Protein 4B8E (pdb70)

Sequence (386 aa):
GVKAKVLENFLTKSRTELLEYFVKVIFDYNTAHNKVSLSNKYTTASVSDGLQHYRSHPQRFTYCSSQVLGLHCYKNGIHYWEVELQKNNFCGVGICYGSMERQGPESRLGRNPNSWCVVEWFNNKISAWHNNVEKTLPSTKATRVGVLLNCDHGFVIFFAVTEKVHLMYKFKVDFTEALYPAFWVFSAGTTLSICSVKAKVLENFLTKSRTELLEYFVKVIFDYNTAHNKVSLSNKYTTASVSDGLQHYRSHPQRFTYCSQVLGLHCYKNGIHYWEVELQKNNFCGVGICYGSMERQGPESRLGRNPNSWCVEWFNNKISAWHNNVEKTLPSTKATRVGVLLNCDHGFVIFFAVTEKVHLMYKFKVDFTEALYPAFWVFSAGTTLSIC

InterPro domains:
  IPR001841 Zinc finger, RING-type [PS50089] (13-54)
  IPR001841 Zinc finger, RING-type [SM00184] (13-53)
  IPR001870 B30.2/SPRY domain [PS50188] (444-634)
  IPR003877 SPRY domain [PF00622] (517-623)
  IPR003877 SPRY domain [SM00449] (514-634)
  IPR003879 Butyrophylin-like, SPRY domain [PR01407] (460-477)
  IPR003879 Butyrophylin-like, SPRY domain [PR01407] (499-523)
  IPR003879 Butyrophylin-like, SPRY domain [PR01407] (529-542)
  IPR003879 Butyrophylin-like, SPRY domain [PR01407] (573-597)
  IPR003879 Butyrophylin-like, SPRY domain [PR01407] (604-622)
  IPR006574 SPRY-associated [PF13765] (464-511)
  IPR006574 SPRY-associated [SM00589] (461-513)
  IPR013083 Zinc finger, RING/FYVE/PHD-type [G3DSA:3.30.40.10] (2-72)
  IPR013320 Concanavalin A-like lectin/glucanase domain superfamily [SSF49899] (462-632)
  IPR017907 Zinc finger, RING-type, conserved site [PS00518] (28-37)
  IPR027370 Zinc finger, RING-type, eukaryotic [PF13445] (13-51)
  IPR042753 TRIM25, PRY/SPRY domain [cd13736] (464-632)
  IPR043136 B30.2/SPRY domain superfamily [G3DSA:2.60.120.920] (438-634)
  IPR051051 E3 ubiquitin-protein ligase TRIM/RNF [PTHR25465] (7-623)
  IPR058030 TRIM8/14/16/25/29/45/65, coiled-coil region [PF25600] (215-351)

Solvent-accessible surface area: 17830 Å² total; per-residue (Å²): 102,69,89,62,65,33,10,100,77,8,44,97,35,55,73,103,74,0,57,138,66,68,27,124,5,57,3,11,106,53,2,0,25,53,37,0,31,31,50,102,184,116,41,10,0,26,28,19,120,46,131,56,104,32,205,110,58,121,82,12,1,79,133,10,13,3,0,2,0,79,92,6,18,43,84,24,38,24,0,0,2,0,62,10,42,87,142,29,60,1,0,0,0,0,0,13,20,68,4,98,26,130,20,80,99,0,32,1,0,54,10,77,35,0,4,0,0,5,35,97,91,149,94,11,8,2,38,44,77,96,104,70,112,72,13,118,104,52,198,11,48,72,0,0,0,0,0,0,20,86,68,7,2,0,0,0,2,5,12,72,136,50,23,100,92,24,60,38,32,142,29,99,36,84,34,1,2,36,0,1,1,16,1,102,46,98,60,2,37,2,34,18,14,136,145,51,82,141,35,21,47,50,10,56,115,48,54,74,110,81,0,59,85,64,91,33,166,6,58,3,12,96,57,2,0,20,50,66,0,30,30,56,100,143,88,40,13,0,27,28,16,162,45,130,61,102,31,199,103,49,116,82,10,2,80,139,12,10,1,0,1,0,82,93,54,24,76,28,22,43,24,0,1,3,0,59,10,42,81,160,17,20,0,0,0,0,0,0,15,22,70,4,93,27,101,23,95,122,0,34,0,0,53,9,80,38,0,6,0,1,11,33,46,101,97,57,8,9,3,37,44,75,92,102,100,35,124,13,100,88,61,105,16,55,70,0,0,0,0,0,0,0,30,59,11,2,0,0,0,2,6,5,84,102,64,29,60,90,18,90,40,32,118,28,89,6,109,63,20,1,50,1,0,1,26,1,111,50,99,67,7,43,2,34,19,71

Foldseek 3Di:
DCLVVVVVVVQPDWPVRLCVQEDDWFWDPLAAEQQWDADDRRFKIFGHPDGHPDDHDQNYAHAARKIWTPDWAQAAKYKWKKFWDFPFWKKKWKFFSPQHRYDPSNDAQCQQGIWIWTDDPNWIWTGHVRDIDTWDDDRARMWMWMAHNHSAKIWIWRDDVITDTTDMDGGNDDGIMIIMMHGDDHPTMMGIDD/DLVVVVVVVQPDKPVRLCVQEDDWFWDLQAFEQQWDADDRRFKIFRHPDGHDDDHDQNYAHAAGKTWTDDWAQADKHKFKKFWDPPFWKKKWKFDSPQHRYDPSNDALCQQGIWIWTDDPQWIWIGHVRDIGGWDGDPARMWMWMDHNHSAKIWIWRDDPITDGTDMDGGNDPGIMIIMMHGDDHPTMMGTD

Structure (mmCIF, N/CA/C/O backbone):
data_4B8E
#
_entry.id   4B8E
#
_cell.length_a   58.149
_cell.length_b   73.561
_cell.length_c   91.009
_cell.angle_alpha   90.00
_cell.angle_beta   90.00
_cell.angle_gamma   90.00
#
_symmetry.space_group_name_H-M   'P 2 21 21'
#
loop_
_entity.id
_entity.type
_entity.pdbx_description
1 polymer 'E3 UBIQUITIN/ISG15 LIGASE TRIM25'
2 non-polymer 'CHLORIDE ION'
3 non-polymer 1,2-ETHANEDIOL
4 water water
#
loop_
_atom_site.group_PDB
_atom_site.id
_atom_site.type_symbol
_atom_site.label_atom_id
_atom_site.label_alt_id
_atom_site.label_comp_id
_atom_site.label_asym_id
_atom_site.label_entity_id
_atom_site.label_seq_id
_atom_site.pdbx_PDB_ins_code
_atom_site.Cartn_x
_atom_site.Cartn_y
_atom_site.Cartn_z
_atom_site.occupancy
_atom_site.B_iso_or_equiv
_atom_site.auth_seq_id
_atom_site.auth_comp_id
_atom_site.auth_asym_id
_atom_site.auth_atom_id
_atom_site.pdbx_PDB_model_num
ATOM 1 N N . GLY A 1 1 ? -14.475 -3.420 -40.647 1.00 68.81 440 GLY A N 1
ATOM 2 C CA . GLY A 1 1 ? -15.410 -3.206 -41.737 1.00 70.50 440 GLY A CA 1
ATOM 3 C C . GLY A 1 1 ? -16.743 -3.895 -41.509 1.00 69.09 440 GLY A C 1
ATOM 4 O O . GLY A 1 1 ? -17.796 -3.370 -41.881 1.00 65.82 440 GLY A O 1
ATOM 5 N N . VAL A 1 2 ? -16.692 -5.073 -40.891 1.00 67.68 441 VAL A N 1
ATOM 6 C CA . VAL A 1 2 ? -17.892 -5.846 -40.577 1.00 61.26 441 VAL A CA 1
ATOM 7 C C . VAL A 1 2 ? -18.645 -5.284 -39.370 1.00 54.63 441 VAL A C 1
ATOM 8 O O . VAL A 1 2 ? -19.746 -5.734 -39.050 1.00 49.20 441 VAL A O 1
ATOM 10 N N . LYS A 1 3 ? -18.042 -4.312 -38.695 1.00 55.57 442 LYS A N 1
ATOM 11 C CA . LYS A 1 3 ? -18.704 -3.639 -37.584 1.00 49.81 442 LYS A CA 1
ATOM 12 C C . LYS A 1 3 ? -19.949 -2.919 -38.095 1.00 48.09 442 LYS A C 1
ATOM 13 O O . LYS A 1 3 ? -21.015 -2.960 -37.470 1.00 42.84 442 LYS A O 1
ATOM 19 N N . ALA A 1 4 ? -19.803 -2.252 -39.237 1.00 45.59 443 ALA A N 1
ATOM 20 C CA . ALA A 1 4 ? -20.917 -1.553 -39.856 1.00 42.64 443 ALA A CA 1
ATOM 21 C C . ALA A 1 4 ? -22.077 -2.510 -40.077 1.00 38.43 443 ALA A C 1
ATOM 22 O O . ALA A 1 4 ? -23.229 -2.170 -39.828 1.00 42.29 443 ALA A O 1
ATOM 24 N N . LYS A 1 5 ? -21.768 -3.708 -40.557 1.00 44.46 444 LYS A N 1
ATOM 25 C CA . LYS A 1 5 ? -22.795 -4.703 -40.845 1.00 45.42 444 LYS A CA 1
ATOM 26 C C . LYS A 1 5 ? -23.563 -5.107 -39.585 1.00 42.31 444 LYS A C 1
ATOM 27 O O . LYS A 1 5 ? -24.794 -5.166 -39.585 1.00 41.66 444 LYS A O 1
ATOM 29 N N . VAL A 1 6 ? -22.833 -5.393 -38.515 1.00 41.86 445 VAL A N 1
ATOM 30 C CA . VAL A 1 6 ? -23.463 -5.776 -37.256 1.00 36.31 445 VAL A CA 1
ATOM 31 C C . VAL A 1 6 ? -24.309 -4.627 -36.709 1.00 35.51 445 VAL A C 1
ATOM 32 O O . VAL A 1 6 ? -25.440 -4.833 -36.250 1.00 32.81 445 VAL A O 1
ATOM 36 N N . LEU A 1 7 ? -23.757 -3.417 -36.758 1.00 34.30 446 LEU A N 1
ATOM 37 C CA . LEU A 1 7 ? -24.486 -2.240 -36.301 1.00 34.80 446 LEU A CA 1
ATOM 38 C C . LEU A 1 7 ? -25.802 -2.107 -37.064 1.00 32.55 446 LEU A C 1
ATOM 39 O O . LEU A 1 7 ? -26.863 -1.941 -36.466 1.00 31.15 446 LEU A O 1
ATOM 44 N N . GLU A 1 8 ? -25.734 -2.200 -38.385 1.00 34.73 447 GLU A N 1
ATOM 45 C CA . GLU A 1 8 ? -26.943 -2.100 -39.197 1.00 38.12 447 GLU A CA 1
ATOM 46 C C . GLU A 1 8 ? -27.998 -3.147 -38.829 1.00 36.94 447 GLU A C 1
ATOM 47 O O . GLU A 1 8 ? -29.189 -2.845 -38.798 1.00 38.52 447 GLU A O 1
ATOM 53 N N . ASN A 1 9 ? -27.561 -4.372 -38.555 1.00 35.39 448 ASN A N 1
ATOM 54 C CA . ASN A 1 9 ? -28.460 -5.420 -38.078 1.00 37.08 448 ASN A CA 1
ATOM 55 C C . ASN A 1 9 ? -29.152 -5.037 -36.764 1.00 35.37 448 ASN A C 1
ATOM 56 O O . ASN A 1 9 ? -30.362 -5.213 -36.597 1.00 34.90 448 ASN A O 1
ATOM 61 N N . PHE A 1 10 ? -28.378 -4.526 -35.816 1.00 30.70 449 PHE A N 1
ATOM 62 C CA . PHE A 1 10 ? -28.945 -4.171 -34.522 1.00 30.74 449 PHE A CA 1
ATOM 63 C C . PHE A 1 10 ? -29.885 -2.960 -34.599 1.00 30.84 449 PHE A C 1
ATOM 64 O O . PHE A 1 10 ? -30.823 -2.837 -33.812 1.00 31.16 449 PHE A O 1
ATOM 72 N N . LEU A 1 11 ? -29.645 -2.064 -35.552 1.00 36.06 450 LEU A N 1
ATOM 73 C CA . LEU A 1 11 ? -30.489 -0.881 -35.680 1.00 36.22 450 LEU A CA 1
ATOM 74 C C . LEU A 1 11 ? -31.870 -1.261 -36.188 1.00 37.97 450 LEU A C 1
ATOM 75 O O . LEU A 1 11 ? -32.819 -0.500 -36.043 1.00 43.10 450 LEU A O 1
ATOM 80 N N . THR A 1 12 ? -31.983 -2.453 -36.763 1.00 38.98 451 THR A N 1
ATOM 81 C CA . THR A 1 12 ? -33.248 -2.907 -37.323 1.00 42.05 451 THR A CA 1
ATOM 82 C C . THR A 1 12 ? -33.938 -3.954 -36.454 1.00 42.34 451 THR A C 1
ATOM 83 O O . THR A 1 12 ? -34.983 -4.474 -36.829 1.00 41.86 451 THR A O 1
ATOM 87 N N . LYS A 1 13 ? -33.361 -4.263 -35.294 1.00 40.87 452 LYS A N 1
ATOM 88 C CA . LYS A 1 13 ? -33.962 -5.257 -34.408 1.00 35.92 452 LYS A CA 1
ATOM 89 C C . LYS A 1 13 ? -35.189 -4.716 -33.676 1.00 33.74 452 LYS A C 1
ATOM 90 O O . LYS A 1 13 ? -35.241 -3.544 -33.308 1.00 36.69 452 LYS A O 1
ATOM 96 N N . SER A 1 14 ? -36.179 -5.580 -33.484 1.00 33.39 453 SER A N 1
ATOM 97 C CA . SER A 1 14 ? -37.357 -5.231 -32.705 1.00 32.63 453 SER A CA 1
ATOM 98 C C . SER A 1 14 ? -37.018 -5.314 -31.228 1.00 32.22 453 SER A C 1
ATOM 99 O O . SER A 1 14 ? -35.970 -5.834 -30.857 1.00 28.38 453 SER A O 1
ATOM 102 N N . ARG A 1 15 ? -37.919 -4.816 -30.387 1.00 27.06 454 ARG A N 1
ATOM 103 C CA . ARG A 1 15 ? -37.725 -4.879 -28.942 1.00 24.06 454 ARG A CA 1
ATOM 104 C C . ARG A 1 15 ? -37.597 -6.328 -28.458 1.00 25.94 454 ARG A C 1
ATOM 105 O O . ARG A 1 15 ? -36.769 -6.632 -27.597 1.00 27.09 454 ARG A O 1
ATOM 113 N N . THR A 1 16 ? -38.409 -7.220 -29.020 1.00 28.71 455 THR A N 1
ATOM 114 C CA . THR A 1 16 ? -38.335 -8.630 -28.653 1.00 28.41 455 THR A CA 1
ATOM 115 C C . THR A 1 16 ? -36.940 -9.181 -28.943 1.00 27.37 455 THR A C 1
ATOM 116 O O . THR A 1 16 ? -36.360 -9.905 -28.121 1.00 26.97 455 THR A O 1
ATOM 120 N N . GLU A 1 17 ? -36.394 -8.806 -30.099 1.00 29.54 456 GLU A N 1
ATOM 121 C CA . GLU A 1 17 ? -35.055 -9.243 -30.494 1.00 29.37 456 GLU A CA 1
ATOM 122 C C . GLU A 1 17 ? -33.966 -8.675 -29.594 1.00 25.95 456 GLU A C 1
ATOM 123 O O . GLU A 1 17 ? -33.018 -9.382 -29.253 1.00 27.46 456 GLU A O 1
ATOM 129 N N . LEU A 1 18 ? -34.101 -7.404 -29.205 1.00 24.30 457 LEU A N 1
ATOM 130 C CA . LEU A 1 18 ? -33.132 -6.781 -28.315 1.00 22.45 457 LEU A CA 1
ATOM 131 C C . LEU A 1 18 ? -33.184 -7.416 -26.930 1.00 21.40 457 LEU A C 1
ATOM 132 O O . LEU A 1 18 ? -32.163 -7.557 -26.267 1.00 19.92 457 LEU A O 1
ATOM 137 N N . LEU A 1 19 ? -34.378 -7.795 -26.497 1.00 21.10 458 LEU A N 1
ATOM 138 C CA . LEU A 1 19 ? -34.543 -8.418 -25.179 1.00 24.57 458 LEU A CA 1
ATOM 139 C C . LEU A 1 19 ? -33.840 -9.780 -25.041 1.00 24.84 458 LEU A C 1
ATOM 140 O O . LEU A 1 19 ? -33.700 -10.284 -23.938 1.00 22.37 458 LEU A O 1
ATOM 145 N N . GLU A 1 20 ? -33.406 -10.383 -26.146 1.00 25.33 459 GLU A N 1
ATOM 146 C CA . GLU A 1 20 ? -32.607 -11.607 -26.057 1.00 22.50 459 GLU A CA 1
ATOM 147 C C . GLU A 1 20 ? -31.266 -11.343 -25.363 1.00 22.30 459 GLU A C 1
ATOM 148 O O . GLU A 1 20 ? -30.600 -12.275 -24.885 1.00 21.54 459 GLU A O 1
ATOM 154 N N . TYR A 1 21 ? -30.879 -10.068 -25.313 1.00 20.29 460 TYR A N 1
ATOM 155 C CA . TYR A 1 21 ? -29.634 -9.634 -24.674 1.00 20.32 460 TYR A CA 1
ATOM 156 C C . TYR A 1 21 ? -29.875 -8.929 -23.334 1.00 17.90 460 TYR A C 1
ATOM 157 O O . TYR A 1 21 ? -28.972 -8.314 -22.768 1.00 17.01 460 TYR A O 1
ATOM 166 N N . PHE A 1 22 ? -31.101 -9.016 -22.838 1.00 20.51 461 PHE A N 1
ATOM 167 C CA . PHE A 1 22 ? -31.450 -8.364 -21.574 1.00 16.90 461 PHE A CA 1
ATOM 168 C C . PHE A 1 22 ? -30.481 -8.707 -20.454 1.00 16.53 461 PHE A C 1
ATOM 169 O O . PHE A 1 22 ? -30.099 -9.878 -20.272 1.00 17.83 461 PHE A O 1
ATOM 177 N N . VAL A 1 23 ? -30.107 -7.687 -19.690 1.00 15.41 462 VAL A N 1
ATOM 178 C CA . VAL A 1 23 ? -29.319 -7.871 -18.474 1.00 16.46 462 VAL A CA 1
ATOM 179 C C . VAL A 1 23 ? -30.044 -7.206 -17.328 1.00 18.49 462 VAL A C 1
ATOM 180 O O . VAL A 1 23 ? -30.706 -6.191 -17.523 1.00 17.14 462 VAL A O 1
ATOM 184 N N . LYS A 1 24 ? -29.938 -7.782 -16.127 1.00 16.06 463 LYS A N 1
ATOM 185 C CA . LYS A 1 24 ? -30.552 -7.163 -14.956 1.00 14.00 463 LYS A CA 1
ATOM 186 C C . LYS A 1 24 ? -29.601 -6.155 -14.315 1.00 18.41 463 LYS A C 1
ATOM 187 O O . LYS A 1 24 ? -28.544 -6.536 -13.806 1.00 19.74 463 LYS A O 1
ATOM 191 N N . VAL A 1 25 ? -29.957 -4.867 -14.363 1.00 15.12 464 VAL A N 1
ATOM 192 C CA . VAL A 1 25 ? -29.116 -3.817 -13.799 1.00 11.66 464 VAL A CA 1
ATOM 193 C C . VAL A 1 25 ? -29.616 -3.447 -12.393 1.00 15.25 464 VAL A C 1
ATOM 194 O O . VAL A 1 25 ? -30.813 -3.349 -12.168 1.00 16.53 464 VAL A O 1
ATOM 198 N N . ILE A 1 26 ? -28.694 -3.272 -11.451 1.00 13.46 465 ILE A N 1
ATOM 199 C CA . ILE A 1 26 ? -29.054 -2.718 -10.149 1.00 14.02 465 ILE A CA 1
ATOM 200 C C . ILE A 1 26 ? -28.104 -1.586 -9.812 1.00 14.28 465 ILE A C 1
ATOM 201 O O . ILE A 1 26 ? -26.923 -1.613 -10.182 1.00 14.64 465 ILE A O 1
ATOM 206 N N . PHE A 1 27 ? -28.633 -0.579 -9.122 1.00 13.27 466 PHE A N 1
ATOM 207 C CA . PHE A 1 27 ? -27.837 0.603 -8.809 1.00 11.20 466 PHE A CA 1
ATOM 208 C C . PHE A 1 27 ? -26.838 0.241 -7.726 1.00 13.94 466 PHE A C 1
ATOM 209 O O . PHE A 1 27 ? -27.186 -0.461 -6.774 1.00 15.39 466 PHE A O 1
ATOM 217 N N . ASP A 1 28 ? -25.609 0.735 -7.880 1.00 14.74 467 ASP A N 1
ATOM 218 C CA . ASP A 1 28 ? -24.506 0.463 -6.964 1.00 13.45 467 ASP A CA 1
ATOM 219 C C . ASP A 1 28 ? -24.467 1.475 -5.825 1.00 13.85 467 ASP A C 1
ATOM 220 O O . ASP A 1 28 ? -24.118 2.653 -6.021 1.00 14.61 467 ASP A O 1
ATOM 225 N N . TYR A 1 29 ? -24.826 1.007 -4.632 1.00 12.52 468 TYR A N 1
ATOM 226 C CA . TYR A 1 29 ? -24.780 1.832 -3.415 1.00 12.37 468 TYR A CA 1
ATOM 227 C C . TYR A 1 29 ? -23.490 2.626 -3.259 1.00 11.54 468 TYR A C 1
ATOM 228 O O . TYR A 1 29 ? -23.502 3.780 -2.796 1.00 14.96 468 TYR A O 1
ATOM 237 N N . ASN A 1 30 ? -22.357 2.033 -3.612 1.00 11.55 469 ASN A N 1
ATOM 238 C CA . ASN A 1 30 ? -21.098 2.737 -3.345 1.00 14.32 469 ASN A CA 1
ATOM 239 C C . ASN A 1 30 ? -20.750 3.839 -4.352 1.00 14.18 469 ASN A C 1
ATOM 240 O O . ASN A 1 30 ? -19.773 4.535 -4.176 1.00 15.46 469 ASN A O 1
ATOM 245 N N . THR A 1 31 ? -21.544 3.983 -5.406 1.00 11.60 470 THR A N 1
ATOM 246 C CA . THR A 1 31 ? -21.302 5.061 -6.359 1.00 13.00 470 THR A CA 1
ATOM 247 C C . THR A 1 31 ? -22.251 6.248 -6.169 1.00 12.03 470 THR A C 1
ATOM 248 O O . THR A 1 31 ? -21.960 7.337 -6.654 1.00 12.42 470 THR A O 1
ATOM 252 N N . ALA A 1 32 ? -23.374 6.053 -5.484 1.00 12.91 471 ALA A N 1
ATOM 253 C CA . ALA A 1 32 ? -24.416 7.084 -5.488 1.00 16.19 471 ALA A CA 1
ATOM 254 C C . ALA A 1 32 ? -23.973 8.396 -4.850 1.00 15.64 471 ALA A C 1
ATOM 255 O O . ALA A 1 32 ? -23.440 8.416 -3.749 1.00 13.42 471 ALA A O 1
ATOM 257 N N . HIS A 1 33 ? -24.223 9.508 -5.542 1.00 14.19 472 HIS A N 1
ATOM 258 C CA . HIS A 1 33 ? -23.992 10.821 -4.948 1.00 14.22 472 HIS A CA 1
ATOM 259 C C . HIS A 1 33 ? -24.938 10.959 -3.745 1.00 14.66 472 HIS A C 1
ATOM 260 O O . HIS A 1 33 ? -26.016 10.359 -3.732 1.00 16.78 472 HIS A O 1
ATOM 267 N N . ASN A 1 34 ? -24.546 11.726 -2.732 1.00 15.57 473 ASN A N 1
ATOM 268 C CA . ASN A 1 34 ? -25.353 11.795 -1.507 1.00 19.50 473 ASN A CA 1
ATOM 269 C C . ASN A 1 34 ? -26.710 12.476 -1.672 1.00 19.20 473 ASN A C 1
ATOM 270 O O . ASN A 1 34 ? -27.512 12.481 -0.741 1.00 23.66 473 ASN A O 1
ATOM 275 N N . LYS A 1 35 ? -26.972 13.025 -2.860 1.00 20.86 474 LYS A N 1
ATOM 276 C CA . LYS A 1 35 ? -28.303 13.551 -3.152 1.00 22.98 474 LYS A CA 1
ATOM 277 C C . LYS A 1 35 ? -29.176 12.496 -3.830 1.00 21.09 474 LYS A C 1
ATOM 278 O O . LYS A 1 35 ? -30.331 12.767 -4.152 1.00 23.48 474 LYS A O 1
ATOM 281 N N . VAL A 1 36 ? -28.626 11.297 -4.040 1.00 15.41 475 VAL A N 1
ATOM 282 C CA . VAL A 1 36 ? -29.350 10.246 -4.742 1.00 14.87 475 VAL A CA 1
ATOM 283 C C . VAL A 1 36 ? -29.697 9.100 -3.792 1.00 18.74 475 VAL A C 1
ATOM 284 O O . VAL A 1 36 ? -28.800 8.462 -3.235 1.00 18.22 475 VAL A O 1
ATOM 288 N N . SER A 1 37 ? -30.996 8.853 -3.619 1.00 15.94 476 SER A N 1
ATOM 289 C CA . SER A 1 37 ? -31.520 7.778 -2.779 1.00 17.07 476 SER A CA 1
ATOM 290 C C . SER A 1 37 ? -31.825 6.543 -3.624 1.00 19.61 476 SER A C 1
ATOM 291 O O . SER A 1 37 ? -32.361 6.669 -4.719 1.00 20.51 476 SER A O 1
ATOM 294 N N . LEU A 1 38 ? -31.507 5.352 -3.108 1.00 15.36 477 LEU A N 1
ATOM 295 C CA . LEU A 1 38 ? -31.800 4.110 -3.812 1.00 16.04 477 LEU A CA 1
ATOM 296 C C . LEU A 1 38 ? -32.913 3.366 -3.103 1.00 19.13 477 LEU A C 1
ATOM 297 O O . LEU A 1 38 ? -32.922 3.272 -1.870 1.00 18.50 477 LEU A O 1
ATOM 302 N N . SER A 1 39 ? -33.861 2.837 -3.866 1.00 17.66 478 SER A N 1
ATOM 303 C CA . SER A 1 39 ? -34.951 2.092 -3.257 1.00 16.88 478 SER A CA 1
ATOM 304 C C . SER A 1 39 ? -35.401 0.952 -4.148 1.00 19.23 478 SER A C 1
ATOM 305 O O . SER A 1 39 ? -34.832 0.723 -5.220 1.00 16.66 478 SER A O 1
ATOM 308 N N . ASN A 1 40 ? -36.433 0.249 -3.697 1.00 22.38 479 ASN A N 1
ATOM 309 C CA . ASN A 1 40 ? -37.039 -0.824 -4.483 1.00 22.23 479 ASN A CA 1
ATOM 310 C C . ASN A 1 40 ? -36.040 -1.903 -4.874 1.00 21.92 479 ASN A C 1
ATOM 311 O O . ASN A 1 40 ? -35.881 -2.231 -6.045 1.00 18.89 479 ASN A O 1
ATOM 316 N N . LYS A 1 41 ? -35.357 -2.459 -3.875 1.00 20.02 480 LYS A N 1
ATOM 317 C CA . LYS A 1 41 ? -34.311 -3.448 -4.112 1.00 20.14 480 LYS A CA 1
ATOM 318 C C . LYS A 1 41 ? -33.273 -2.959 -5.133 1.00 16.12 480 LYS A C 1
ATOM 319 O O . LYS A 1 41 ? -32.863 -3.691 -6.044 1.00 17.30 480 LYS A O 1
ATOM 325 N N . TYR A 1 42 ? -32.829 -1.724 -4.932 1.00 15.88 481 TYR A N 1
ATOM 326 C CA . TYR A 1 42 ? -31.771 -1.110 -5.732 1.00 15.21 481 TYR A CA 1
ATOM 327 C C . TYR A 1 42 ? -32.143 -0.936 -7.218 1.00 15.88 481 TYR A C 1
ATOM 328 O O . TYR A 1 42 ? -31.265 -0.922 -8.070 1.00 13.99 481 TYR A O 1
ATOM 337 N N . THR A 1 43 ? -33.431 -0.812 -7.516 1.00 16.58 482 THR A N 1
ATOM 338 C CA . THR A 1 43 ? -33.854 -0.625 -8.903 1.00 14.84 482 THR A CA 1
ATOM 339 C C . THR A 1 43 ? -34.503 0.744 -9.142 1.00 17.11 482 THR A C 1
ATOM 340 O O . THR A 1 43 ? -34.939 1.028 -10.262 1.00 15.78 482 THR A O 1
ATOM 344 N N . THR A 1 44 ? -34.590 1.577 -8.102 1.00 15.46 483 THR A N 1
ATOM 345 C CA . THR A 1 44 ? -35.111 2.944 -8.270 1.00 15.06 483 THR A CA 1
ATOM 346 C C . THR A 1 44 ? -34.120 3.919 -7.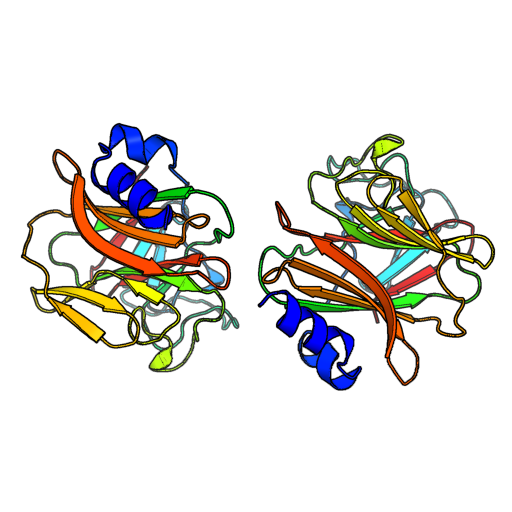672 1.00 16.00 483 THR A C 1
ATOM 347 O O . THR A 1 44 ? -33.582 3.672 -6.589 1.00 18.10 483 THR A O 1
ATOM 351 N N . ALA A 1 45 ? -33.865 5.014 -8.384 1.00 14.92 484 ALA A N 1
ATOM 352 C CA . ALA A 1 45 ? -32.951 6.042 -7.916 1.00 13.94 484 ALA A CA 1
ATOM 353 C C . ALA A 1 45 ? -33.698 7.370 -7.967 1.00 16.80 484 ALA A C 1
ATOM 354 O O . ALA A 1 45 ? -34.281 7.724 -9.011 1.00 19.23 484 ALA A O 1
ATOM 356 N N . SER A 1 46 ? -33.682 8.106 -6.855 1.00 17.88 485 SER A N 1
ATOM 357 C CA . SER A 1 46 ? -34.432 9.355 -6.778 1.00 19.30 485 SER A CA 1
ATOM 358 C C . SER A 1 46 ? -33.602 10.467 -6.164 1.00 20.39 485 SER A C 1
ATOM 359 O O . SER A 1 46 ? -32.709 10.224 -5.349 1.00 21.46 485 SER A O 1
ATOM 362 N N . VAL A 1 47 ? -33.941 11.696 -6.512 1.00 18.11 486 VAL A N 1
ATOM 363 C CA . VAL A 1 47 ? -33.316 12.838 -5.869 1.00 20.60 486 VAL A CA 1
ATOM 364 C C . VAL A 1 47 ? -33.897 12.966 -4.468 1.00 25.88 486 VAL A C 1
ATOM 365 O O . VAL A 1 47 ? -35.114 13.082 -4.296 1.00 25.22 486 VAL A O 1
ATOM 369 N N . SER A 1 48 ? -33.039 12.941 -3.456 1.00 27.68 487 SER A N 1
ATOM 370 C CA . SER A 1 48 ? -33.541 13.002 -2.082 1.00 36.38 487 SER A CA 1
ATOM 371 C C . SER A 1 48 ? -33.663 14.446 -1.621 1.00 39.75 487 SER A C 1
ATOM 372 O O . SER A 1 48 ? -32.919 15.310 -2.080 1.00 35.70 487 SER A O 1
ATOM 375 N N . ASP A 1 49 ? -34.613 14.717 -0.733 1.00 51.43 488 ASP A N 1
ATOM 376 C CA . ASP A 1 49 ? -34.786 16.081 -0.232 1.00 55.88 488 ASP A CA 1
ATOM 377 C C . ASP A 1 49 ? -33.517 16.521 0.502 1.00 53.34 488 ASP A C 1
ATOM 378 O O . ASP A 1 49 ? -32.882 17.523 0.140 1.00 50.99 488 ASP A O 1
ATOM 380 N N . GLY A 1 50 ? -33.151 15.746 1.521 1.00 43.98 489 GLY A N 1
ATOM 381 C CA . GLY A 1 50 ? -31.950 15.987 2.296 1.00 40.53 489 GLY A CA 1
ATOM 382 C C . GLY A 1 50 ? -30.870 14.995 1.908 1.00 37.68 489 GLY A C 1
ATOM 383 O O . GLY A 1 50 ? -31.097 14.107 1.082 1.00 33.99 489 GLY A O 1
ATOM 384 N N . LEU A 1 51 ? -29.694 15.131 2.508 1.00 32.37 490 LEU A N 1
ATOM 385 C CA . LEU A 1 51 ? -28.554 14.303 2.111 1.00 30.41 490 LEU A CA 1
ATOM 386 C C . LEU A 1 51 ? -28.632 12.876 2.671 1.00 27.18 490 LEU A C 1
ATOM 387 O O . LEU A 1 51 ? -29.020 12.665 3.827 1.00 27.03 490 LEU A O 1
ATOM 392 N N . GLN A 1 52 ? -28.287 11.902 1.838 1.00 23.14 491 GLN A N 1
ATOM 393 C CA . GLN A 1 52 ? -28.178 10.509 2.260 1.00 26.81 491 GLN A CA 1
ATOM 394 C C . GLN A 1 52 ? -26.979 10.344 3.198 1.00 24.61 491 GLN A C 1
ATOM 395 O O . GLN A 1 52 ? -26.094 11.203 3.244 1.00 23.44 491 GLN A O 1
ATOM 401 N N . HIS A 1 53 ? -26.954 9.238 3.939 1.00 19.78 492 HIS A N 1
ATOM 402 C CA . HIS A 1 53 ? -25.969 9.035 4.989 1.00 18.65 492 HIS A CA 1
ATOM 403 C C . HIS A 1 53 ? -24.643 8.450 4.511 1.00 17.84 492 HIS A C 1
ATOM 404 O O . HIS A 1 53 ? -23.780 8.148 5.333 1.00 21.57 492 HIS A O 1
ATOM 406 N N . TYR A 1 54 ? -24.481 8.281 3.206 1.00 19.26 493 TYR A N 1
ATOM 407 C CA . TYR A 1 54 ? -23.339 7.540 2.663 1.00 18.69 493 TYR A CA 1
ATOM 408 C C . TYR A 1 54 ? -21.998 8.008 3.203 1.00 18.50 493 TYR A C 1
ATOM 409 O O . TYR A 1 54 ? -21.747 9.218 3.318 1.00 19.32 493 TYR A O 1
ATOM 418 N N . ARG A 1 55 ? -21.121 7.049 3.477 1.00 18.21 494 ARG A N 1
ATOM 419 C CA . ARG A 1 55 ? -19.743 7.368 3.801 1.00 19.62 494 ARG A CA 1
ATOM 420 C C . ARG A 1 55 ? -18.965 7.598 2.504 1.00 16.81 494 ARG A C 1
ATOM 421 O O . ARG A 1 55 ? -19.374 7.148 1.434 1.00 16.12 494 ARG A O 1
ATOM 429 N N . SER A 1 56 ? -17.847 8.311 2.592 1.00 17.65 495 SER A N 1
ATOM 430 C CA . SER A 1 56 ? -17.040 8.539 1.391 1.00 17.47 495 SER A CA 1
ATOM 431 C C . SER A 1 56 ? -16.481 7.211 0.882 1.00 17.13 495 SER A C 1
ATOM 432 O O . SER A 1 56 ? -16.245 6.285 1.664 1.00 19.03 495 SER A O 1
ATOM 435 N N . HIS A 1 57 ? -16.258 7.119 -0.429 1.00 16.21 496 HIS A N 1
ATOM 436 C CA . HIS A 1 57 ? -15.801 5.875 -1.051 1.00 15.61 496 HIS A CA 1
ATOM 437 C C . HIS A 1 57 ? -15.138 6.295 -2.345 1.00 19.60 496 HIS A C 1
ATOM 438 O O . HIS A 1 57 ? -15.596 7.231 -3.004 1.00 17.16 496 HIS A O 1
ATOM 445 N N . PRO A 1 58 ? -14.056 5.608 -2.728 1.00 19.55 497 PRO A N 1
ATOM 446 C CA . PRO A 1 58 ? -13.360 6.058 -3.940 1.00 18.76 497 PRO A CA 1
ATOM 447 C C . PRO A 1 58 ? -14.216 5.960 -5.209 1.00 16.68 497 PRO A C 1
ATOM 448 O O . PRO A 1 58 ? -13.935 6.677 -6.166 1.00 19.44 497 PRO A O 1
ATOM 452 N N . GLN A 1 59 ? -15.247 5.115 -5.220 1.00 14.52 498 GLN A N 1
ATOM 453 C CA . GLN A 1 59 ? -16.108 4.992 -6.393 1.00 16.83 498 GLN A CA 1
ATOM 454 C C . GLN A 1 59 ? -17.284 5.967 -6.379 1.00 17.46 498 GLN A C 1
ATOM 455 O O . GLN A 1 59 ? -18.048 6.006 -7.330 1.00 14.88 498 GLN A O 1
ATOM 461 N N . ARG A 1 60 ? -17.424 6.744 -5.310 1.00 13.99 499 ARG A N 1
ATOM 462 C CA . ARG A 1 60 ? -18.638 7.556 -5.131 1.00 13.86 499 ARG A CA 1
ATOM 463 C C . ARG A 1 60 ? -18.542 8.910 -5.825 1.00 14.40 499 ARG A C 1
ATOM 464 O O . ARG A 1 60 ? -17.546 9.618 -5.690 1.00 15.55 499 ARG A O 1
ATOM 472 N N . PHE A 1 61 ? -19.595 9.272 -6.552 1.00 14.03 500 PHE A N 1
ATOM 473 C CA . PHE A 1 61 ? -19.675 10.601 -7.170 1.00 14.94 500 PHE A CA 1
ATOM 474 C C . PHE A 1 61 ? -19.828 11.661 -6.114 1.00 16.77 500 PHE A C 1
ATOM 475 O O . PHE A 1 61 ? -20.693 11.544 -5.250 1.00 17.77 500 PHE A O 1
ATOM 483 N N . THR A 1 62 ? -19.031 12.726 -6.199 1.00 16.37 501 THR A N 1
ATOM 484 C CA . THR A 1 62 ? -19.098 13.778 -5.195 1.00 17.35 501 THR A CA 1
ATOM 485 C C . THR A 1 62 ? -19.331 15.165 -5.788 1.00 18.13 501 THR A C 1
ATOM 486 O O . THR A 1 62 ? -19.357 16.141 -5.059 1.00 19.13 501 THR A O 1
ATOM 490 N N . TYR A 1 63 ? -19.536 15.239 -7.101 1.00 19.79 502 TYR A N 1
ATOM 491 C CA . TYR A 1 63 ? -19.727 16.527 -7.765 1.00 20.21 502 TYR A CA 1
ATOM 492 C C . TYR A 1 63 ? -21.063 16.585 -8.512 1.00 20.83 502 TYR A C 1
ATOM 493 O O . TYR A 1 63 ? -21.680 17.655 -8.613 1.00 23.34 502 TYR A O 1
ATOM 502 N N . CYS A 1 64 ? -21.490 15.439 -9.034 1.00 17.71 503 CYS A N 1
ATOM 503 C CA . CYS A 1 64 ? -22.668 15.329 -9.889 1.00 17.55 503 CYS A CA 1
ATOM 504 C C . CYS A 1 64 ? -23.624 14.305 -9.288 1.00 18.09 503 CYS A C 1
ATOM 505 O O . CYS A 1 64 ? -23.188 13.294 -8.741 1.00 17.79 503 CYS A O 1
ATOM 508 N N . SER A 1 65 ? -24.925 14.548 -9.431 1.00 19.45 504 SER A N 1
ATOM 509 C CA A SER A 1 65 ? -25.933 13.665 -8.844 0.56 19.76 504 SER A CA 1
ATOM 510 C CA B SER A 1 65 ? -25.955 13.684 -8.863 0.44 20.09 504 SER A CA 1
ATOM 511 C C . SER A 1 65 ? -26.121 12.421 -9.714 1.00 19.92 504 SER A C 1
ATOM 512 O O . SER A 1 65 ? -27.097 12.271 -10.454 1.00 15.99 504 SER A O 1
ATOM 517 N N . GLN A 1 66 ? -25.152 11.522 -9.613 1.00 13.46 505 GLN A N 1
ATOM 518 C CA . GLN A 1 66 ? -25.077 10.361 -10.505 1.00 12.79 505 GLN A CA 1
ATOM 519 C C . GLN A 1 66 ? -24.970 9.069 -9.713 1.00 12.28 505 GLN A C 1
ATOM 520 O O . GLN A 1 66 ? -24.729 9.104 -8.505 1.00 12.46 505 GLN A O 1
ATOM 526 N N . VAL A 1 67 ? -25.147 7.948 -10.410 1.00 11.78 506 VAL A N 1
ATOM 527 C CA . VAL A 1 67 ? -25.010 6.618 -9.809 1.00 13.06 506 VAL A CA 1
ATOM 528 C C . VAL A 1 67 ? -24.743 5.675 -10.966 1.00 13.25 506 VAL A C 1
ATOM 529 O O . VAL A 1 67 ? -25.163 5.955 -12.108 1.00 14.40 506 VAL A O 1
ATOM 533 N N . LEU A 1 68 ? -24.008 4.586 -10.706 1.00 11.11 507 LEU A N 1
ATOM 534 C CA . LEU A 1 68 ? -23.730 3.596 -11.749 1.00 11.91 507 LEU A CA 1
ATOM 535 C C . LEU A 1 68 ? -24.423 2.278 -11.415 1.00 11.91 507 LEU A C 1
ATOM 536 O O . LEU A 1 68 ? -24.839 2.053 -10.267 1.00 12.00 507 LEU A O 1
ATOM 541 N N . GLY A 1 69 ? -24.544 1.419 -12.427 1.00 13.57 508 GLY A N 1
ATOM 542 C CA . GLY A 1 69 ? -24.891 0.022 -12.206 1.00 13.86 508 GLY A CA 1
ATOM 543 C C . GLY A 1 69 ? -23.763 -0.714 -11.492 1.00 15.47 508 GLY A C 1
ATOM 544 O O . GLY A 1 69 ? -22.589 -0.321 -11.549 1.00 13.90 508 GLY A O 1
ATOM 545 N N . LEU A 1 70 ? -24.122 -1.801 -10.809 1.00 12.52 509 LEU A N 1
ATOM 546 C CA . LEU A 1 70 ? -23.161 -2.549 -10.010 1.00 15.91 509 LEU A CA 1
ATOM 547 C C . LEU A 1 70 ? -22.236 -3.386 -10.880 1.00 15.02 509 LEU A C 1
ATOM 548 O O . LEU A 1 70 ? -21.032 -3.508 -10.597 1.00 17.15 509 LEU A O 1
ATOM 553 N N . HIS A 1 71 ? -22.788 -3.965 -11.939 1.00 14.24 510 HIS A N 1
ATOM 554 C CA . HIS A 1 71 ? -21.988 -4.831 -12.806 1.00 15.70 510 HIS A CA 1
ATOM 555 C C . HIS A 1 71 ? -21.466 -4.086 -14.016 1.00 16.48 510 HIS A C 1
ATOM 556 O O . HIS A 1 71 ? -22.167 -3.244 -14.581 1.00 18.83 510 HIS A O 1
ATOM 563 N N . CYS A 1 72 ? -20.241 -4.398 -14.422 1.00 15.03 511 CYS A N 1
ATOM 564 C CA . CYS A 1 72 ? -19.739 -3.892 -15.696 1.00 15.25 511 CYS A CA 1
ATOM 565 C C . CYS A 1 72 ? -19.746 -4.980 -16.766 1.00 19.28 511 CYS A C 1
ATOM 566 O O . CYS A 1 72 ? -19.882 -6.176 -16.452 1.00 19.54 511 CYS A O 1
ATOM 569 N N . TYR A 1 73 ? -19.597 -4.549 -18.021 1.00 15.12 512 TYR A N 1
ATOM 570 C CA . TYR A 1 73 ? -19.700 -5.418 -19.194 1.00 17.50 512 TYR A CA 1
ATOM 571 C C . TYR A 1 73 ? -18.474 -5.240 -20.066 1.00 16.28 512 TYR A C 1
ATOM 572 O O . TYR A 1 73 ? -18.168 -4.142 -20.537 1.00 17.16 512 TYR A O 1
ATOM 581 N N . LYS A 1 74 ? -17.763 -6.345 -20.264 1.00 18.86 513 LYS A N 1
ATOM 582 C CA . LYS A 1 74 ? -16.459 -6.350 -20.905 1.00 23.51 513 LYS A CA 1
ATOM 583 C C . LYS A 1 74 ? -16.532 -7.027 -22.286 1.00 23.65 513 LYS A C 1
ATOM 584 O O . LYS A 1 74 ? -15.837 -6.655 -23.240 1.00 24.04 513 LYS A O 1
ATOM 590 N N . ASN A 1 75 ? -17.384 -8.042 -22.385 1.00 21.72 514 ASN A N 1
ATOM 591 C CA . ASN A 1 75 ? -17.544 -8.802 -23.618 1.00 23.64 514 ASN A CA 1
ATOM 592 C C . ASN A 1 75 ? -19.019 -9.055 -23.877 1.00 19.60 514 ASN A C 1
ATOM 593 O O . ASN A 1 75 ? -19.828 -8.954 -22.956 1.00 21.10 514 ASN A O 1
ATOM 598 N N . GLY A 1 76 ? -19.363 -9.381 -25.118 1.00 20.66 515 GLY A N 1
ATOM 599 C CA . GLY A 1 76 ? -20.736 -9.705 -25.452 1.00 23.58 515 GLY A CA 1
ATOM 600 C C . GLY A 1 76 ? -21.646 -8.509 -25.664 1.00 25.18 515 GLY A C 1
ATOM 601 O O . GLY A 1 76 ? -21.194 -7.379 -25.840 1.00 23.89 515 GLY A O 1
ATOM 602 N N . ILE A 1 77 ? -22.946 -8.768 -25.636 1.00 19.61 516 ILE A N 1
ATOM 603 C CA . ILE A 1 77 ? -23.948 -7.780 -25.991 1.00 20.53 516 ILE A CA 1
ATOM 604 C C . ILE A 1 77 ? -24.973 -7.696 -24.871 1.00 20.50 516 ILE A C 1
ATOM 605 O O . ILE A 1 77 ? -25.370 -8.719 -24.328 1.00 19.43 516 ILE A O 1
ATOM 610 N N . HIS A 1 78 ? -25.400 -6.484 -24.522 1.00 17.23 517 HIS A N 1
ATOM 611 C CA . HIS A 1 78 ? -26.223 -6.293 -23.344 1.00 18.44 517 HIS A CA 1
ATOM 612 C C . HIS A 1 78 ? -27.293 -5.227 -23.597 1.00 21.07 517 HIS A C 1
ATOM 613 O O . HIS A 1 78 ? -27.025 -4.196 -24.227 1.00 18.82 517 HIS A O 1
ATOM 620 N N . TYR A 1 79 ? -28.496 -5.465 -23.087 1.00 16.62 518 TYR A N 1
ATOM 621 C CA . TYR A 1 79 ? -29.618 -4.548 -23.295 1.00 15.80 518 TYR A CA 1
ATOM 622 C C . TYR A 1 79 ? -30.339 -4.303 -21.981 1.00 17.54 518 TYR A C 1
ATOM 623 O O . TYR A 1 79 ? -30.604 -5.251 -21.248 1.00 17.05 518 TYR A O 1
ATOM 632 N N . TRP A 1 80 ? -30.636 -3.043 -21.653 1.00 14.55 519 TRP A N 1
ATOM 633 C CA . TRP A 1 80 ? -31.478 -2.776 -20.496 1.00 15.99 519 TRP A CA 1
ATOM 634 C C . TRP A 1 80 ? -32.359 -1.567 -20.771 1.00 16.17 519 TRP A C 1
ATOM 635 O O . TRP A 1 80 ? -32.065 -0.772 -21.669 1.00 15.38 519 TRP A O 1
ATOM 646 N N . GLU A 1 81 ? -33.434 -1.443 -19.993 1.00 17.09 520 GLU A N 1
ATOM 647 C CA . GLU A 1 81 ? -34.365 -0.319 -20.129 1.00 14.52 520 GLU A CA 1
ATOM 648 C C . GLU A 1 81 ? -34.542 0.452 -18.829 1.00 15.35 520 GLU A C 1
ATOM 649 O O . GLU A 1 81 ? -34.471 -0.110 -17.715 1.00 16.19 520 GLU A O 1
ATOM 655 N N . VAL A 1 82 ? -34.795 1.745 -18.983 1.00 14.06 521 VAL A N 1
ATOM 656 C CA . VAL A 1 82 ? -34.943 2.633 -17.833 1.00 13.76 521 VAL A CA 1
ATOM 657 C C . VAL A 1 82 ? -36.220 3.435 -17.988 1.00 16.56 521 VAL A C 1
ATOM 658 O O . VAL A 1 82 ? -36.440 4.027 -19.037 1.00 18.12 521 VAL A O 1
ATOM 662 N N . GLU A 1 83 ? -37.075 3.435 -16.965 1.00 15.66 522 GLU A N 1
ATOM 663 C CA . GLU A 1 83 ? -38.290 4.262 -16.998 1.00 19.52 522 GLU A CA 1
ATOM 664 C C . GLU A 1 83 ? -38.046 5.610 -16.321 1.00 23.70 522 GLU A C 1
ATOM 665 O O . GLU A 1 83 ? -37.577 5.661 -15.186 1.00 17.89 522 GLU A O 1
ATOM 671 N N . LEU A 1 84 ? -38.362 6.694 -17.027 1.00 18.99 523 LEU A N 1
ATOM 672 C CA . LEU A 1 84 ? -38.168 8.040 -16.503 1.00 19.73 523 LEU A CA 1
ATOM 673 C C . LEU A 1 84 ? -39.515 8.590 -16.049 1.00 25.97 523 LEU A C 1
ATOM 674 O O . LEU A 1 84 ? -40.555 8.272 -16.626 1.00 30.98 523 LEU A O 1
ATOM 679 N N . GLN A 1 85 ? -39.503 9.423 -15.022 1.00 33.92 524 GLN A N 1
ATOM 680 C CA . GLN A 1 85 ? -40.729 10.107 -14.631 1.00 44.84 524 GLN A CA 1
ATOM 681 C C . GLN A 1 85 ? -40.950 11.313 -15.556 1.00 46.28 524 GLN A C 1
ATOM 682 O O . GLN A 1 85 ? -40.028 12.100 -15.809 1.00 43.66 524 GLN A O 1
ATOM 684 N N . LYS A 1 86 ? -42.165 11.438 -16.081 1.00 44.84 525 LYS A N 1
ATOM 685 C CA . LYS A 1 86 ? -42.484 12.523 -17.001 1.00 43.83 525 LYS A CA 1
ATOM 686 C C . LYS A 1 86 ? -41.861 13.855 -16.561 1.00 45.60 525 LYS A C 1
ATOM 687 O O . LYS A 1 86 ? -41.955 14.243 -15.392 1.00 44.45 525 LYS A O 1
ATOM 690 N N . ASN A 1 87 ? -41.204 14.529 -17.502 1.00 46.30 526 ASN A N 1
ATOM 691 C CA . ASN A 1 87 ? -40.699 15.889 -17.301 1.00 49.06 526 ASN A CA 1
ATOM 692 C C . ASN A 1 87 ? -39.458 16.049 -16.407 1.00 47.43 526 ASN A C 1
ATOM 693 O O . ASN A 1 87 ? -39.003 17.168 -16.176 1.00 51.11 526 ASN A O 1
ATOM 698 N N . ASN A 1 88 ? -38.904 14.944 -15.918 1.00 45.14 527 ASN A N 1
ATOM 699 C CA . ASN A 1 88 ? -37.704 15.001 -15.076 1.00 42.15 527 ASN A CA 1
ATOM 700 C C . ASN A 1 88 ? -36.444 15.416 -15.856 1.00 35.68 527 ASN A C 1
ATOM 701 O O . ASN A 1 88 ? -36.356 15.185 -17.061 1.00 36.31 527 ASN A O 1
ATOM 706 N N . PHE A 1 89 ? -35.488 16.036 -15.163 1.00 29.42 528 PHE A N 1
ATOM 707 C CA . PHE A 1 89 ? -34.141 16.281 -15.695 1.00 26.13 528 PHE A CA 1
ATOM 708 C C . PHE A 1 89 ? -33.311 15.047 -15.344 1.00 22.16 528 PHE A C 1
ATOM 709 O O . PHE A 1 89 ? -33.084 14.769 -14.162 1.00 21.34 528 PHE A O 1
ATOM 717 N N . CYS A 1 90 ? -32.852 14.304 -16.340 1.00 18.09 529 CYS A N 1
ATOM 718 C CA . CYS A 1 90 ? -32.176 13.050 -16.018 1.00 15.75 529 CYS A CA 1
ATOM 719 C C . CYS A 1 90 ? -31.337 12.599 -17.194 1.00 20.14 529 CYS A C 1
ATOM 720 O O . CYS A 1 90 ? -31.447 13.147 -18.282 1.00 17.40 529 CYS A O 1
ATOM 723 N N . GLY A 1 91 ? -30.487 11.608 -16.972 1.00 15.21 530 GLY A N 1
ATOM 724 C CA . GLY A 1 91 ? -29.609 11.142 -18.034 1.00 13.75 530 GLY A CA 1
ATOM 725 C C . GLY A 1 91 ? -29.373 9.653 -17.904 1.00 15.13 530 GLY A C 1
ATOM 726 O O . GLY A 1 91 ? -29.307 9.140 -16.787 1.00 14.58 530 GLY A O 1
ATOM 727 N N . VAL A 1 92 ? -29.215 8.982 -19.044 1.00 13.23 531 VAL A N 1
ATOM 728 C CA . VAL A 1 92 ? -29.030 7.524 -19.090 1.00 12.86 531 VAL A CA 1
ATOM 729 C C . VAL A 1 92 ? -27.880 7.251 -20.053 1.00 19.30 531 VAL A C 1
ATOM 730 O O . VAL A 1 92 ? -27.894 7.717 -21.193 1.00 16.21 531 VAL A O 1
ATOM 734 N N . GLY A 1 93 ? -26.877 6.502 -19.607 1.00 16.23 532 GLY A N 1
ATOM 735 C CA . GLY A 1 93 ? -25.754 6.231 -20.481 1.00 16.08 532 GLY A CA 1
ATOM 736 C C . GLY A 1 93 ? -24.869 5.080 -20.046 1.00 15.77 532 GLY A C 1
ATOM 737 O O . GLY A 1 93 ? -25.318 4.157 -19.362 1.00 14.64 532 GLY A O 1
ATOM 738 N N . ILE A 1 94 ? -23.612 5.132 -20.472 1.00 16.42 533 ILE A N 1
ATOM 739 C CA . ILE A 1 94 ? -22.619 4.137 -20.078 1.00 14.54 533 ILE A CA 1
ATOM 740 C C . ILE A 1 94 ? -21.313 4.860 -19.800 1.00 14.66 533 ILE A C 1
ATOM 741 O O . ILE A 1 94 ? -21.075 5.940 -20.333 1.00 15.13 533 ILE A O 1
ATOM 746 N N . CYS A 1 95 ? -20.457 4.277 -18.966 1.00 13.56 534 CYS A N 1
ATOM 747 C CA . CYS A 1 95 ? -19.126 4.845 -18.756 1.00 14.16 534 CYS A CA 1
ATOM 748 C C . CYS A 1 95 ? -18.090 3.787 -18.419 1.00 15.04 534 CYS A C 1
ATOM 749 O O . CYS A 1 95 ? -18.437 2.711 -17.926 1.00 15.39 534 CYS A O 1
ATOM 752 N N . TYR A 1 96 ? -16.825 4.111 -18.671 1.00 16.75 535 TYR A N 1
ATOM 753 C CA . TYR A 1 96 ? -15.713 3.289 -18.184 1.00 19.63 535 TYR A CA 1
ATOM 754 C C . TYR A 1 96 ? -15.589 3.419 -16.672 1.00 20.32 535 TYR A C 1
ATOM 755 O O . TYR A 1 96 ? -15.884 4.478 -16.104 1.00 17.24 535 TYR A O 1
ATOM 764 N N . GLY A 1 97 ? -15.086 2.379 -16.015 1.00 15.06 536 GLY A N 1
ATOM 765 C CA . GLY A 1 97 ? -14.829 2.480 -14.587 1.00 18.40 536 GLY A CA 1
ATOM 766 C C . GLY A 1 97 ? -13.794 3.544 -14.270 1.00 16.48 536 GLY A C 1
ATOM 767 O O . GLY A 1 97 ? -13.787 4.094 -13.160 1.00 19.24 536 GLY A O 1
ATOM 768 N N . SER A 1 98 ? -12.919 3.838 -15.225 1.00 17.76 537 SER A N 1
ATOM 769 C CA . SER A 1 98 ? -11.872 4.838 -15.008 1.00 20.62 537 SER A CA 1
ATOM 770 C C . SER A 1 98 ? -12.381 6.281 -15.125 1.00 19.09 537 SER A C 1
ATOM 771 O O . SER A 1 98 ? -11.612 7.223 -14.963 1.00 21.78 537 SER A O 1
ATOM 774 N N . MET A 1 99 ? -13.671 6.459 -15.404 1.00 20.33 538 MET A N 1
ATOM 775 C CA . MET A 1 99 ? -14.240 7.816 -15.401 1.00 19.20 538 MET A CA 1
ATOM 776 C C . MET A 1 99 ? -14.052 8.434 -14.024 1.00 16.93 538 MET A C 1
ATOM 777 O O . MET A 1 99 ? -14.232 7.759 -13.017 1.00 17.50 538 MET A O 1
ATOM 782 N N . GLU A 1 100 ? -13.684 9.715 -13.989 1.00 17.80 539 GLU A N 1
ATOM 783 C CA . GLU A 1 100 ? -13.525 10.439 -12.724 1.00 18.09 539 GLU A CA 1
ATOM 784 C C . GLU A 1 100 ? -14.815 10.442 -11.915 1.00 17.00 539 GLU A C 1
ATOM 785 O O . GLU A 1 100 ? -15.910 10.407 -12.473 1.00 16.28 539 GLU A O 1
ATOM 791 N N . ARG A 1 101 ? -14.679 10.471 -10.590 1.00 18.30 540 ARG A N 1
ATOM 792 C CA . ARG A 1 101 ? -15.833 10.502 -9.699 1.00 19.60 540 ARG A CA 1
ATOM 793 C C . ARG A 1 101 ? -15.948 11.884 -9.003 1.00 17.04 540 ARG A C 1
ATOM 794 O O . ARG A 1 101 ? -17.002 12.224 -8.470 1.00 19.12 540 ARG A O 1
ATOM 802 N N . GLN A 1 102 ? -14.860 12.651 -9.005 1.00 18.27 541 GLN A N 1
ATOM 803 C CA . GLN A 1 102 ? -14.863 14.003 -8.450 1.00 19.26 541 GLN A CA 1
ATOM 804 C C . GLN A 1 102 ? -14.779 15.019 -9.582 1.00 23.03 541 GLN A C 1
ATOM 805 O O . GLN A 1 102 ? -14.309 14.703 -10.682 1.00 22.22 541 GLN A O 1
ATOM 811 N N . GLY A 1 103 ? -15.203 16.247 -9.300 1.00 20.67 542 GLY A N 1
ATOM 812 C CA . GLY A 1 103 ? -14.951 17.368 -10.193 1.00 21.73 542 GLY A CA 1
ATOM 813 C C . GLY A 1 103 ? -15.833 17.397 -11.430 1.00 21.05 542 GLY A C 1
ATOM 814 O O . GLY A 1 103 ? -16.583 16.455 -11.697 1.00 19.77 542 GLY A O 1
ATOM 815 N N . PRO A 1 104 ? -15.755 18.496 -12.192 1.00 22.05 543 PRO A N 1
ATOM 816 C CA . PRO A 1 104 ? -16.594 18.634 -13.389 1.00 22.16 543 PRO A CA 1
ATOM 817 C C . PRO A 1 104 ? -16.350 17.526 -14.420 1.00 24.45 543 PRO A C 1
ATOM 818 O O . PRO A 1 104 ? -17.271 17.164 -15.155 1.00 20.41 543 PRO A O 1
ATOM 822 N N . GLU A 1 105 ? -15.149 16.959 -14.439 1.00 21.36 544 GLU A N 1
ATOM 823 C CA . GLU A 1 105 ? -14.848 15.849 -15.359 1.00 24.36 544 GLU A CA 1
ATOM 824 C C . GLU A 1 105 ? -15.655 14.571 -15.097 1.00 24.19 544 GLU A C 1
ATOM 825 O O . GLU A 1 105 ? -15.692 13.669 -15.935 1.00 23.52 544 GLU A O 1
ATOM 831 N N . SER A 1 106 ? -16.294 14.481 -13.936 1.00 19.04 545 SER A N 1
ATOM 832 C CA . SER A 1 106 ? -17.068 13.285 -13.593 1.00 17.31 545 SER A CA 1
ATOM 833 C C . SER A 1 106 ? -18.455 13.297 -14.232 1.00 17.24 545 SER A C 1
ATOM 834 O O . SER A 1 106 ? -19.188 12.316 -14.174 1.00 17.27 545 SER A O 1
ATOM 837 N N . ARG A 1 107 ? -18.820 14.421 -14.834 1.00 19.82 546 ARG A N 1
ATOM 838 C CA . ARG A 1 107 ? -20.166 14.555 -15.372 1.00 16.67 546 ARG A CA 1
ATOM 839 C C . ARG A 1 107 ? -20.364 13.692 -16.614 1.00 18.38 546 ARG A C 1
ATOM 840 O O . ARG A 1 107 ? -19.614 13.812 -17.573 1.00 17.53 546 ARG A O 1
ATOM 848 N N . LEU A 1 108 ? -21.393 12.848 -16.591 1.00 15.81 547 LEU A N 1
ATOM 849 C CA . LEU A 1 108 ? -21.681 11.905 -17.668 1.00 16.06 547 LEU A CA 1
ATOM 850 C C . LEU A 1 108 ? -21.787 12.605 -19.020 1.00 21.85 547 LEU A C 1
ATOM 851 O O . LEU A 1 108 ? -22.562 13.558 -19.160 1.00 17.28 547 LEU A O 1
ATOM 856 N N . GLY A 1 109 ? -21.006 12.146 -20.001 1.00 16.17 548 GLY A N 1
ATOM 857 C CA . GLY A 1 109 ? -21.040 12.706 -21.345 1.00 16.98 548 GLY A CA 1
ATOM 858 C C . GLY A 1 109 ? -20.131 13.907 -21.566 1.00 18.13 548 GLY A C 1
ATOM 859 O O . GLY A 1 109 ? -19.924 14.317 -22.704 1.00 19.49 548 GLY A O 1
ATOM 860 N N . ARG A 1 110 ? -19.593 14.470 -20.484 1.00 18.29 549 ARG A N 1
ATOM 861 C CA . ARG A 1 110 ? -18.700 15.624 -20.566 1.00 20.90 549 ARG A CA 1
ATOM 862 C C . ARG A 1 110 ? -17.218 15.238 -20.557 1.00 24.00 549 ARG A C 1
ATOM 863 O O . ARG A 1 110 ? -16.356 16.081 -20.338 1.00 24.32 549 ARG A O 1
ATOM 871 N N . ASN A 1 111 ? -16.930 13.968 -20.826 1.00 20.93 550 ASN A N 1
ATOM 872 C CA . ASN A 1 111 ? -15.556 13.477 -20.826 1.00 20.55 550 ASN A CA 1
ATOM 873 C C . ASN A 1 111 ? -15.447 12.362 -21.869 1.00 21.56 550 ASN A C 1
ATOM 874 O O . ASN A 1 111 ? -16.467 11.910 -22.390 1.00 20.58 550 ASN A O 1
ATOM 879 N N . PRO A 1 112 ? -14.221 11.903 -22.168 1.00 21.51 551 PRO A N 1
ATOM 880 C CA . PRO A 1 112 ? -14.076 10.872 -23.210 1.00 21.76 551 PRO A CA 1
ATOM 881 C C . PRO A 1 112 ? -14.413 9.460 -22.732 1.00 20.62 551 PRO A C 1
ATOM 882 O O . PRO A 1 112 ? -14.331 8.493 -23.513 1.00 21.52 551 PRO A O 1
ATOM 886 N N . ASN A 1 113 ? -14.853 9.349 -21.481 1.00 19.50 552 ASN A N 1
ATOM 887 C CA . ASN A 1 113 ? -15.042 8.057 -20.845 1.00 18.55 552 ASN A CA 1
ATOM 888 C C . ASN A 1 113 ? -16.501 7.667 -20.672 1.00 17.27 552 ASN A C 1
ATOM 889 O O . ASN A 1 113 ? -16.812 6.682 -19.990 1.00 18.60 552 ASN A O 1
ATOM 894 N N . SER A 1 114 ? -17.397 8.417 -21.301 1.00 17.23 553 SER A N 1
ATOM 895 C CA . SER A 1 114 ? -18.819 8.167 -21.119 1.00 16.21 553 SER A CA 1
ATOM 896 C C . SER A 1 114 ? -19.636 8.684 -22.299 1.00 17.84 553 SER A C 1
ATOM 897 O O . SER A 1 114 ? -19.216 9.602 -23.021 1.00 18.26 553 SER A O 1
ATOM 900 N N . TRP A 1 115 ? -20.809 8.085 -22.461 1.00 17.19 554 TRP A N 1
ATOM 901 C CA . TRP A 1 115 ? -21.726 8.379 -23.548 1.00 17.02 554 TRP A CA 1
ATOM 902 C C . TRP A 1 115 ? -23.111 8.384 -22.945 1.00 17.54 554 TRP A C 1
ATOM 903 O O . TRP A 1 115 ? -23.455 7.482 -22.170 1.00 17.32 554 TRP A O 1
ATOM 914 N N . CYS A 1 116 ? -23.933 9.371 -23.289 1.00 16.56 555 CYS A N 1
ATOM 915 C CA . CYS A 1 116 ? -25.278 9.348 -22.727 1.00 14.97 555 CYS A CA 1
ATOM 916 C C . CYS A 1 116 ? -26.305 10.098 -23.546 1.00 16.43 555 CYS A C 1
ATOM 917 O O . CYS A 1 116 ? -25.965 10.850 -24.453 1.00 18.01 555 CYS A O 1
ATOM 920 N N A VAL A 1 117 ? -27.572 9.872 -23.206 0.45 17.67 556 VAL A N 1
ATOM 921 N N C VAL A 1 117 ? -27.572 9.869 -23.218 0.55 17.82 556 VAL A N 1
ATOM 922 C CA A VAL A 1 117 ? -28.669 10.714 -23.662 0.45 17.25 556 VAL A CA 1
ATOM 923 C CA C VAL A 1 117 ? -28.644 10.737 -23.669 0.55 17.01 556 VAL A CA 1
ATOM 924 C C A VAL A 1 117 ? -29.280 11.380 -22.430 0.45 15.22 556 VAL A C 1
ATOM 925 C C C VAL A 1 117 ? -29.226 11.402 -22.423 0.55 15.22 556 VAL A C 1
ATOM 926 O O A VAL A 1 117 ? -29.372 10.768 -21.365 0.45 15.52 556 VAL A O 1
ATOM 927 O O C VAL A 1 117 ? -29.235 10.816 -21.339 0.55 14.94 556 VAL A O 1
ATOM 934 N N . GLU A 1 118 ? -29.683 12.638 -22.567 1.00 15.77 557 GLU A N 1
ATOM 935 C CA . GLU A 1 118 ? -30.043 13.440 -21.416 1.00 15.70 557 GLU A CA 1
ATOM 936 C C . GLU A 1 118 ? -31.263 14.312 -21.698 1.00 17.94 557 GLU A C 1
ATOM 937 O O . GLU A 1 118 ? -31.376 14.913 -22.774 1.00 18.40 557 GLU A O 1
ATOM 943 N N . TRP A 1 119 ? -32.175 14.345 -20.729 1.00 16.74 558 TRP A N 1
ATOM 944 C CA . TRP A 1 119 ? -33.318 15.257 -20.753 1.00 18.84 558 TRP A CA 1
ATOM 945 C C . TRP A 1 119 ? -33.005 16.437 -19.852 1.00 20.08 558 TRP A C 1
ATOM 946 O O . TRP A 1 119 ? -32.820 16.259 -18.649 1.00 17.37 558 TRP A O 1
ATOM 957 N N . PHE A 1 120 ? -32.941 17.640 -20.418 1.00 18.17 559 PHE A N 1
ATOM 958 C CA . PHE A 1 120 ? -32.633 18.818 -19.619 1.00 19.13 559 PHE A CA 1
ATOM 959 C C . PHE A 1 120 ? -33.148 20.090 -20.289 1.00 19.86 559 PHE A C 1
ATOM 960 O O . PHE A 1 120 ? -32.992 20.275 -21.496 1.00 20.22 559 PHE A O 1
ATOM 968 N N . ASN A 1 121 ? -33.785 20.942 -19.490 1.00 20.54 560 ASN A N 1
ATOM 969 C CA . ASN A 1 121 ? -34.264 22.224 -19.987 1.00 21.78 560 ASN A CA 1
ATOM 970 C C . ASN A 1 121 ? -35.148 22.043 -21.228 1.00 22.11 560 ASN A C 1
ATOM 971 O O . ASN A 1 121 ? -35.062 22.805 -22.191 1.00 22.90 560 ASN A O 1
ATOM 976 N N . ASN A 1 122 ? -35.993 21.011 -21.190 1.00 21.62 561 ASN A N 1
ATOM 977 C CA . ASN A 1 122 ? -36.963 20.757 -22.260 1.00 24.18 561 ASN A CA 1
ATOM 978 C C . ASN A 1 122 ? -36.363 20.247 -23.562 1.00 28.17 561 ASN A C 1
ATOM 979 O O . ASN A 1 122 ? -37.052 20.185 -24.579 1.00 27.62 561 ASN A O 1
ATOM 984 N N . LYS A 1 123 ? -35.083 19.895 -23.538 1.00 21.09 562 LYS A N 1
ATOM 985 C CA . LYS A 1 123 ? -34.445 19.337 -24.717 1.00 20.94 562 LYS A CA 1
ATOM 986 C C . LYS A 1 123 ? -34.016 17.913 -24.429 1.00 20.56 562 LYS A C 1
ATOM 987 O O . LYS A 1 123 ? -33.901 17.523 -23.271 1.00 19.15 562 LYS A O 1
ATOM 993 N N . ILE A 1 124 ? -33.794 17.156 -25.496 1.00 19.81 563 ILE A N 1
ATOM 994 C CA . ILE A 1 124 ? -33.179 15.832 -25.397 1.00 18.93 563 ILE A CA 1
ATOM 995 C C . ILE A 1 124 ? -31.882 15.901 -26.200 1.00 21.77 563 ILE A C 1
ATOM 996 O O . ILE A 1 124 ? -31.893 16.347 -27.344 1.00 20.94 563 ILE A O 1
ATOM 1001 N N . SER A 1 125 ? -30.772 15.467 -25.599 1.00 18.49 564 SER A N 1
ATOM 1002 C CA . SER A 1 125 ? -29.462 15.612 -26.225 1.00 19.92 564 SER A CA 1
ATOM 1003 C C . SER A 1 125 ? -28.646 14.331 -26.087 1.00 21.74 564 SER A C 1
ATOM 1004 O O . SER A 1 125 ? -28.768 13.638 -25.095 1.00 20.48 564 SER A O 1
ATOM 1007 N N . ALA A 1 126 ? -27.790 14.054 -27.062 1.00 18.71 565 ALA A N 1
ATOM 1008 C CA . ALA A 1 126 ? -26.781 13.009 -26.900 1.00 18.52 565 ALA A CA 1
ATOM 1009 C C . ALA A 1 126 ? -25.449 13.673 -26.569 1.00 19.43 565 ALA A C 1
ATOM 1010 O O . ALA A 1 126 ? -25.113 14.708 -27.141 1.00 22.04 565 ALA A O 1
ATOM 1012 N N . TRP A 1 127 ? -24.711 13.103 -25.623 1.00 18.02 566 TRP A N 1
ATOM 1013 C CA . TRP A 1 127 ? -23.429 13.663 -25.205 1.00 18.43 566 TRP A CA 1
ATOM 1014 C C . TRP A 1 127 ? -22.315 12.633 -25.242 1.00 20.31 566 TRP A C 1
ATOM 1015 O O . TRP A 1 127 ? -22.505 11.489 -24.816 1.00 19.40 566 TRP A O 1
ATOM 1026 N N . HIS A 1 128 ? -21.154 13.062 -25.721 1.00 19.43 567 HIS A N 1
ATOM 1027 C CA . HIS A 1 128 ? -19.904 12.327 -25.549 1.00 20.33 567 HIS A CA 1
ATOM 1028 C C . HIS A 1 128 ? -18.748 13.302 -25.667 1.00 20.86 567 HIS A C 1
ATOM 1029 O O . HIS A 1 128 ? -18.748 14.157 -26.549 1.00 21.87 567 HIS A O 1
ATOM 1036 N N . ASN A 1 129 ? -17.768 13.167 -24.777 1.00 20.88 568 ASN A N 1
ATOM 1037 C CA . ASN A 1 129 ? -16.549 13.956 -24.856 1.00 22.22 568 ASN A CA 1
ATOM 1038 C C . ASN A 1 129 ? -16.828 15.465 -24.853 1.00 22.86 568 ASN A C 1
ATOM 1039 O O . ASN A 1 129 ? -16.119 16.237 -25.476 1.00 24.27 568 ASN A O 1
ATOM 1044 N N . ASN A 1 130 ? -17.871 15.858 -24.130 1.00 21.91 569 ASN A N 1
ATOM 1045 C CA . ASN A 1 130 ? -18.234 17.265 -23.956 1.00 22.48 569 ASN A CA 1
ATOM 1046 C C . ASN A 1 130 ? -18.775 17.904 -25.233 1.00 23.30 569 ASN A C 1
ATOM 1047 O O . ASN A 1 130 ? -18.779 19.130 -25.383 1.00 24.78 569 ASN A O 1
ATOM 1052 N N . VAL A 1 131 ? -19.260 17.058 -26.132 1.00 22.92 570 VAL A N 1
ATOM 1053 C CA . VAL A 1 131 ? -19.922 17.492 -27.349 1.00 23.56 570 VAL A CA 1
ATOM 1054 C C . VAL A 1 131 ? -21.382 17.050 -27.300 1.00 27.51 570 VAL A C 1
ATOM 1055 O O . VAL A 1 131 ? -21.683 15.874 -27.072 1.00 23.88 570 VAL A O 1
ATOM 1059 N N . GLU A 1 132 ? -22.283 18.005 -27.506 1.00 23.38 571 GLU A N 1
ATOM 1060 C CA . GLU A 1 132 ? -23.711 17.765 -27.346 1.00 21.83 571 GLU A CA 1
ATOM 1061 C C . GLU A 1 132 ? -24.371 17.846 -28.708 1.00 25.15 571 GLU A C 1
ATOM 1062 O O . GLU A 1 132 ? -24.000 18.681 -29.524 1.00 26.41 571 GLU A O 1
ATOM 1068 N N . LYS A 1 133 ? -25.353 16.985 -28.944 1.00 24.14 572 LYS A N 1
ATOM 1069 C CA . LYS A 1 133 ? -26.136 17.035 -30.172 1.00 23.61 572 LYS A CA 1
ATOM 1070 C C . LYS A 1 133 ? -27.609 17.008 -29.785 1.00 23.98 572 LYS A C 1
ATOM 1071 O O . LYS A 1 133 ? -28.036 16.081 -29.135 1.00 21.88 572 LYS A O 1
ATOM 1077 N N . THR A 1 134 ? -28.380 18.030 -30.159 1.00 24.79 573 THR A N 1
ATOM 1078 C CA . THR A 1 134 ? -29.799 18.051 -29.805 1.00 22.31 573 THR A CA 1
ATOM 1079 C C . THR A 1 134 ? -30.559 17.019 -30.640 1.00 22.84 573 THR A C 1
ATOM 1080 O O . THR A 1 134 ? -30.363 16.936 -31.853 1.00 25.44 573 THR A O 1
ATOM 1084 N N . LEU A 1 135 ? -31.410 16.229 -29.989 1.00 21.98 574 LEU A N 1
ATOM 1085 C CA . LEU A 1 135 ? -32.197 15.218 -30.691 1.00 21.66 574 LEU A CA 1
ATOM 1086 C C . LEU A 1 135 ? -33.641 15.682 -30.896 1.00 24.03 574 LEU A C 1
ATOM 1087 O O . LEU A 1 135 ? -34.112 16.575 -30.208 1.00 24.80 574 LEU A O 1
ATOM 1092 N N . PRO A 1 136 ? -34.352 15.072 -31.850 1.00 29.35 575 PRO A N 1
ATOM 1093 C CA . PRO A 1 136 ? -35.773 15.400 -31.983 1.00 28.57 575 PRO A CA 1
ATOM 1094 C C . PRO A 1 136 ? -36.544 15.042 -30.716 1.00 25.26 575 PRO A C 1
ATOM 1095 O O . PRO A 1 136 ? -36.238 14.050 -30.044 1.00 23.10 575 PRO A O 1
ATOM 1099 N N . SER A 1 137 ? -37.529 15.874 -30.384 1.00 25.88 576 SER A N 1
ATOM 1100 C CA . SER A 1 137 ? -38.321 15.667 -29.184 1.00 28.10 576 SER A CA 1
ATOM 1101 C C . SER A 1 137 ? -39.151 14.398 -29.321 1.00 24.83 576 SER A C 1
ATOM 1102 O O . SER A 1 137 ? -39.465 13.971 -30.426 1.00 28.11 576 SER A O 1
ATOM 1105 N N . THR A 1 138 ? -39.495 13.801 -28.187 1.00 24.96 577 THR A N 1
ATOM 1106 C CA . THR A 1 138 ? -40.382 12.638 -28.138 1.00 23.61 577 THR A CA 1
ATOM 1107 C C . THR A 1 138 ? -41.032 12.617 -26.764 1.00 22.03 577 THR A C 1
ATOM 1108 O O . THR A 1 138 ? -40.468 13.128 -25.798 1.00 25.21 577 THR A O 1
ATOM 1112 N N . LYS A 1 139 ? -42.234 12.064 -26.691 1.00 25.74 578 LYS A N 1
ATOM 1113 C CA . LYS A 1 139 ? -42.933 11.945 -25.421 1.00 26.89 578 LYS A CA 1
ATOM 1114 C C . LYS A 1 139 ? -42.590 10.628 -24.713 1.00 26.63 578 LYS A C 1
ATOM 1115 O O . LYS A 1 139 ? -43.060 10.386 -23.608 1.00 24.70 578 LYS A O 1
ATOM 1121 N N . ALA A 1 140 ? -41.756 9.796 -25.334 1.00 25.10 579 ALA A N 1
ATOM 1122 C CA . ALA A 1 140 ? -41.353 8.531 -24.705 1.00 23.66 579 ALA A CA 1
ATOM 1123 C C . ALA A 1 140 ? -40.848 8.769 -23.290 1.00 23.85 579 ALA A C 1
ATOM 1124 O O . ALA A 1 140 ? -40.155 9.756 -23.034 1.00 25.50 579 ALA A O 1
ATOM 1126 N N . THR A 1 141 ? -41.186 7.864 -22.374 1.00 21.47 580 THR A N 1
ATOM 1127 C CA . THR A 1 141 ? -40.664 7.940 -21.011 1.00 22.26 580 THR A CA 1
ATOM 1128 C C . THR A 1 141 ? -39.844 6.702 -20.662 1.00 25.14 580 THR A C 1
ATOM 1129 O O . THR A 1 141 ? -39.554 6.441 -19.494 1.00 25.17 580 THR A O 1
ATOM 1133 N N . ARG A 1 142 ? -39.501 5.918 -21.674 1.00 24.43 581 ARG A N 1
ATOM 1134 C CA . ARG A 1 142 ? -38.618 4.781 -21.455 1.00 22.83 581 ARG A CA 1
ATOM 1135 C C . ARG A 1 142 ? -37.480 4.778 -22.465 1.00 22.24 581 ARG A C 1
ATOM 1136 O O . ARG A 1 142 ? -37.689 5.042 -23.646 1.00 21.74 581 ARG A O 1
ATOM 1144 N N . VAL A 1 143 ? -36.274 4.490 -21.993 1.00 17.34 582 VAL A N 1
ATOM 1145 C CA . VAL A 1 143 ? -35.109 4.424 -22.865 1.00 15.63 582 VAL A CA 1
ATOM 1146 C C . VAL A 1 143 ? -34.492 3.028 -22.795 1.00 19.13 582 VAL A C 1
ATOM 1147 O O . VAL A 1 143 ? -34.428 2.435 -21.726 1.00 19.08 582 VAL A O 1
ATOM 1151 N N . GLY A 1 144 ? -34.065 2.506 -23.937 1.00 15.83 583 GLY A N 1
ATOM 1152 C CA . GLY A 1 144 ? -33.368 1.234 -23.982 1.00 15.74 583 GLY A CA 1
ATOM 1153 C C . GLY A 1 144 ? -31.941 1.471 -24.430 1.00 20.49 583 GLY A C 1
ATOM 1154 O O . GLY A 1 144 ? -31.683 2.276 -25.332 1.00 19.79 583 GLY A O 1
ATOM 1155 N N . VAL A 1 145 ? -31.009 0.776 -23.793 1.00 16.30 584 VAL A N 1
ATOM 1156 C CA . VAL A 1 145 ? -29.600 0.903 -24.112 1.00 16.19 584 VAL A CA 1
ATOM 1157 C C . VAL A 1 145 ? -29.113 -0.440 -24.620 1.00 17.35 584 VAL A C 1
ATOM 1158 O O . VAL A 1 145 ? -29.235 -1.452 -23.908 1.00 15.60 584 VAL A O 1
ATOM 1162 N N . LEU A 1 146 ? -28.587 -0.458 -25.841 1.00 16.25 585 LEU A N 1
ATOM 1163 C CA . LEU A 1 146 ? -28.010 -1.682 -26.414 1.00 16.94 585 LEU A CA 1
ATOM 1164 C C . LEU A 1 146 ? -26.502 -1.469 -26.495 1.00 19.89 585 LEU A C 1
ATOM 1165 O O . LEU A 1 146 ? -26.019 -0.590 -27.209 1.00 20.02 585 LEU A O 1
ATOM 1170 N N . LEU A 1 147 ? -25.765 -2.255 -25.724 1.00 18.19 586 LEU A N 1
ATOM 1171 C CA . LEU A 1 147 ? -24.322 -2.126 -25.663 1.00 16.77 586 LEU A CA 1
ATOM 1172 C C . LEU A 1 147 ? -23.699 -3.345 -26.331 1.00 23.00 586 LEU A C 1
ATOM 1173 O O . LEU A 1 147 ? -23.951 -4.481 -25.919 1.00 19.85 586 LEU A O 1
ATOM 1178 N N . ASN A 1 148 ? -22.899 -3.116 -27.365 1.00 18.78 587 ASN A N 1
ATOM 1179 C CA . ASN A 1 148 ? -22.218 -4.219 -28.037 1.00 19.95 587 ASN A CA 1
ATOM 1180 C C . ASN A 1 148 ? -20.715 -4.095 -27.812 1.00 30.18 587 ASN A C 1
ATOM 1181 O O . ASN A 1 148 ? -20.048 -3.279 -28.454 1.00 26.35 587 ASN A O 1
ATOM 1186 N N . CYS A 1 149 ? -20.194 -4.901 -26.891 1.00 19.91 588 CYS A N 1
ATOM 1187 C CA . CYS A 1 149 ? -18.795 -4.825 -26.494 1.00 23.65 588 CYS A CA 1
ATOM 1188 C C . CYS A 1 149 ? -17.865 -5.375 -27.548 1.00 28.44 588 CYS A C 1
ATOM 1189 O O . CYS A 1 149 ? -16.720 -4.937 -27.656 1.00 32.28 588 CYS A O 1
ATOM 1192 N N . ASP A 1 150 ? -18.364 -6.332 -28.323 1.00 26.66 589 ASP A N 1
ATOM 1193 C CA . ASP A 1 150 ? -17.536 -7.072 -29.266 1.00 27.71 589 ASP A CA 1
ATOM 1194 C C . ASP A 1 150 ? -17.248 -6.299 -30.542 1.00 28.99 589 ASP A C 1
ATOM 1195 O O . ASP A 1 150 ? -16.102 -6.241 -30.988 1.00 32.40 589 ASP A O 1
ATOM 1200 N N . HIS A 1 151 ? -18.291 -5.721 -31.131 1.00 26.19 590 HIS A N 1
ATOM 1201 C CA . HIS A 1 151 ? -18.143 -4.971 -32.374 1.00 27.70 590 HIS A CA 1
ATOM 1202 C C . HIS A 1 151 ? -18.121 -3.452 -32.167 1.00 29.24 590 HIS A C 1
ATOM 1203 O O . HIS A 1 151 ? -18.087 -2.691 -33.135 1.00 34.09 590 HIS A O 1
ATOM 1210 N N . GLY A 1 152 ? -18.139 -3.036 -30.907 1.00 27.45 591 GLY A N 1
ATOM 1211 C CA . GLY A 1 152 ? -17.827 -1.671 -30.508 1.00 28.83 591 GLY A CA 1
ATOM 1212 C C . GLY A 1 152 ? -18.855 -0.604 -30.836 1.00 27.03 591 GLY A C 1
ATOM 1213 O O . GLY A 1 152 ? -18.588 0.287 -31.646 1.00 31.51 591 GLY A O 1
ATOM 1214 N N . PHE A 1 153 ? -20.027 -0.685 -30.219 1.00 22.45 592 PHE A N 1
ATOM 1215 C CA . PHE A 1 153 ? -21.014 0.387 -30.340 1.00 21.43 592 PHE A CA 1
ATOM 1216 C C . PHE A 1 153 ? -22.062 0.379 -29.229 1.00 21.26 592 PHE A C 1
ATOM 1217 O O . PHE A 1 153 ? -22.245 -0.622 -28.527 1.00 19.40 592 PHE A O 1
ATOM 1225 N N . VAL A 1 154 ? -22.726 1.515 -29.052 1.00 19.38 593 VAL A N 1
ATOM 1226 C CA . VAL A 1 154 ? -23.861 1.606 -28.128 1.00 18.22 593 VAL A CA 1
ATOM 1227 C C . VAL A 1 154 ? -25.003 2.303 -28.844 1.00 24.05 593 VAL A C 1
ATOM 1228 O O . VAL A 1 154 ? -24.783 3.259 -29.596 1.00 22.72 593 VAL A O 1
ATOM 1232 N N . ILE A 1 155 ? -26.215 1.805 -28.631 1.00 19.08 594 ILE A N 1
ATOM 1233 C CA . ILE A 1 155 ? -27.397 2.390 -29.237 1.00 19.27 594 ILE A CA 1
ATOM 1234 C C . ILE A 1 155 ? -28.365 2.802 -28.140 1.00 18.00 594 ILE A C 1
ATOM 1235 O O . ILE A 1 155 ? -28.628 2.050 -27.197 1.00 17.85 594 ILE A O 1
ATOM 1240 N N . PHE A 1 156 ? -28.899 4.009 -28.275 1.00 17.84 595 PHE A N 1
ATOM 1241 C CA . PHE A 1 156 ? -29.929 4.492 -27.375 1.00 17.13 595 PHE A CA 1
ATOM 1242 C C . PHE A 1 156 ? -31.269 4.505 -28.123 1.00 17.62 595 PHE A C 1
ATOM 1243 O O . PHE A 1 156 ? -31.384 5.091 -29.197 1.00 21.24 595 PHE A O 1
ATOM 1251 N N . PHE A 1 157 ? -32.268 3.837 -27.556 1.00 17.44 596 PHE A N 1
ATOM 1252 C CA . PHE A 1 157 ? -33.593 3.733 -28.159 1.00 18.24 596 PHE A CA 1
ATOM 1253 C C . PHE A 1 157 ? -34.645 4.391 -27.280 1.00 22.36 596 PHE A C 1
ATOM 1254 O O . PHE A 1 157 ? -34.595 4.286 -26.052 1.00 21.20 596 PHE A O 1
ATOM 1262 N N . ALA A 1 158 ? -35.620 5.040 -27.904 1.00 20.44 597 ALA A N 1
ATOM 1263 C CA . ALA A 1 158 ? -36.811 5.473 -27.171 1.00 20.65 597 ALA A CA 1
ATOM 1264 C C . ALA A 1 158 ? -37.789 4.313 -27.230 1.00 23.67 597 ALA A C 1
ATOM 1265 O O . ALA A 1 158 ? -38.038 3.763 -28.297 1.00 27.93 597 ALA A O 1
ATOM 1267 N N . VAL A 1 159 ? -38.334 3.919 -26.088 1.00 21.50 598 VAL A N 1
ATOM 1268 C CA . VAL A 1 159 ? -39.240 2.773 -26.077 1.00 21.54 598 VAL A CA 1
ATOM 1269 C C . VAL A 1 159 ? -40.672 3.221 -25.817 1.00 29.87 598 VAL A C 1
ATOM 1270 O O . VAL A 1 159 ? -40.985 3.763 -24.754 1.00 29.75 598 VAL A O 1
ATOM 1274 N N . THR A 1 160 ? -41.530 3.013 -26.811 1.00 37.80 599 THR A N 1
ATOM 1275 C CA . THR A 1 160 ? -42.956 3.287 -26.686 1.00 42.12 599 THR A CA 1
ATOM 1276 C C . THR A 1 160 ? -43.697 2.031 -27.111 1.00 48.22 599 THR A C 1
ATOM 1277 O O . THR A 1 160 ? -43.549 0.978 -26.494 1.00 52.56 599 THR A O 1
ATOM 1281 N N . GLU A 1 161 ? -44.482 2.128 -28.175 1.00 52.39 600 GLU A N 1
ATOM 1282 C CA . GLU A 1 161 ? -45.091 0.930 -28.735 1.00 55.03 600 GLU A CA 1
ATOM 1283 C C . GLU A 1 161 ? -43.967 0.004 -29.200 1.00 56.19 600 GLU A C 1
ATOM 1284 O O . GLU A 1 161 ? -43.932 -1.178 -28.852 1.00 61.93 600 GLU A O 1
ATOM 1287 N N . LYS A 1 162 ? -43.039 0.562 -29.974 1.00 47.56 601 LYS A N 1
ATOM 1288 C CA . LYS A 1 162 ? -41.858 -0.164 -30.422 1.00 43.74 601 LYS A CA 1
ATOM 1289 C C . LYS A 1 162 ? -40.606 0.581 -29.965 1.00 39.99 601 LYS A C 1
ATOM 1290 O O . LYS A 1 162 ? -40.700 1.562 -29.233 1.00 40.09 601 LYS A O 1
ATOM 1292 N N . VAL A 1 163 ? -39.436 0.116 -30.393 1.00 34.28 602 VAL A N 1
ATOM 1293 C CA . VAL A 1 163 ? -38.219 0.886 -30.183 1.00 26.31 602 VAL A CA 1
ATOM 1294 C C . VAL A 1 163 ? -38.035 1.836 -31.352 1.00 26.04 602 VAL A C 1
ATOM 1295 O O . VAL A 1 163 ? -38.334 1.494 -32.490 1.00 27.34 602 VAL A O 1
ATOM 1299 N N . HIS A 1 164 ? -37.564 3.038 -31.052 1.00 26.40 603 HIS A N 1
ATOM 1300 C CA . HIS A 1 164 ? -37.234 4.026 -32.072 1.00 23.78 603 HIS A CA 1
ATOM 1301 C C . HIS A 1 164 ? -35.825 4.501 -31.768 1.00 25.45 603 HIS A C 1
ATOM 1302 O O . HIS A 1 164 ? -35.514 4.824 -30.625 1.00 25.62 603 HIS A O 1
ATOM 1309 N N . LEU A 1 165 ? -34.965 4.542 -32.779 1.00 24.11 604 LEU A N 1
ATOM 1310 C CA . LEU A 1 165 ? -33.596 5.018 -32.562 1.00 26.40 604 LEU A CA 1
ATOM 1311 C C . LEU A 1 165 ? -33.534 6.474 -32.059 1.00 24.84 604 LEU A C 1
ATOM 1312 O O . LEU A 1 165 ? -34.154 7.369 -32.652 1.00 25.45 604 LEU A O 1
ATOM 1317 N N . MET A 1 166 ? -32.787 6.725 -30.982 1.00 20.50 605 MET A N 1
ATOM 1318 C CA . MET A 1 166 ? -32.496 8.102 -30.577 1.00 21.43 605 MET A CA 1
ATOM 1319 C C . MET A 1 166 ? -31.122 8.540 -31.087 1.00 24.04 605 MET A C 1
ATOM 1320 O O . MET A 1 166 ? -30.966 9.593 -31.715 1.00 21.72 605 MET A O 1
ATOM 1325 N N . TYR A 1 167 ? -30.115 7.722 -30.807 1.00 26.36 606 TYR A N 1
ATOM 1326 C CA . TYR A 1 167 ? -28.751 8.038 -31.209 1.00 20.09 606 TYR A CA 1
ATOM 1327 C C . TYR A 1 167 ? -27.871 6.812 -31.008 1.00 24.87 606 TYR A C 1
ATOM 1328 O O . TYR A 1 167 ? -28.201 5.930 -30.209 1.00 21.94 606 TYR A O 1
ATOM 1337 N N . LYS A 1 168 ? -26.761 6.751 -31.734 1.00 24.27 607 LYS A N 1
ATOM 1338 C CA . LYS A 1 168 ? -25.813 5.652 -31.576 1.00 25.50 607 LYS A CA 1
ATOM 1339 C C . LYS A 1 168 ? -24.390 6.199 -31.634 1.00 26.02 607 LYS A C 1
ATOM 1340 O O . LYS A 1 168 ? -24.151 7.265 -32.218 1.00 25.86 607 LYS A O 1
ATOM 1344 N N . PHE A 1 169 ? -23.461 5.495 -30.992 1.00 20.75 608 PHE A N 1
ATOM 1345 C CA . PHE A 1 169 ? -22.042 5.835 -31.040 1.00 23.74 608 PHE A CA 1
ATOM 1346 C C . PHE A 1 169 ? -21.226 4.588 -31.381 1.00 25.45 608 PHE A C 1
ATOM 1347 O O . PHE A 1 169 ? -21.407 3.536 -30.747 1.00 24.17 608 PHE A O 1
ATOM 1355 N N . LYS A 1 170 ? -20.312 4.722 -32.340 1.00 27.14 609 LYS A N 1
ATOM 1356 C CA . LYS A 1 170 ? -19.321 3.678 -32.630 1.00 28.81 609 LYS A CA 1
ATOM 1357 C C . LYS A 1 170 ? -18.044 3.962 -31.851 1.00 33.56 609 LYS A C 1
ATOM 1358 O O . LYS A 1 170 ? -17.534 5.085 -31.879 1.00 33.43 609 LYS A O 1
ATOM 1364 N N . VAL A 1 171 ? -17.537 2.949 -31.155 1.00 27.83 610 VAL A N 1
ATOM 1365 C CA . VAL A 1 171 ? -16.373 3.101 -30.290 1.00 27.30 610 VAL A CA 1
ATOM 1366 C C . VAL A 1 171 ? -15.632 1.775 -30.207 1.00 29.48 610 VAL A C 1
ATOM 1367 O O . VAL A 1 171 ? -16.250 0.740 -29.984 1.00 30.01 610 VAL A O 1
ATOM 1371 N N . ASP A 1 172 ? -14.315 1.799 -30.353 1.00 30.15 611 ASP A N 1
ATOM 1372 C CA . ASP A 1 172 ? -13.517 0.645 -29.959 1.00 28.37 611 ASP A CA 1
ATOM 1373 C C . ASP A 1 172 ? -13.236 0.750 -28.460 1.00 26.73 611 ASP A C 1
ATOM 1374 O O . ASP A 1 172 ? -12.248 1.352 -28.045 1.00 28.62 611 ASP A O 1
ATOM 1379 N N . PHE A 1 173 ? -14.113 0.169 -27.650 1.00 23.35 612 PHE A N 1
ATOM 1380 C CA . PHE A 1 173 ? -14.046 0.347 -26.199 1.00 22.09 612 PHE A CA 1
ATOM 1381 C C . PHE A 1 173 ? -12.726 -0.166 -25.650 1.00 25.99 612 PHE A C 1
ATOM 1382 O O . PHE A 1 173 ? -12.204 -1.183 -26.118 1.00 28.77 612 PHE A O 1
ATOM 1390 N N . THR A 1 174 ? -12.170 0.543 -24.673 1.00 22.46 613 THR A N 1
ATOM 1391 C CA . THR A 1 174 ? -10.833 0.221 -24.167 1.00 27.32 613 THR A CA 1
ATOM 1392 C C . THR A 1 174 ? -10.848 -0.436 -22.786 1.00 25.41 613 THR A C 1
ATOM 1393 O O . THR A 1 174 ? -9.802 -0.880 -22.292 1.00 26.92 613 THR A O 1
ATOM 1397 N N . GLU A 1 175 ? -12.021 -0.473 -22.156 1.00 22.27 614 GLU A N 1
ATOM 1398 C CA . GLU A 1 175 ? -12.218 -1.198 -20.906 1.00 19.72 614 GLU A CA 1
ATOM 1399 C C . GLU A 1 175 ? -13.703 -1.441 -20.727 1.00 22.47 614 GLU A C 1
ATOM 1400 O O . GLU A 1 175 ? -14.507 -0.987 -21.540 1.00 19.17 614 GLU A O 1
ATOM 1406 N N . ALA A 1 176 ? -14.078 -2.159 -19.669 1.00 19.00 615 ALA A N 1
ATOM 1407 C CA . ALA A 1 176 ? -15.476 -2.508 -19.450 1.00 16.57 615 ALA A CA 1
ATOM 1408 C C . ALA A 1 176 ? -16.354 -1.274 -19.232 1.00 19.00 615 ALA A C 1
ATOM 1409 O O . ALA A 1 176 ? -15.868 -0.268 -18.723 1.00 18.06 615 ALA A O 1
ATOM 1411 N N . LEU A 1 177 ? -17.640 -1.396 -19.575 1.00 16.37 616 LEU A N 1
ATOM 1412 C CA . LEU A 1 177 ? -18.638 -0.321 -19.405 1.00 17.56 616 LEU A CA 1
ATOM 1413 C C . LEU A 1 177 ? -19.579 -0.600 -18.248 1.00 17.54 616 LEU A C 1
ATOM 1414 O O . LEU A 1 177 ? -19.985 -1.739 -18.039 1.00 18.33 616 LEU A O 1
ATOM 1419 N N . TYR A 1 178 ? -19.969 0.451 -17.532 1.00 12.90 617 TYR A N 1
ATOM 1420 C CA . TYR A 1 178 ? -21.027 0.346 -16.530 1.00 12.13 617 TYR A CA 1
ATOM 1421 C C . TYR A 1 178 ? -22.219 1.159 -17.017 1.00 12.76 617 TYR A C 1
ATOM 1422 O O . TYR A 1 178 ? -22.024 2.230 -17.634 1.00 14.31 617 TYR A O 1
ATOM 1431 N N . PRO A 1 179 ? -23.441 0.684 -16.747 1.00 12.88 618 PRO A N 1
ATOM 1432 C CA . PRO A 1 179 ? -24.604 1.571 -16.929 1.00 12.74 618 PRO A CA 1
ATOM 1433 C C . PRO A 1 179 ? -24.421 2.781 -16.022 1.00 13.83 618 PRO A C 1
ATOM 1434 O O . PRO A 1 179 ? -23.905 2.647 -14.904 1.00 11.45 618 PRO A O 1
ATOM 1438 N N . ALA A 1 180 ? -24.828 3.958 -16.492 1.00 11.99 619 ALA A N 1
ATOM 1439 C CA . ALA A 1 180 ? -24.580 5.196 -15.764 1.00 12.66 619 ALA A CA 1
ATOM 1440 C C . ALA A 1 180 ? -25.847 6.050 -15.842 1.00 15.81 619 ALA A C 1
ATOM 1441 O O . ALA A 1 180 ? -26.571 5.962 -16.820 1.00 14.62 619 ALA A O 1
ATOM 1443 N N . PHE A 1 181 ? -26.107 6.840 -14.804 1.00 12.30 620 PHE A N 1
ATOM 1444 C CA . PHE A 1 181 ? -27.376 7.555 -14.637 1.00 12.52 620 PHE A CA 1
ATOM 1445 C C . PHE A 1 181 ? -27.149 8.889 -13.966 1.00 16.04 620 PHE A C 1
ATOM 1446 O O . PHE A 1 181 ? -26.271 9.038 -13.114 1.00 13.74 620 PHE A O 1
ATOM 1454 N N . TRP A 1 182 ? -27.972 9.860 -14.347 1.00 13.82 621 TRP A N 1
ATOM 1455 C CA . TRP A 1 182 ? -27.955 11.182 -13.753 1.00 13.07 621 TRP A CA 1
ATOM 1456 C C . TRP A 1 182 ? -29.398 11.523 -13.406 1.00 15.36 621 TRP A C 1
ATOM 1457 O O . TRP A 1 182 ? -30.295 11.275 -14.220 1.00 15.24 621 TRP A O 1
ATOM 1468 N N . VAL A 1 183 ? -29.619 12.056 -12.204 1.00 14.06 622 VAL A N 1
ATOM 1469 C CA . VAL A 1 183 ? -30.935 12.555 -11.808 1.00 18.38 622 VAL A CA 1
ATOM 1470 C C . VAL A 1 183 ? -30.766 13.918 -11.146 1.00 25.30 622 VAL A C 1
ATOM 1471 O O . VAL A 1 183 ? -29.805 14.146 -10.407 1.00 27.25 622 VAL A O 1
ATOM 1475 N N . PHE A 1 184 ? -31.685 14.837 -11.411 1.00 21.11 623 PHE A N 1
ATOM 1476 C CA . PHE A 1 184 ? -31.536 16.180 -10.862 1.00 22.50 623 PHE A CA 1
ATOM 1477 C C . PHE A 1 184 ? -32.881 16.834 -10.549 1.00 24.58 623 PHE A C 1
ATOM 1478 O O . PHE A 1 184 ? -33.857 16.637 -11.269 1.00 28.51 623 PHE A O 1
ATOM 1486 N N . SER A 1 185 ? -32.922 17.595 -9.463 1.00 29.92 624 SER A N 1
ATOM 1487 C CA . SER A 1 185 ? -34.111 18.369 -9.090 1.00 36.95 624 SER A CA 1
ATOM 1488 C C . SER A 1 185 ? -35.112 17.544 -8.278 1.00 36.99 624 SER A C 1
ATOM 1489 O O . SER A 1 185 ? -35.344 16.363 -8.556 1.00 34.15 624 SER A O 1
ATOM 1492 N N . ALA A 1 186 ? -35.699 18.178 -7.267 1.00 38.88 625 ALA A N 1
ATOM 1493 C CA . ALA A 1 186 ? -36.621 17.494 -6.366 1.00 38.14 625 ALA A CA 1
ATOM 1494 C C . ALA A 1 186 ? -37.664 16.683 -7.134 1.00 38.34 625 ALA A C 1
ATOM 1495 O O . ALA A 1 186 ? -38.204 17.144 -8.145 1.00 40.09 625 ALA A O 1
ATOM 1497 N N . GLY A 1 187 ? -37.937 15.472 -6.662 1.00 39.56 626 GLY A N 1
ATOM 1498 C CA . GLY A 1 187 ? -38.983 14.653 -7.250 1.00 40.24 626 GLY A CA 1
ATOM 1499 C C . GLY A 1 187 ? -38.523 13.743 -8.376 1.00 38.17 626 GLY A C 1
ATOM 1500 O O . GLY A 1 187 ? -39.207 12.775 -8.734 1.00 34.80 626 GLY A O 1
ATOM 1501 N N . THR A 1 188 ? -37.364 14.047 -8.949 1.00 31.36 627 THR A N 1
ATOM 1502 C CA . THR A 1 188 ? -36.897 13.283 -10.093 1.00 28.90 627 THR A CA 1
ATOM 1503 C C . THR A 1 188 ? -36.585 11.862 -9.654 1.00 28.62 627 THR A C 1
ATOM 1504 O O . THR A 1 188 ? -35.974 11.657 -8.610 1.00 24.37 627 THR A O 1
ATOM 1508 N N . THR A 1 189 ? -37.032 10.895 -10.450 1.00 22.70 628 THR A N 1
ATOM 1509 C CA . THR A 1 189 ? -36.848 9.485 -10.145 1.00 25.87 628 THR A CA 1
ATOM 1510 C C . THR A 1 189 ? -36.750 8.709 -11.441 1.00 28.23 628 THR A C 1
ATOM 1511 O O . THR A 1 189 ? -37.367 9.072 -12.452 1.00 27.84 628 THR A O 1
ATOM 1515 N N . LEU A 1 190 ? -35.943 7.659 -11.431 1.00 23.05 629 LEU A N 1
ATOM 1516 C CA . LEU A 1 190 ? -35.927 6.747 -12.557 1.00 23.36 629 LEU A CA 1
ATOM 1517 C C . LEU A 1 190 ? -35.753 5.330 -12.057 1.00 20.97 629 LEU A C 1
ATOM 1518 O O . LEU A 1 190 ? -35.235 5.095 -10.956 1.00 19.48 629 LEU A O 1
ATOM 1523 N N . SER A 1 191 ? -36.261 4.384 -12.832 1.00 17.31 630 SER A N 1
ATOM 1524 C CA . SER A 1 191 ? -36.299 3.013 -12.379 1.00 16.45 630 SER A CA 1
ATOM 1525 C C . SER A 1 191 ? -35.798 2.077 -13.465 1.00 20.21 630 SER A C 1
ATOM 1526 O O . SER A 1 191 ? -35.999 2.320 -14.650 1.00 17.78 630 SER A O 1
ATOM 1529 N N . ILE A 1 192 ? -35.138 1.007 -13.048 1.00 14.77 631 ILE A N 1
ATOM 1530 C CA . ILE A 1 192 ? -34.723 -0.029 -13.984 1.00 15.93 631 ILE A CA 1
ATOM 1531 C C . ILE A 1 192 ? -35.935 -0.916 -14.246 1.00 20.62 631 ILE A C 1
ATOM 1532 O O . ILE A 1 192 ? -36.522 -1.451 -13.307 1.00 19.77 631 ILE A O 1
ATOM 1537 N N . CYS A 1 193 ? -36.314 -1.076 -15.515 1.00 17.86 632 CYS A N 1
ATOM 1538 C CA . CYS A 1 193 ? -37.465 -1.906 -15.879 1.00 17.18 632 CYS A CA 1
ATOM 1539 C C . CYS A 1 193 ? -37.224 -3.415 -15.749 1.00 24.07 632 CYS A C 1
ATOM 1540 O O . CYS A 1 193 ? -36.114 -3.901 -15.971 1.00 21.02 632 CYS A O 1
ATOM 1543 N N . SER A 1 194 ? -38.288 -4.148 -15.438 1.00 30.79 633 SER A N 1
ATOM 1544 C CA . SER A 1 194 ? -38.208 -5.605 -15.303 1.00 38.09 633 SER A CA 1
ATOM 1545 C C . SER A 1 194 ? -38.161 -6.294 -16.667 1.00 43.27 633 SER A C 1
ATOM 1546 O O . SER A 1 194 ? -38.426 -5.673 -17.702 1.00 43.59 633 SER A O 1
ATOM 1549 N N . VAL B 1 2 ? -3.244 -2.950 -29.748 1.00 65.78 441 VAL B N 1
ATOM 1550 C CA . VAL B 1 2 ? -2.409 -2.214 -28.802 1.00 63.91 441 VAL B CA 1
ATOM 1551 C C . VAL B 1 2 ? -2.217 -2.975 -27.497 1.00 61.84 441 VAL B C 1
ATOM 1552 O O . VAL B 1 2 ? -1.607 -2.465 -26.555 1.00 61.18 441 VAL B O 1
ATOM 1556 N N . LYS B 1 3 ? -2.750 -4.191 -27.438 1.00 59.57 442 LYS B N 1
ATOM 1557 C CA . LYS B 1 3 ? -2.449 -5.073 -26.325 1.00 56.89 442 LYS B CA 1
ATOM 1558 C C . LYS B 1 3 ? -0.936 -5.227 -26.298 1.00 57.69 442 LYS B C 1
ATOM 1559 O O . LYS B 1 3 ? -0.309 -5.219 -25.236 1.00 58.41 442 LYS B O 1
ATOM 1561 N N . ALA B 1 4 ? -0.357 -5.344 -27.489 1.00 58.33 443 ALA B N 1
ATOM 1562 C CA . ALA B 1 4 ? 1.083 -5.496 -27.642 1.00 60.60 443 ALA B CA 1
ATOM 1563 C C . ALA B 1 4 ? 1.843 -4.417 -26.884 1.00 59.75 443 ALA B C 1
ATOM 1564 O O . ALA B 1 4 ? 2.689 -4.720 -26.042 1.00 59.24 443 ALA B O 1
ATOM 1566 N N . LYS B 1 5 ? 1.539 -3.159 -27.188 1.00 58.47 444 LYS B N 1
ATOM 1567 C CA . LYS B 1 5 ? 2.279 -2.044 -26.607 1.00 59.56 444 LYS B CA 1
ATOM 1568 C C . LYS B 1 5 ? 2.057 -1.960 -25.101 1.00 53.50 444 LYS B C 1
ATOM 1569 O O . LYS B 1 5 ? 2.980 -1.649 -24.345 1.00 51.45 444 LYS B O 1
ATOM 1574 N N . VAL B 1 6 ? 0.836 -2.243 -24.664 1.00 51.52 445 VAL B N 1
ATOM 1575 C CA . VAL B 1 6 ? 0.529 -2.190 -23.239 1.00 46.92 445 VAL B CA 1
ATOM 1576 C C . VAL B 1 6 ? 1.286 -3.285 -22.486 1.00 46.11 445 VAL B C 1
ATOM 1577 O O . VAL B 1 6 ? 1.893 -3.027 -21.447 1.00 45.11 445 VAL B O 1
ATOM 1581 N N . LEU B 1 7 ? 1.268 -4.501 -23.020 1.00 48.90 446 LEU B N 1
ATOM 1582 C CA . LEU B 1 7 ? 1.983 -5.605 -22.383 1.00 47.91 446 LEU B CA 1
ATOM 1583 C C . LEU B 1 7 ? 3.480 -5.317 -22.313 1.00 48.37 446 LEU B C 1
ATOM 1584 O O . LEU B 1 7 ? 4.134 -5.637 -21.319 1.00 48.41 446 LEU B O 1
ATOM 1589 N N . GLU B 1 8 ? 4.016 -4.708 -23.367 1.00 48.76 447 GLU B N 1
ATOM 1590 C CA . GLU B 1 8 ? 5.429 -4.348 -23.403 1.00 52.69 447 GLU B CA 1
ATOM 1591 C C . GLU B 1 8 ? 5.763 -3.340 -22.308 1.00 54.66 447 GLU B C 1
ATOM 1592 O O . GLU B 1 8 ? 6.779 -3.468 -21.625 1.00 58.50 447 GLU B O 1
ATOM 1594 N N . ASN B 1 9 ? 4.902 -2.340 -22.143 1.00 52.30 448 ASN B N 1
ATOM 1595 C CA . ASN B 1 9 ? 5.077 -1.352 -21.085 1.00 50.78 448 ASN B CA 1
ATOM 1596 C C . ASN B 1 9 ? 5.189 -2.005 -19.712 1.00 50.72 448 ASN B C 1
ATOM 1597 O O . ASN B 1 9 ? 6.112 -1.717 -18.950 1.00 51.05 448 ASN B O 1
ATOM 1599 N N . PHE B 1 10 ? 4.245 -2.888 -19.398 1.00 45.38 449 PHE B N 1
ATOM 1600 C CA . PHE B 1 10 ? 4.218 -3.531 -18.086 1.00 44.17 449 PHE B CA 1
ATOM 1601 C C . PHE B 1 10 ? 5.393 -4.462 -17.816 1.00 48.56 449 PHE B C 1
ATOM 1602 O O . PHE B 1 10 ? 5.887 -4.529 -16.692 1.00 52.44 449 PHE B O 1
ATOM 1610 N N . LEU B 1 11 ? 5.839 -5.175 -18.843 1.00 50.21 450 LEU B N 1
ATOM 1611 C CA . LEU B 1 11 ? 6.972 -6.082 -18.697 1.00 55.14 450 LEU B CA 1
ATOM 1612 C C . LEU B 1 11 ? 8.226 -5.337 -18.247 1.00 57.53 450 LEU B C 1
ATOM 1613 O O . LEU B 1 11 ? 9.116 -5.921 -17.631 1.00 60.39 450 LEU B O 1
ATOM 1618 N N . THR B 1 12 ? 8.290 -4.044 -18.550 1.00 57.12 451 THR B N 1
ATOM 1619 C CA . THR B 1 12 ? 9.490 -3.259 -18.274 1.00 60.74 451 THR B CA 1
ATOM 1620 C C . THR B 1 12 ? 9.279 -2.216 -17.179 1.00 58.38 451 THR B C 1
ATOM 1621 O O . THR B 1 12 ? 9.989 -1.213 -17.123 1.00 60.76 451 THR B O 1
ATOM 1625 N N . LYS B 1 13 ? 8.300 -2.449 -16.311 1.00 54.37 452 LYS B N 1
ATOM 1626 C CA . LYS B 1 13 ? 8.058 -1.538 -15.200 1.00 51.94 452 LYS B CA 1
ATOM 1627 C C . LYS B 1 13 ? 8.895 -1.921 -13.989 1.00 52.49 452 LYS B C 1
ATOM 1628 O O . LYS B 1 13 ? 9.181 -3.096 -13.767 1.00 54.67 452 LYS B O 1
ATOM 1634 N N . SER B 1 14 ? 9.291 -0.918 -13.216 1.00 52.44 453 SER B N 1
ATOM 1635 C CA . SER B 1 14 ? 10.044 -1.140 -11.990 1.00 54.55 453 SER B CA 1
ATOM 1636 C C . SER B 1 14 ? 9.076 -1.517 -10.877 1.00 50.58 453 SER B C 1
ATOM 1637 O O . SER B 1 14 ? 7.877 -1.227 -10.966 1.00 47.77 453 SER B O 1
ATOM 1640 N N . ARG B 1 15 ? 9.589 -2.153 -9.827 1.00 48.53 454 ARG B N 1
ATOM 1641 C CA . ARG B 1 15 ? 8.748 -2.499 -8.691 1.00 49.90 454 ARG B CA 1
ATOM 1642 C C . ARG B 1 15 ? 7.959 -1.282 -8.220 1.00 50.18 454 ARG B C 1
ATOM 1643 O O . ARG B 1 15 ? 6.782 -1.387 -7.894 1.00 42.88 454 ARG B O 1
ATOM 1651 N N . THR B 1 16 ? 8.607 -0.123 -8.192 1.00 52.73 455 THR B N 1
ATOM 1652 C CA . THR B 1 16 ? 7.925 1.098 -7.781 1.00 52.59 455 THR B CA 1
ATOM 1653 C C . THR B 1 16 ? 6.723 1.380 -8.676 1.00 49.57 455 THR B C 1
ATOM 1654 O O . THR B 1 16 ? 5.655 1.775 -8.205 1.00 46.22 455 THR B O 1
ATOM 1658 N N . GLU B 1 17 ? 6.909 1.192 -9.976 1.00 51.19 456 GLU B N 1
ATOM 1659 C CA . GLU B 1 17 ? 5.852 1.484 -10.933 1.00 49.02 456 GLU B CA 1
ATOM 1660 C C . GLU B 1 17 ? 4.689 0.506 -10.767 1.00 41.51 456 GLU B C 1
ATOM 1661 O O . GLU B 1 17 ? 3.523 0.898 -10.815 1.00 40.08 456 GLU B O 1
ATOM 1667 N N . LEU B 1 18 ? 5.016 -0.763 -10.549 1.00 42.14 457 LEU B N 1
ATOM 1668 C CA . LEU B 1 18 ? 4.002 -1.803 -10.366 1.00 40.39 457 LEU B CA 1
ATOM 1669 C C . LEU B 1 18 ? 3.173 -1.589 -9.098 1.00 36.84 457 LEU B C 1
ATOM 1670 O O . LEU B 1 18 ? 1.985 -1.938 -9.046 1.00 36.34 457 LEU B O 1
ATOM 1675 N N . LEU B 1 19 ? 3.799 -1.016 -8.074 1.00 36.61 458 LEU B N 1
ATOM 1676 C CA . LEU B 1 19 ? 3.122 -0.799 -6.799 1.00 37.58 458 LEU B CA 1
ATOM 1677 C C . LEU B 1 19 ? 2.046 0.273 -6.908 1.00 35.80 458 LEU B C 1
ATOM 1678 O O . LEU B 1 19 ? 1.172 0.386 -6.043 1.00 34.71 458 LEU B O 1
ATOM 1683 N N . GLU B 1 20 ? 2.098 1.055 -7.981 1.00 39.03 459 GLU B N 1
ATOM 1684 C CA . GLU B 1 20 ? 1.033 2.012 -8.265 1.00 35.51 459 GLU B CA 1
ATOM 1685 C C . GLU B 1 20 ? -0.302 1.287 -8.396 1.00 35.35 459 GLU B C 1
ATOM 1686 O O . GLU B 1 20 ? -1.363 1.878 -8.205 1.00 35.95 459 GLU B O 1
ATOM 1688 N N . TYR B 1 21 ? -0.246 -0.002 -8.715 1.00 34.01 460 TYR B N 1
ATOM 1689 C CA . TYR B 1 21 ? -1.466 -0.789 -8.890 1.00 30.34 460 TYR B CA 1
ATOM 1690 C C . TYR B 1 21 ? -1.752 -1.716 -7.713 1.00 32.32 460 TYR B C 1
ATOM 1691 O O . TYR B 1 21 ? -2.637 -2.571 -7.790 1.00 33.18 460 TYR B O 1
ATOM 1700 N N . PHE B 1 22 ? -1.018 -1.533 -6.619 1.00 34.07 461 PHE B N 1
ATOM 1701 C CA . PHE B 1 22 ? -1.134 -2.415 -5.457 1.00 32.75 461 PHE B CA 1
ATOM 1702 C C . PHE B 1 22 ? -2.566 -2.544 -4.945 1.00 30.29 461 PHE B C 1
ATOM 1703 O O . PHE B 1 22 ? -3.314 -1.562 -4.889 1.00 28.97 461 PHE B O 1
ATOM 1711 N N . VAL B 1 23 ? -2.953 -3.769 -4.599 1.00 28.81 462 VAL B N 1
ATOM 1712 C CA . VAL B 1 23 ? -4.239 -4.019 -3.952 1.00 24.30 462 VAL B CA 1
ATOM 1713 C C . VAL B 1 23 ? -3.993 -4.867 -2.711 1.00 29.07 462 VAL B C 1
ATOM 1714 O O . VAL B 1 23 ? -3.019 -5.624 -2.655 1.00 26.57 462 VAL B O 1
ATOM 1718 N N . LYS B 1 24 ? -4.869 -4.735 -1.719 1.00 29.11 463 LYS B N 1
ATOM 1719 C CA . LYS B 1 24 ? -4.762 -5.520 -0.493 1.00 28.96 463 LYS B CA 1
ATOM 1720 C C . LYS B 1 24 ? -5.455 -6.846 -0.693 1.00 27.45 463 LYS B C 1
ATOM 1721 O O . LYS B 1 24 ? -6.667 -6.888 -0.891 1.00 29.94 463 LYS B O 1
ATOM 1727 N N . VAL B 1 25 ? -4.695 -7.931 -0.644 1.00 25.96 464 VAL B N 1
ATOM 1728 C CA . VAL B 1 25 ? -5.293 -9.255 -0.735 1.00 25.15 464 VAL B CA 1
ATOM 1729 C C . VAL B 1 25 ? -5.368 -9.872 0.656 1.00 25.67 464 VAL B C 1
ATOM 1730 O O . VAL B 1 25 ? -4.444 -9.735 1.461 1.00 29.78 464 VAL B O 1
ATOM 1734 N N . ILE B 1 26 ? -6.484 -10.528 0.947 1.00 22.86 465 ILE B N 1
ATOM 1735 C CA . ILE B 1 26 ? -6.568 -11.350 2.148 1.00 22.64 465 ILE B CA 1
ATOM 1736 C C . ILE B 1 26 ? -7.198 -12.693 1.798 1.00 21.36 465 ILE B C 1
ATOM 1737 O O . ILE B 1 26 ? -7.972 -12.792 0.851 1.00 23.76 465 ILE B O 1
ATOM 1742 N N . PHE B 1 27 ? -6.865 -13.720 2.570 1.00 21.61 466 PHE B N 1
ATOM 1743 C CA . PHE B 1 27 ? -7.373 -15.059 2.300 1.00 21.57 466 PHE B CA 1
ATOM 1744 C C . PHE B 1 27 ? -8.837 -15.175 2.682 1.00 24.74 466 PHE B C 1
ATOM 1745 O O . PHE B 1 27 ? -9.288 -14.559 3.655 1.00 26.92 466 PHE B O 1
ATOM 1753 N N . ASP B 1 28 ? -9.570 -15.951 1.887 1.00 21.68 467 ASP B N 1
ATOM 1754 C CA . ASP B 1 28 ? -10.996 -16.195 2.094 1.00 23.90 467 ASP B CA 1
ATOM 1755 C C . ASP B 1 28 ? -11.218 -17.470 2.897 1.00 23.44 467 ASP B C 1
ATOM 1756 O O . ASP B 1 28 ? -10.997 -18.585 2.403 1.00 23.57 467 ASP B O 1
ATOM 1761 N N . TYR B 1 29 ? -11.640 -17.303 4.147 1.00 23.41 468 TYR B N 1
ATOM 1762 C CA . TYR B 1 29 ? -11.862 -18.420 5.052 1.00 20.68 468 TYR B CA 1
ATOM 1763 C C . TYR B 1 29 ? -12.763 -19.471 4.441 1.00 20.62 468 TYR B C 1
ATOM 1764 O O . TYR B 1 29 ? -12.582 -20.657 4.705 1.00 21.51 468 TYR B O 1
ATOM 1773 N N . ASN B 1 30 ? -13.759 -19.034 3.667 1.00 19.70 469 ASN B N 1
ATOM 1774 C CA . ASN B 1 30 ? -14.725 -19.979 3.105 1.00 23.00 469 ASN B CA 1
ATOM 1775 C C . ASN B 1 30 ? -14.139 -20.944 2.078 1.00 24.59 469 ASN B C 1
ATOM 1776 O O . ASN B 1 30 ? -14.757 -21.962 1.781 1.00 22.23 469 ASN B O 1
ATOM 1781 N N . THR B 1 31 ? -12.954 -20.636 1.550 1.00 23.76 470 THR B N 1
ATOM 1782 C CA . THR B 1 31 ? -12.374 -21.458 0.472 1.00 21.36 470 THR B CA 1
ATOM 1783 C C . THR B 1 31 ? -11.293 -22.427 0.946 1.00 27.02 470 THR B C 1
ATOM 1784 O O . THR B 1 31 ? -10.928 -23.359 0.220 1.00 26.76 470 THR B O 1
ATOM 1788 N N . ALA B 1 32 ? -10.778 -22.226 2.159 1.00 23.49 471 ALA B N 1
ATOM 1789 C CA . ALA B 1 32 ? -9.584 -22.958 2.598 1.00 24.34 471 ALA B CA 1
ATOM 1790 C C . ALA B 1 32 ? -9.801 -24.460 2.771 1.00 27.10 471 ALA B C 1
ATOM 1791 O O . ALA B 1 32 ? -10.762 -24.892 3.398 1.00 25.24 471 ALA B O 1
ATOM 1793 N N . HIS B 1 33 ? -8.883 -25.248 2.224 1.00 26.91 472 HIS B N 1
ATOM 1794 C CA . HIS B 1 33 ? -8.886 -26.686 2.452 1.00 27.84 472 HIS B CA 1
ATOM 1795 C C . HIS B 1 33 ? -8.583 -26.986 3.923 1.00 28.48 472 HIS B C 1
ATOM 1796 O O . HIS B 1 33 ? -7.903 -26.203 4.594 1.00 29.46 472 HIS B O 1
ATOM 1803 N N . ASN B 1 34 ? -9.081 -28.119 4.419 1.00 32.19 473 ASN B N 1
ATOM 1804 C CA . ASN B 1 34 ? -8.896 -28.508 5.822 1.00 31.75 473 ASN B CA 1
ATOM 1805 C C . ASN B 1 34 ? -7.445 -28.556 6.278 1.00 32.37 473 ASN B C 1
ATOM 1806 O O . ASN B 1 34 ? -7.156 -28.474 7.476 1.00 36.04 473 ASN B O 1
ATOM 1811 N N . LYS B 1 35 ? -6.532 -28.716 5.328 1.00 34.62 474 LYS B N 1
ATOM 1812 C CA . LYS B 1 35 ? -5.113 -28.786 5.650 1.00 33.07 474 LYS B CA 1
ATOM 1813 C C . LYS B 1 35 ? -4.467 -27.407 5.686 1.00 32.41 474 LYS B C 1
ATOM 1814 O O . LYS B 1 35 ? -3.280 -27.277 5.971 1.00 42.79 474 LYS B O 1
ATOM 1818 N N . VAL B 1 36 ? -5.251 -26.376 5.402 1.00 32.46 475 VAL B N 1
ATOM 1819 C CA . VAL B 1 36 ? -4.713 -25.025 5.346 1.00 30.19 475 VAL B CA 1
ATOM 1820 C C . VAL B 1 36 ? -5.198 -24.202 6.534 1.00 31.59 475 VAL B C 1
ATOM 1821 O O . VAL B 1 36 ? -6.399 -24.085 6.769 1.00 31.56 475 VAL B O 1
ATOM 1825 N N . SER B 1 37 ? -4.264 -23.646 7.294 1.00 34.70 476 SER B N 1
ATOM 1826 C CA . SER B 1 37 ? -4.636 -22.755 8.391 1.00 32.48 476 SER B CA 1
ATOM 1827 C C . SER B 1 37 ? -4.313 -21.318 8.024 1.00 31.62 476 SER B C 1
ATOM 1828 O O . SER B 1 37 ? -3.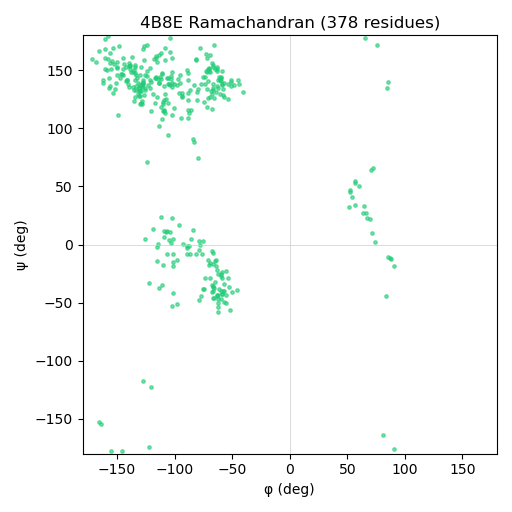314 -21.047 7.357 1.00 33.53 476 SER B O 1
ATOM 1831 N N . LEU B 1 38 ? -5.175 -20.405 8.460 1.00 28.95 477 LEU B N 1
ATOM 1832 C CA . LEU B 1 38 ? -5.050 -18.990 8.139 1.00 27.79 477 LEU B CA 1
ATOM 1833 C C . LEU B 1 38 ? -4.801 -18.226 9.426 1.00 31.61 477 LEU B C 1
ATOM 1834 O O . LEU B 1 38 ? -5.345 -18.575 10.470 1.00 32.48 477 LEU B O 1
ATOM 1839 N N . SER B 1 39 ? -3.970 -17.194 9.351 1.00 30.69 478 SER B N 1
ATOM 1840 C CA . SER B 1 39 ? -3.611 -16.429 10.540 1.00 32.99 478 SER B CA 1
ATOM 1841 C C . SER B 1 39 ? -3.192 -15.022 10.164 1.00 32.18 478 SER B C 1
ATOM 1842 O O . SER B 1 39 ? -3.207 -14.656 8.984 1.00 29.57 478 SER B O 1
ATOM 1845 N N . ASN B 1 40 ? -2.802 -14.244 11.171 1.00 30.85 479 ASN B N 1
ATOM 1846 C CA . ASN B 1 40 ? -2.339 -12.879 10.955 1.00 31.19 479 ASN B CA 1
ATOM 1847 C C . ASN B 1 40 ? -3.374 -12.034 10.223 1.00 29.59 479 ASN B C 1
ATOM 1848 O O . ASN B 1 40 ? -3.075 -11.405 9.212 1.00 29.71 479 ASN B O 1
ATOM 1853 N N . LYS B 1 41 ? -4.594 -12.014 10.750 1.00 29.71 480 LYS B N 1
ATOM 1854 C CA . LYS B 1 41 ? -5.677 -11.255 10.144 1.00 28.84 480 LYS B CA 1
ATOM 1855 C C . LYS B 1 41 ? -5.820 -11.609 8.661 1.00 29.36 480 LYS B C 1
ATOM 1856 O O . LYS B 1 41 ? -5.966 -10.734 7.797 1.00 28.81 480 LYS B O 1
ATOM 1860 N N . TYR B 1 42 ? -5.775 -12.909 8.388 1.00 27.14 481 TYR B N 1
ATOM 1861 C CA . TYR B 1 42 ? -6.002 -13.447 7.042 1.00 26.46 481 TYR B CA 1
ATOM 1862 C C . TYR B 1 42 ? -4.952 -13.028 6.009 1.00 28.09 481 TYR B C 1
ATOM 1863 O O . TYR B 1 42 ? -5.254 -12.883 4.829 1.00 26.45 481 TYR B O 1
ATOM 1872 N N . THR B 1 43 ? -3.707 -12.869 6.459 1.00 29.50 482 THR B N 1
ATOM 1873 C CA . THR B 1 43 ? -2.614 -12.528 5.551 1.00 30.79 482 THR B CA 1
ATOM 1874 C C . THR B 1 43 ? -1.566 -13.630 5.474 1.00 33.30 482 THR B C 1
ATOM 1875 O O . THR B 1 43 ? -0.595 -13.517 4.726 1.00 35.48 482 THR B O 1
ATOM 1879 N N . THR B 1 44 ? -1.755 -14.693 6.250 1.00 28.14 483 THR B N 1
ATOM 1880 C CA . THR B 1 44 ? -0.805 -15.802 6.252 1.00 29.60 483 THR B CA 1
ATOM 1881 C C . THR B 1 44 ? -1.548 -17.125 6.098 1.00 34.65 483 THR B C 1
ATOM 1882 O O . THR B 1 44 ? -2.577 -17.345 6.744 1.00 31.93 483 THR B O 1
ATOM 1886 N N . ALA B 1 45 ? -1.034 -17.990 5.226 1.00 33.42 484 ALA B N 1
ATOM 1887 C CA . ALA B 1 45 ? -1.604 -19.320 5.019 1.00 33.08 484 ALA B CA 1
ATOM 1888 C C . ALA B 1 45 ? -0.526 -20.383 5.205 1.00 36.89 484 ALA B C 1
ATOM 1889 O O . ALA B 1 45 ? 0.577 -20.263 4.672 1.00 38.62 484 ALA B O 1
ATOM 1891 N N . SER B 1 46 ? -0.847 -21.418 5.971 1.00 37.08 485 SER B N 1
ATOM 1892 C CA . SER B 1 46 ? 0.135 -22.444 6.299 1.00 37.99 485 SER B CA 1
ATOM 1893 C C . SER B 1 46 ? -0.468 -23.832 6.233 1.00 37.93 485 SER B C 1
ATOM 1894 O O . SER B 1 46 ? -1.675 -24.006 6.408 1.00 37.44 485 SER B O 1
ATOM 1897 N N . VAL B 1 47 ? 0.379 -24.820 5.968 1.00 40.76 486 VAL B N 1
ATOM 1898 C CA . VAL B 1 47 ? -0.026 -26.208 6.090 1.00 47.55 486 VAL B CA 1
ATOM 1899 C C . VAL B 1 47 ? -0.268 -26.493 7.570 1.00 48.15 486 VAL B C 1
ATOM 1900 O O . VAL B 1 47 ? 0.648 -26.398 8.393 1.00 45.58 486 VAL B O 1
ATOM 1904 N N . SER B 1 48 ? -1.515 -26.815 7.901 1.00 50.69 487 SER B N 1
ATOM 1905 C CA . SER B 1 48 ? -1.938 -27.002 9.285 1.00 50.85 487 SER B CA 1
ATOM 1906 C C . SER B 1 48 ? -1.190 -28.158 9.938 1.00 50.88 487 SER B C 1
ATOM 1907 O O . SER B 1 48 ? -0.946 -29.178 9.295 1.00 49.58 487 SER B O 1
ATOM 1910 N N . ASP B 1 49 ? -0.829 -27.999 11.211 1.00 53.47 488 ASP B N 1
ATOM 1911 C CA . ASP B 1 49 ? -0.153 -29.069 11.945 1.00 59.12 488 ASP B CA 1
ATOM 1912 C C . ASP B 1 49 ? -1.070 -30.282 12.025 1.00 61.15 488 ASP B C 1
ATOM 1913 O O . ASP B 1 49 ? -0.688 -31.393 11.649 1.00 64.03 488 ASP B O 1
ATOM 1918 N N . GLY B 1 50 ? -2.281 -30.056 12.522 1.00 59.57 489 GLY B N 1
ATOM 1919 C CA . GLY B 1 50 ? -3.322 -31.063 12.499 1.00 60.30 489 GLY B CA 1
ATOM 1920 C C . GLY B 1 50 ? -4.456 -30.577 11.620 1.00 59.52 489 GLY B C 1
ATOM 1921 O O . GLY B 1 50 ? -4.604 -29.375 11.403 1.00 63.55 489 GLY B O 1
ATOM 1922 N N . LEU B 1 51 ? -5.253 -31.509 11.111 1.00 55.28 490 LEU B N 1
ATOM 1923 C CA . LEU B 1 51 ? -6.355 -31.186 10.211 1.00 51.40 490 LEU B CA 1
ATOM 1924 C C . LEU B 1 51 ? -7.366 -30.218 10.847 1.00 50.40 490 LEU B C 1
ATOM 1925 O O . LEU B 1 51 ? -7.835 -30.443 11.965 1.00 49.68 490 LEU B O 1
ATOM 1930 N N . GLN B 1 52 ? -7.687 -29.137 10.140 1.00 47.84 491 GLN B N 1
ATOM 1931 C CA . GLN B 1 52 ? -8.780 -28.266 10.559 1.00 46.69 491 GLN B CA 1
ATOM 1932 C C . GLN B 1 52 ? -10.071 -29.020 10.285 1.00 49.17 491 GLN B C 1
ATOM 1933 O O . GLN B 1 52 ? -10.090 -29.969 9.494 1.00 52.82 491 GLN B O 1
ATOM 1939 N N . HIS B 1 53 ? -11.147 -28.610 10.943 1.00 43.13 492 HIS B N 1
ATOM 1940 C CA . HIS B 1 53 ? -12.465 -29.141 10.633 1.00 38.18 492 HIS B CA 1
ATOM 1941 C C . HIS B 1 53 ? -13.367 -27.965 10.304 1.00 36.36 492 HIS B C 1
ATOM 1942 O O . HIS B 1 53 ? -14.245 -27.613 11.084 1.00 38.86 492 HIS B O 1
ATOM 1944 N N . TYR B 1 54 ? -13.133 -27.354 9.149 1.00 33.12 493 TYR B N 1
ATOM 1945 C CA . TYR B 1 54 ? -13.919 -26.206 8.706 1.00 26.51 493 TYR B CA 1
ATOM 1946 C C . TYR B 1 54 ? -15.334 -26.638 8.352 1.00 31.42 493 TYR B C 1
ATOM 1947 O O . TYR B 1 54 ? -15.553 -27.753 7.885 1.00 30.85 493 TYR B O 1
ATOM 1956 N N . ARG B 1 55 ? -16.290 -25.749 8.569 1.00 27.46 494 ARG B N 1
ATOM 1957 C CA . ARG B 1 55 ? -17.660 -25.973 8.139 1.00 27.80 494 ARG B CA 1
ATOM 1958 C C . ARG B 1 55 ? -17.738 -26.070 6.621 1.00 27.02 494 ARG B C 1
ATOM 1959 O O . ARG B 1 55 ? -17.117 -25.290 5.903 1.00 27.40 494 ARG B O 1
ATOM 1967 N N . SER B 1 56 ? -18.503 -27.034 6.119 1.00 27.85 495 SER B N 1
ATOM 1968 C CA . SER B 1 56 ? -18.597 -27.210 4.676 1.00 30.56 495 SER B CA 1
ATOM 1969 C C . SER B 1 56 ? -19.148 -25.952 3.997 1.00 30.84 495 SER B C 1
ATOM 1970 O O . SER B 1 56 ? -19.990 -25.241 4.554 1.00 30.42 495 SER B O 1
ATOM 1973 N N . HIS B 1 57 ? -18.640 -25.670 2.800 1.00 26.40 496 HIS B N 1
ATOM 1974 C CA . HIS B 1 57 ? -19.078 -24.524 2.009 1.00 27.16 496 HIS B CA 1
ATOM 1975 C C . HIS B 1 57 ? -18.891 -24.890 0.542 1.00 29.53 496 HIS B C 1
ATOM 1976 O O . HIS B 1 57 ? -17.880 -25.503 0.190 1.00 30.53 496 HIS B O 1
ATOM 1983 N N . PRO B 1 58 ? -19.861 -24.530 -0.316 1.00 28.41 497 PRO B N 1
ATOM 1984 C CA . PRO B 1 58 ? -19.778 -24.825 -1.755 1.00 32.30 497 PRO B CA 1
ATOM 1985 C C . PRO B 1 58 ? -18.467 -24.314 -2.347 1.00 32.59 497 PRO B C 1
ATOM 1986 O O . PRO B 1 58 ? -17.973 -24.869 -3.329 1.00 30.37 497 PRO B O 1
ATOM 1990 N N . GLN B 1 59 ? -17.921 -23.252 -1.760 1.00 27.66 498 GLN B N 1
ATOM 1991 C CA . GLN B 1 59 ? -16.703 -22.633 -2.272 1.00 24.43 498 GLN B CA 1
ATOM 1992 C C . GLN B 1 59 ? -15.415 -23.270 -1.736 1.00 23.24 498 GLN B C 1
ATOM 1993 O O . GLN B 1 59 ? -14.323 -22.925 -2.192 1.00 26.11 498 GLN B O 1
ATOM 1999 N N . ARG B 1 60 ? -15.529 -24.176 -0.767 1.00 22.11 499 ARG B N 1
ATOM 2000 C CA . ARG B 1 60 ? -14.335 -24.724 -0.109 1.00 23.04 499 ARG B CA 1
ATOM 2001 C C . ARG B 1 60 ? -13.637 -25.811 -0.925 1.00 26.36 499 ARG B C 1
ATOM 2002 O O . ARG B 1 60 ? -14.287 -26.727 -1.440 1.00 27.76 499 ARG B O 1
ATOM 2010 N N . PHE B 1 61 ? -12.314 -25.712 -1.038 1.00 26.02 500 PHE B N 1
ATOM 2011 C CA . PHE B 1 61 ? -11.526 -26.785 -1.656 1.00 27.75 500 PHE B CA 1
ATOM 2012 C C . PHE B 1 61 ? -11.546 -28.030 -0.791 1.00 30.14 500 PHE B C 1
ATOM 2013 O O . PHE B 1 61 ? -11.240 -27.970 0.400 1.00 31.37 500 PHE B O 1
ATOM 2021 N N . THR B 1 62 ? -11.869 -29.171 -1.394 1.00 28.53 501 THR B N 1
ATOM 2022 C CA . THR B 1 62 ? -12.044 -30.392 -0.628 1.00 29.72 501 THR B CA 1
ATOM 2023 C C . THR B 1 62 ? -10.995 -31.439 -0.991 1.00 33.15 501 THR B C 1
ATOM 2024 O O . THR B 1 62 ? -10.799 -32.405 -0.257 1.00 33.57 501 THR B O 1
ATOM 2028 N N . TYR B 1 63 ? -10.298 -31.222 -2.103 1.00 31.79 502 TYR B N 1
ATOM 2029 C CA . TYR B 1 63 ? -9.351 -32.222 -2.599 1.00 38.10 502 TYR B CA 1
ATOM 2030 C C . TYR B 1 63 ? -7.899 -31.751 -2.532 1.00 39.51 502 TYR B C 1
ATOM 2031 O O . TYR B 1 63 ? -6.997 -32.538 -2.241 1.00 37.65 502 TYR B O 1
ATOM 2040 N N . CYS B 1 64 ? -7.685 -30.467 -2.810 1.00 38.18 503 CYS B N 1
ATOM 2041 C CA . CYS B 1 64 ? -6.344 -29.896 -2.903 1.00 37.79 503 CYS B CA 1
ATOM 2042 C C . CYS B 1 64 ? -6.162 -28.844 -1.810 1.00 35.83 503 CYS B C 1
ATOM 2043 O O . CYS B 1 64 ? -7.100 -28.128 -1.495 1.00 33.42 503 CYS B O 1
ATOM 2046 N N . SER B 1 65 ? -4.961 -28.750 -1.243 1.00 35.84 504 SER B N 1
ATOM 2047 C CA . SER B 1 65 ? -4.715 -27.819 -0.142 1.00 37.14 504 SER B CA 1
ATOM 2048 C C . SER B 1 65 ? -4.505 -26.403 -0.659 1.00 31.24 504 SER B C 1
ATOM 2049 O O . SER B 1 65 ? -3.386 -25.885 -0.692 1.00 33.49 504 SER B O 1
ATOM 2052 N N . GLN B 1 66 ? -5.608 -25.793 -1.068 1.00 29.70 505 GLN B N 1
ATOM 2053 C CA . GLN B 1 66 ? -5.590 -24.471 -1.678 1.00 28.65 505 GLN B CA 1
ATOM 2054 C C . GLN B 1 66 ? -6.494 -23.505 -0.917 1.00 30.55 505 GLN B C 1
ATOM 2055 O O . GLN B 1 66 ? -7.228 -23.912 -0.015 1.00 27.29 505 GLN B O 1
ATOM 2061 N N . VAL B 1 67 ? -6.412 -22.230 -1.287 1.00 26.12 506 VAL B N 1
ATOM 2062 C CA . VAL B 1 67 ? -7.234 -21.161 -0.718 1.00 24.63 506 VAL B CA 1
ATOM 2063 C C . VAL B 1 67 ? -7.194 -20.016 -1.720 1.00 23.94 506 VAL B C 1
ATOM 2064 O O . VAL B 1 67 ? -6.213 -19.877 -2.470 1.00 24.79 506 VAL B O 1
ATOM 2068 N N . LEU B 1 68 ? -8.261 -19.221 -1.757 1.00 22.55 507 LEU B N 1
ATOM 2069 C CA . LEU B 1 68 ? -8.339 -18.067 -2.639 1.00 22.49 507 LEU B CA 1
ATOM 2070 C C . LEU B 1 68 ? -8.321 -16.761 -1.850 1.00 22.95 507 LEU B C 1
ATOM 2071 O O . LEU B 1 68 ? -8.550 -16.750 -0.636 1.00 24.95 507 LEU B O 1
ATOM 2076 N N . GLY B 1 69 ? -8.075 -15.660 -2.554 1.00 22.58 508 GLY B N 1
ATOM 2077 C CA . GLY B 1 69 ? -8.266 -14.343 -1.981 1.00 20.08 508 GLY B CA 1
ATOM 2078 C C . GLY B 1 69 ? -9.753 -14.077 -1.877 1.00 21.83 508 GLY B C 1
ATOM 2079 O O . GLY B 1 69 ? -10.565 -14.765 -2.510 1.00 21.22 508 GLY B O 1
ATOM 2080 N N . LEU B 1 70 ? -10.104 -13.070 -1.087 1.00 20.23 509 LEU B N 1
ATOM 2081 C CA . LEU B 1 70 ? -11.492 -12.706 -0.818 1.00 18.45 509 LEU B CA 1
ATOM 2082 C C . LEU B 1 70 ? -12.123 -11.949 -1.985 1.00 17.70 509 LEU B C 1
ATOM 2083 O O . LEU B 1 70 ? -13.254 -12.219 -2.353 1.00 18.42 509 LEU B O 1
ATOM 2088 N N . HIS B 1 71 ? -11.393 -10.993 -2.552 1.00 17.95 510 HIS B N 1
ATOM 2089 C CA . HIS B 1 71 ? -11.913 -10.171 -3.642 1.00 19.72 510 HIS B CA 1
ATOM 2090 C C . HIS B 1 71 ? -11.515 -10.720 -4.996 1.00 19.50 510 HIS B C 1
ATOM 2091 O O . HIS B 1 71 ? -10.434 -11.284 -5.141 1.00 20.53 510 HIS B O 1
ATOM 2098 N N . CYS B 1 72 ? -12.395 -10.560 -5.984 1.00 21.12 511 CYS B N 1
ATOM 2099 C CA . CYS B 1 72 ? -12.055 -10.906 -7.356 1.00 19.23 511 CYS B CA 1
ATOM 2100 C C . CYS B 1 72 ? -12.069 -9.665 -8.236 1.00 19.92 511 CYS B C 1
ATOM 2101 O O . CYS B 1 72 ? -12.648 -8.631 -7.870 1.00 20.92 511 CYS B O 1
ATOM 2104 N N . TYR B 1 73 ? -11.439 -9.766 -9.397 1.00 21.29 512 TYR B N 1
ATOM 2105 C CA . TYR B 1 73 ? -11.233 -8.599 -10.252 1.00 22.17 512 TYR B CA 1
ATOM 2106 C C . TYR B 1 73 ? -11.703 -8.882 -11.674 1.00 20.44 512 TYR B C 1
ATOM 2107 O O . TYR B 1 73 ? -11.237 -9.836 -12.321 1.00 20.55 512 TYR B O 1
ATOM 2116 N N . LYS B 1 74 ? -12.640 -8.065 -12.151 1.00 22.22 513 LYS B N 1
ATOM 2117 C CA . LYS B 1 74 ? -13.173 -8.251 -13.497 1.00 21.08 513 LYS B CA 1
ATOM 2118 C C . LYS B 1 74 ? -12.569 -7.274 -14.494 1.00 21.68 513 LYS B C 1
ATOM 2119 O O . LYS B 1 74 ? -12.277 -7.644 -15.631 1.00 26.97 513 LYS B O 1
ATOM 2125 N N . ASN B 1 75 ? -12.430 -6.022 -14.056 1.00 24.88 514 ASN B N 1
ATOM 2126 C CA . ASN B 1 75 ? -11.807 -4.954 -14.833 1.00 25.74 514 ASN B CA 1
ATOM 2127 C C . ASN B 1 75 ? -10.697 -4.302 -14.016 1.00 27.47 514 ASN B C 1
ATOM 2128 O O . ASN B 1 75 ? -10.539 -4.590 -12.821 1.00 28.24 514 ASN B O 1
ATOM 2133 N N . GLY B 1 76 ? -9.915 -3.439 -14.658 1.00 26.89 515 GLY B N 1
ATOM 2134 C CA . GLY B 1 76 ? -8.877 -2.711 -13.958 1.00 29.52 515 GLY B CA 1
ATOM 2135 C C . GLY B 1 76 ? -7.551 -3.440 -13.971 1.00 30.65 515 GLY B C 1
ATOM 2136 O O . GLY B 1 76 ? -7.419 -4.492 -14.598 1.00 27.84 515 GLY B O 1
ATOM 2137 N N . ILE B 1 77 ? -6.568 -2.868 -13.281 1.00 28.38 516 ILE B N 1
ATOM 2138 C CA . ILE B 1 77 ? -5.213 -3.396 -13.242 1.00 27.53 516 ILE B CA 1
ATOM 2139 C C . ILE B 1 77 ? -4.790 -3.486 -11.779 1.00 27.61 516 ILE B C 1
ATOM 2140 O O . ILE B 1 77 ? -4.971 -2.527 -11.022 1.00 29.40 516 ILE B O 1
ATOM 2145 N N . HIS B 1 78 ? -4.239 -4.631 -11.384 1.00 25.00 517 HIS B N 1
ATOM 2146 C CA . HIS B 1 78 ? -4.019 -4.931 -9.971 1.00 26.69 517 HIS B CA 1
ATOM 2147 C C . HIS B 1 78 ? -2.706 -5.664 -9.734 1.00 29.04 517 HIS B C 1
ATOM 2148 O O . HIS B 1 78 ? -2.317 -6.524 -10.522 1.00 31.24 517 HIS B O 1
ATOM 2155 N N . TYR B 1 79 ? -2.025 -5.328 -8.641 1.00 25.78 518 TYR B N 1
ATOM 2156 C CA . TYR B 1 79 ? -0.725 -5.917 -8.320 1.00 27.53 518 TYR B CA 1
ATOM 2157 C C . TYR B 1 79 ? -0.640 -6.304 -6.847 1.00 32.96 518 TYR B C 1
ATOM 2158 O O . TYR B 1 79 ? -1.020 -5.525 -5.966 1.00 32.85 518 TYR B O 1
ATOM 2167 N N . TRP B 1 80 ? -0.164 -7.514 -6.579 1.00 30.31 519 TRP B N 1
ATOM 2168 C CA . TRP B 1 80 ? 0.043 -7.950 -5.203 1.00 28.17 519 TRP B CA 1
ATOM 2169 C C . TRP B 1 80 ? 1.274 -8.831 -5.087 1.00 37.63 519 TRP B C 1
ATOM 2170 O O . TRP B 1 80 ? 1.707 -9.444 -6.066 1.00 37.28 519 TRP B O 1
ATOM 2181 N N . GLU B 1 81 ? 1.845 -8.875 -3.888 1.00 30.76 520 GLU B N 1
ATOM 2182 C CA . GLU B 1 81 ? 3.037 -9.670 -3.640 1.00 32.67 520 GLU B CA 1
ATOM 2183 C C . GLU B 1 81 ? 2.808 -10.701 -2.546 1.00 32.36 520 GLU B C 1
ATOM 2184 O O . GLU B 1 81 ? 1.973 -10.518 -1.647 1.00 32.98 520 GLU B O 1
ATOM 2190 N N . VAL B 1 82 ? 3.558 -11.788 -2.645 1.00 33.76 521 VAL B N 1
ATOM 2191 C CA . VAL B 1 82 ? 3.412 -12.926 -1.758 1.00 36.64 521 VAL B CA 1
ATOM 2192 C C . VAL B 1 82 ? 4.795 -13.381 -1.306 1.00 40.31 521 VAL B C 1
ATOM 2193 O O . VAL B 1 82 ? 5.667 -13.683 -2.129 1.00 39.20 521 VAL B O 1
ATOM 2197 N N . GLU B 1 83 ? 4.998 -13.413 0.006 1.00 39.76 522 GLU B N 1
ATOM 2198 C CA . GLU B 1 83 ? 6.276 -13.828 0.562 1.00 41.01 522 GLU B CA 1
ATOM 2199 C C . GLU B 1 83 ? 6.258 -15.318 0.898 1.00 42.52 522 GLU B C 1
ATOM 2200 O O . GLU B 1 83 ? 5.359 -15.799 1.590 1.00 42.03 522 GLU B O 1
ATOM 2206 N N . LEU B 1 84 ? 7.249 -16.046 0.399 1.00 42.58 523 LEU B N 1
ATOM 2207 C CA . LEU B 1 84 ? 7.329 -17.483 0.624 1.00 46.75 523 LEU B CA 1
ATOM 2208 C C . LEU B 1 84 ? 8.503 -17.793 1.533 1.00 49.33 523 LEU B C 1
ATOM 2209 O O . LEU B 1 84 ? 9.515 -17.103 1.497 1.00 53.27 523 LEU B O 1
ATOM 2214 N N . GLN B 1 85 ? 8.370 -18.831 2.349 1.00 51.43 524 GLN B N 1
ATOM 2215 C CA . GLN B 1 85 ? 9.477 -19.276 3.183 1.00 53.80 524 GLN B CA 1
ATOM 2216 C C . GLN B 1 85 ? 10.389 -20.174 2.353 1.00 59.87 524 GLN B C 1
ATOM 2217 O O . GLN B 1 85 ? 9.909 -21.004 1.584 1.00 60.47 524 GLN B O 1
ATOM 2219 N N . LYS B 1 86 ? 11.700 -19.997 2.496 1.00 63.30 525 LYS B N 1
ATOM 2220 C CA . LYS B 1 86 ? 12.665 -20.793 1.745 1.00 64.79 525 LYS B CA 1
ATOM 2221 C C . LYS B 1 86 ? 12.288 -22.275 1.752 1.00 66.35 525 LYS B C 1
ATOM 2222 O O . LYS B 1 86 ? 11.809 -22.798 2.761 1.00 64.83 525 LYS B O 1
ATOM 2224 N N . ASN B 1 87 ? 12.504 -22.941 0.621 1.00 67.28 526 ASN B N 1
ATOM 2225 C CA . ASN B 1 87 ? 12.208 -24.365 0.485 1.00 65.81 526 ASN B CA 1
ATOM 2226 C C . ASN B 1 87 ? 10.718 -24.711 0.573 1.00 64.40 526 ASN B C 1
ATOM 2227 O O . ASN B 1 87 ? 10.354 -25.816 0.968 1.00 66.22 526 ASN B O 1
ATOM 2232 N N . ASN B 1 88 ? 9.859 -23.767 0.207 1.00 62.82 527 ASN B N 1
ATOM 2233 C CA . ASN B 1 88 ? 8.429 -24.045 0.154 1.00 60.95 527 ASN B CA 1
ATOM 2234 C C . ASN B 1 88 ? 8.072 -24.967 -1.009 1.00 59.34 527 ASN B C 1
ATOM 2235 O O . ASN B 1 88 ? 8.752 -24.979 -2.034 1.00 61.04 527 ASN B O 1
ATOM 2240 N N . PHE B 1 89 ? 7.009 -25.746 -0.831 1.00 56.10 528 PHE B N 1
ATOM 2241 C CA . PHE B 1 89 ? 6.317 -26.383 -1.944 1.00 50.25 528 PHE B CA 1
ATOM 2242 C C . PHE B 1 89 ? 4.970 -25.692 -2.031 1.00 47.06 528 PHE B C 1
ATOM 2243 O O . PHE B 1 89 ? 4.111 -25.901 -1.174 1.00 48.33 528 PHE B O 1
ATOM 2245 N N . CYS B 1 90 ? 4.780 -24.866 -3.054 1.00 43.41 529 CYS B N 1
ATOM 2246 C CA . CYS B 1 90 ? 3.603 -24.008 -3.095 1.00 41.09 529 CYS B CA 1
ATOM 2247 C C . CYS B 1 90 ? 3.360 -23.401 -4.470 1.00 43.07 529 CYS B C 1
ATOM 2248 O O . CYS B 1 90 ? 4.229 -23.428 -5.338 1.00 48.77 529 CYS B O 1
ATOM 2251 N N . GLY B 1 91 ? 2.171 -22.844 -4.660 1.00 38.42 530 GLY B N 1
ATOM 2252 C CA . GLY B 1 91 ? 1.827 -22.196 -5.907 1.00 36.69 530 GLY B CA 1
ATOM 2253 C C . GLY B 1 91 ? 1.158 -20.860 -5.667 1.00 34.74 530 GLY B C 1
ATOM 2254 O O . GLY B 1 91 ? 0.441 -20.673 -4.678 1.00 35.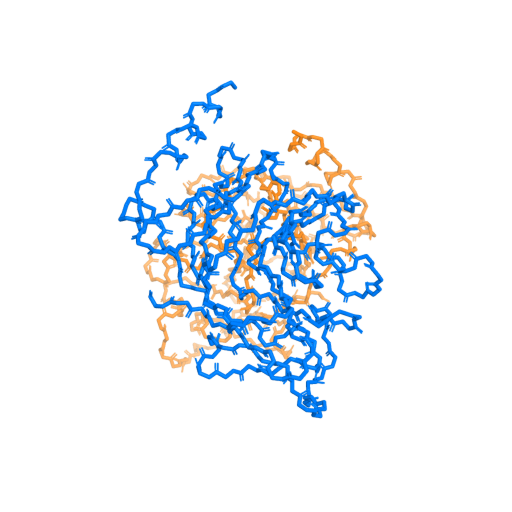78 530 GLY B O 1
ATOM 2255 N N . VAL B 1 92 ? 1.398 -19.926 -6.577 1.00 34.78 531 VAL B N 1
ATOM 2256 C CA . VAL B 1 92 ? 0.789 -18.607 -6.504 1.00 33.09 531 VAL B CA 1
ATOM 2257 C C . VAL B 1 92 ? 0.201 -18.299 -7.875 1.00 35.88 531 VAL B C 1
ATOM 2258 O O . VAL B 1 92 ? 0.878 -18.436 -8.890 1.00 34.03 531 VAL B O 1
ATOM 2262 N N . GLY B 1 93 ? -1.071 -17.925 -7.919 1.00 32.40 532 GLY B N 1
ATOM 2263 C CA . GLY B 1 93 ? -1.692 -17.681 -9.203 1.00 30.21 532 GLY B CA 1
ATOM 2264 C C . GLY B 1 93 ? -3.014 -16.940 -9.166 1.00 28.11 532 GLY B C 1
ATOM 2265 O O . GLY B 1 93 ? -3.291 -16.148 -8.257 1.00 27.01 532 GLY B O 1
ATOM 2266 N N . ILE B 1 94 ? -3.819 -17.201 -10.189 1.00 27.72 533 ILE B N 1
ATOM 2267 C CA . ILE B 1 94 ? -5.163 -16.651 -10.302 1.00 25.91 533 ILE B CA 1
ATOM 2268 C C . ILE B 1 94 ? -6.112 -17.722 -10.827 1.00 29.92 533 ILE B C 1
ATOM 2269 O O . ILE B 1 94 ? -5.683 -18.660 -11.501 1.00 29.49 533 ILE B O 1
ATOM 2274 N N . CYS B 1 95 ? -7.407 -17.573 -10.545 1.00 24.26 534 CYS B N 1
ATOM 2275 C CA . CYS B 1 95 ? -8.379 -18.477 -11.133 1.00 25.22 534 CYS B CA 1
ATOM 2276 C C . CYS B 1 95 ? -9.742 -17.828 -11.236 1.00 23.37 534 CYS B C 1
ATOM 2277 O O . CYS B 1 95 ? -10.054 -16.868 -10.534 1.00 21.94 534 CYS B O 1
ATOM 2280 N N . TYR B 1 96 ? -10.557 -18.365 -12.134 1.00 26.59 535 TYR B N 1
ATOM 2281 C CA . TYR B 1 96 ? -11.957 -17.979 -12.223 1.00 22.70 535 TYR B CA 1
ATOM 2282 C C . TYR B 1 96 ? -12.707 -18.541 -11.017 1.00 21.60 535 TYR B C 1
ATOM 2283 O O . TYR B 1 96 ? -12.384 -19.636 -10.536 1.00 21.71 535 TYR B O 1
ATOM 2292 N N . GLY B 1 97 ? -13.738 -17.826 -10.570 1.00 25.11 536 GLY B N 1
ATOM 2293 C CA . GLY B 1 97 ? -14.616 -18.319 -9.520 1.00 24.82 536 GLY B CA 1
ATOM 2294 C C . GLY B 1 97 ? -15.242 -19.655 -9.888 1.00 22.55 536 GLY B C 1
ATOM 2295 O O . GLY B 1 97 ? -15.432 -20.518 -9.032 1.00 22.39 536 GLY B O 1
ATOM 2296 N N . SER B 1 98 ? -15.526 -19.853 -11.175 1.00 23.44 537 SER B N 1
ATOM 2297 C CA . SER B 1 98 ? -16.152 -21.099 -11.626 1.00 24.13 537 SER B CA 1
ATOM 2298 C C . SER B 1 98 ? -15.201 -22.303 -11.663 1.00 24.80 537 SER B C 1
ATOM 2299 O O . SER B 1 98 ? -15.591 -23.405 -12.070 1.00 27.25 537 SER B O 1
ATOM 2302 N N . MET B 1 99 ? -13.954 -22.114 -11.242 1.00 24.95 538 MET B N 1
ATOM 2303 C CA . MET B 1 99 ? -13.031 -23.242 -11.173 1.00 29.91 538 MET B CA 1
ATOM 2304 C C . MET B 1 99 ? -13.594 -24.276 -10.195 1.00 29.23 538 MET B C 1
ATOM 2305 O O . MET B 1 99 ? -14.204 -23.921 -9.185 1.00 25.26 538 MET B O 1
ATOM 2310 N N . GLU B 1 100 ? -13.423 -25.553 -10.505 1.00 26.80 539 GLU B N 1
ATOM 2311 C CA . GLU B 1 100 ? -13.911 -26.602 -9.618 1.00 30.17 539 GLU B CA 1
ATOM 2312 C C . GLU B 1 100 ? -13.271 -26.499 -8.235 1.00 32.41 539 GLU B C 1
ATOM 2313 O O . GLU B 1 100 ? -12.084 -26.191 -8.119 1.00 28.91 539 GLU B O 1
ATOM 2319 N N . ARG B 1 101 ? -14.059 -26.746 -7.192 1.00 32.41 540 ARG B N 1
ATOM 2320 C CA . ARG B 1 101 ? -13.532 -26.740 -5.829 1.00 29.60 540 ARG B CA 1
ATOM 2321 C C . ARG B 1 101 ? -13.304 -28.156 -5.321 1.00 32.12 540 ARG B C 1
ATOM 2322 O O . ARG B 1 101 ? -12.710 -28.354 -4.262 1.00 31.34 540 ARG B O 1
ATOM 2330 N N . GLN B 1 102 ? -13.758 -29.145 -6.087 1.00 33.18 541 GLN B N 1
ATOM 2331 C CA . GLN B 1 102 ? -13.639 -30.536 -5.662 1.00 35.35 541 GLN B CA 1
ATOM 2332 C C . GLN B 1 102 ? -12.949 -31.400 -6.710 1.00 34.01 541 GLN B C 1
ATOM 2333 O O . GLN B 1 102 ? -12.902 -31.041 -7.886 1.00 38.47 541 GLN B O 1
ATOM 2339 N N . GLY B 1 103 ? -12.412 -32.525 -6.258 1.00 33.28 542 GLY B N 1
ATOM 2340 C CA . GLY B 1 103 ? -11.727 -33.471 -7.122 1.00 35.20 542 GLY B CA 1
ATOM 2341 C C . GLY B 1 103 ? -10.445 -32.948 -7.746 1.00 41.92 542 GLY B C 1
ATOM 2342 O O 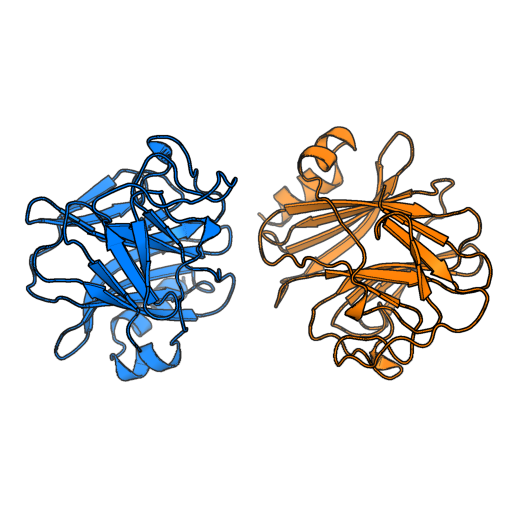. GLY B 1 103 ? -10.065 -31.779 -7.561 1.00 36.03 542 GLY B O 1
ATOM 2343 N N . PRO B 1 104 ? -9.766 -33.818 -8.505 1.00 42.19 543 PRO B N 1
ATOM 2344 C CA . PRO B 1 104 ? -8.483 -33.501 -9.140 1.00 41.40 543 PRO B CA 1
ATOM 2345 C C . PRO B 1 104 ? -8.566 -32.308 -10.082 1.00 37.20 543 PRO B C 1
ATOM 2346 O O . PRO B 1 104 ? -7.564 -31.613 -10.241 1.00 40.73 543 PRO B O 1
ATOM 2350 N N . GLU B 1 105 ? -9.735 -32.066 -10.676 1.00 36.92 544 GLU B N 1
ATOM 2351 C CA . GLU B 1 105 ? -9.939 -30.924 -11.576 1.00 38.90 544 GLU B CA 1
ATOM 2352 C C . GLU B 1 105 ? -9.854 -29.571 -10.867 1.00 36.71 544 GLU B C 1
ATOM 2353 O O . GLU B 1 105 ? -9.877 -28.514 -11.505 1.00 41.94 544 GLU B O 1
ATOM 2359 N N . SER B 1 106 ? -9.767 -29.600 -9.545 1.00 35.78 545 SER B N 1
ATOM 2360 C CA . SER B 1 106 ? -9.725 -28.363 -8.771 1.00 34.45 545 SER B CA 1
ATOM 2361 C C . SER B 1 106 ? -8.289 -27.877 -8.577 1.00 33.88 545 SER B C 1
ATOM 2362 O O . SER B 1 106 ? -8.053 -26.769 -8.079 1.00 32.77 545 SER B O 1
ATOM 2365 N N . ARG B 1 107 ? -7.332 -28.707 -8.969 1.00 35.96 546 ARG B N 1
ATOM 2366 C CA . ARG B 1 107 ? -5.927 -28.387 -8.765 1.00 34.16 546 ARG B CA 1
ATOM 2367 C C . ARG B 1 107 ? -5.499 -27.171 -9.584 1.00 38.21 546 ARG B C 1
ATOM 2368 O O . ARG B 1 107 ? -5.693 -27.118 -10.798 1.00 34.09 546 ARG B O 1
ATOM 2376 N N . LEU B 1 108 ? -4.924 -26.191 -8.899 1.00 32.95 547 LEU B N 1
ATOM 2377 C CA . LEU B 1 108 ? -4.491 -24.951 -9.525 1.00 34.81 547 LEU B CA 1
ATOM 2378 C C . LEU B 1 108 ? -3.507 -25.204 -10.670 1.00 37.39 547 LEU B C 1
ATOM 2379 O O . LEU B 1 108 ? -2.491 -25.882 -10.496 1.00 37.10 547 LEU B O 1
ATOM 2384 N N . GLY B 1 109 ? -3.809 -24.644 -11.836 1.00 39.58 548 GLY B N 1
ATOM 2385 C CA . GLY B 1 109 ? -2.936 -24.761 -12.988 1.00 38.49 548 GLY B CA 1
ATOM 2386 C C . GLY B 1 109 ? -3.218 -26.001 -13.809 1.00 39.43 548 GLY B C 1
ATOM 2387 O O . GLY B 1 109 ? -2.727 -26.134 -14.931 1.00 40.35 548 GLY B O 1
ATOM 2388 N N . ARG B 1 110 ? -4.012 -26.912 -13.254 1.00 37.18 549 ARG B N 1
ATOM 2389 C CA . ARG B 1 110 ? -4.288 -28.185 -13.919 1.00 38.73 549 ARG B CA 1
ATOM 2390 C C . ARG B 1 110 ? -5.657 -28.221 -14.589 1.00 46.27 549 ARG B C 1
ATOM 2391 O O . ARG B 1 110 ? -6.214 -29.291 -14.825 1.00 49.50 549 ARG B O 1
ATOM 2399 N N . ASN B 1 111 ? -6.188 -27.044 -14.898 1.00 39.15 550 ASN B N 1
ATOM 2400 C CA . ASN B 1 111 ? -7.472 -26.924 -15.567 1.00 35.29 550 ASN B CA 1
ATOM 2401 C C . ASN B 1 111 ? -7.474 -25.606 -16.347 1.00 35.57 550 ASN B C 1
ATOM 2402 O O . ASN B 1 111 ? -6.567 -24.793 -16.179 1.00 34.39 550 ASN B O 1
ATOM 2407 N N . PRO B 1 112 ? -8.477 -25.391 -17.217 1.00 34.48 551 PRO B N 1
ATOM 2408 C CA . PRO B 1 112 ? -8.417 -24.189 -18.060 1.00 33.49 551 PRO B CA 1
ATOM 2409 C C . PRO B 1 112 ? -8.945 -22.946 -17.372 1.00 31.22 551 PRO B C 1
ATOM 2410 O O . PRO B 1 112 ? -9.155 -21.943 -18.044 1.00 34.86 551 PRO B O 1
ATOM 2414 N N . ASN B 1 113 ? -9.151 -23.029 -16.061 1.00 30.14 552 ASN B N 1
ATOM 2415 C CA . ASN B 1 113 ? -9.757 -21.952 -15.298 1.00 28.10 552 ASN B CA 1
ATOM 2416 C C . ASN B 1 113 ? -8.753 -21.262 -14.391 1.00 27.77 552 ASN B C 1
ATOM 2417 O O . ASN B 1 113 ? -9.126 -20.414 -13.590 1.00 26.26 552 ASN B O 1
ATOM 2422 N N . SER B 1 114 ? -7.479 -21.620 -14.516 1.00 29.34 553 SER B N 1
ATOM 2423 C CA . SER B 1 114 ? -6.478 -21.063 -13.612 1.00 34.96 553 SER B CA 1
ATOM 2424 C C . SER B 1 114 ? -5.079 -21.007 -14.226 1.00 35.79 553 SER B C 1
ATOM 2425 O O . SER B 1 114 ? -4.753 -21.769 -15.136 1.00 33.51 553 SER B O 1
ATOM 2428 N N . TRP B 1 115 ? -4.267 -20.089 -13.707 1.00 33.85 554 TRP B N 1
ATOM 2429 C CA . TRP B 1 115 ? -2.896 -19.882 -14.149 1.00 32.79 554 TRP B CA 1
ATOM 2430 C C . TRP B 1 115 ? -2.030 -19.717 -12.909 1.00 32.98 554 TRP B C 1
ATOM 2431 O O . TRP B 1 115 ? -2.409 -18.994 -11.984 1.00 31.46 554 TRP B O 1
ATOM 2442 N N . CYS B 1 116 ? -0.872 -20.364 -12.869 1.00 34.97 555 CYS B N 1
ATOM 2443 C CA . CYS B 1 116 ? -0.026 -20.201 -11.695 1.00 40.21 555 CYS B CA 1
ATOM 2444 C C . CYS B 1 116 ? 1.441 -20.478 -11.944 1.00 42.57 555 CYS B C 1
ATOM 2445 O O . CYS B 1 116 ? 1.819 -21.065 -12.963 1.00 39.42 555 CYS B O 1
ATOM 2448 N N . VAL B 1 117 ? 2.258 -20.033 -10.996 1.00 38.15 556 VAL B N 1
ATOM 2449 C CA . VAL B 1 117 ? 3.642 -20.471 -10.903 1.00 40.57 556 VAL B CA 1
ATOM 2450 C C . VAL B 1 117 ? 3.765 -21.339 -9.652 1.00 43.16 556 VAL B C 1
ATOM 2451 O O . VAL B 1 117 ? 3.070 -21.115 -8.659 1.00 40.56 556 VAL B O 1
ATOM 2455 N N . GLU B 1 118 ? 4.635 -22.342 -9.699 1.00 42.86 557 GLU B N 1
ATOM 2456 C CA . GLU B 1 118 ? 4.646 -23.353 -8.652 1.00 43.09 557 GLU B CA 1
ATOM 2457 C C . GLU B 1 118 ? 6.061 -23.784 -8.273 1.00 45.59 557 GLU B C 1
ATOM 2458 O O . GLU B 1 118 ? 6.917 -23.952 -9.139 1.00 47.69 557 GLU B O 1
ATOM 2464 N N . TRP B 1 119 ? 6.295 -23.936 -6.972 1.00 45.48 558 TRP B N 1
ATOM 2465 C CA . TRP B 1 119 ? 7.572 -24.417 -6.454 1.00 47.98 558 TRP B CA 1
ATOM 2466 C C . TRP B 1 119 ? 7.408 -25.857 -5.987 1.00 51.64 558 TRP B C 1
ATOM 2467 O O . TRP B 1 119 ? 6.581 -26.140 -5.118 1.00 51.77 558 TRP B O 1
ATOM 2478 N N . PHE B 1 120 ? 8.193 -26.765 -6.561 1.00 50.96 559 PHE B N 1
ATOM 2479 C CA . PHE B 1 120 ? 8.119 -28.175 -6.198 1.00 56.08 559 PHE B CA 1
ATOM 2480 C C . PHE B 1 120 ? 9.481 -28.849 -6.360 1.00 62.67 559 PHE B C 1
ATOM 2481 O O . PHE B 1 120 ? 9.977 -29.008 -7.477 1.00 65.63 559 PHE B O 1
ATOM 2483 N N . ASN B 1 121 ? 10.085 -29.235 -5.240 1.00 61.90 560 ASN B N 1
ATOM 2484 C CA . ASN B 1 121 ? 11.388 -29.895 -5.265 1.00 63.59 560 ASN B CA 1
ATOM 2485 C C . ASN B 1 121 ? 12.474 -29.020 -5.895 1.00 68.57 560 ASN B C 1
ATOM 2486 O O . ASN B 1 121 ? 13.198 -29.460 -6.792 1.00 73.58 560 ASN B O 1
ATOM 2488 N N . ASN B 1 122 ? 12.577 -27.780 -5.420 1.00 69.85 561 ASN B N 1
ATOM 2489 C CA . ASN B 1 122 ? 13.558 -26.822 -5.929 1.00 72.84 561 ASN B CA 1
ATOM 2490 C C . ASN B 1 122 ? 13.109 -26.086 -7.199 1.00 75.73 561 ASN B C 1
ATOM 2491 O O . ASN B 1 122 ? 13.273 -24.869 -7.310 1.00 76.79 561 ASN B O 1
ATOM 2493 N N . LYS B 1 123 ? 12.537 -26.830 -8.144 1.00 73.51 562 LYS B N 1
ATOM 2494 C CA . LYS B 1 123 ? 12.204 -26.305 -9.467 1.00 68.34 562 LYS B CA 1
ATOM 2495 C C . LYS B 1 123 ? 11.043 -25.314 -9.448 1.00 56.80 562 LYS B C 1
ATOM 2496 O O . LYS B 1 123 ? 10.148 -25.420 -8.615 1.00 54.60 562 LYS B O 1
ATOM 2498 N N . ILE B 1 124 ? 11.075 -24.355 -10.371 1.00 56.68 563 ILE B N 1
ATOM 2499 C CA . ILE B 1 124 ? 9.966 -23.425 -10.571 1.00 53.86 563 ILE B CA 1
ATOM 2500 C C . ILE B 1 124 ? 9.340 -23.678 -11.939 1.00 55.41 563 ILE B C 1
ATOM 2501 O O . ILE B 1 124 ? 10.047 -23.911 -12.922 1.00 56.09 563 ILE B O 1
ATOM 2506 N N . SER B 1 125 ? 8.016 -23.637 -12.007 1.00 51.27 564 SER B N 1
ATOM 2507 C CA . SER B 1 125 ? 7.324 -23.911 -13.257 1.00 51.12 564 SER B CA 1
ATOM 2508 C C . SER B 1 125 ? 6.010 -23.146 -13.363 1.00 55.05 564 SER B C 1
ATOM 2509 O O . SER B 1 125 ? 5.391 -22.826 -12.351 1.00 46.15 564 SER B O 1
ATOM 2512 N N . ALA B 1 126 ? 5.596 -22.851 -14.593 1.00 48.18 565 ALA B N 1
ATOM 2513 C CA . ALA B 1 126 ? 4.323 -22.176 -14.836 1.00 49.77 565 ALA B CA 1
ATOM 2514 C C . ALA B 1 126 ? 3.300 -23.173 -15.356 1.00 47.35 565 ALA B C 1
ATOM 2515 O O . ALA B 1 126 ? 3.619 -24.025 -16.187 1.00 47.78 565 ALA B O 1
ATOM 2517 N N . TRP B 1 127 ? 2.071 -23.068 -14.862 1.00 42.78 566 TRP B N 1
ATOM 2518 C CA . TRP B 1 127 ? 1.020 -24.006 -15.229 1.00 42.31 566 TRP B CA 1
ATOM 2519 C C . TRP B 1 127 ? -0.241 -23.317 -15.721 1.00 40.27 566 TRP B C 1
ATOM 2520 O O . TRP B 1 127 ? -0.654 -22.277 -15.194 1.00 38.38 566 TRP B O 1
ATOM 2531 N N . HIS B 1 128 ? -0.855 -23.922 -16.729 1.00 40.79 567 HIS B N 1
ATOM 2532 C CA . HIS B 1 128 ? -2.204 -23.575 -17.148 1.00 39.02 567 HIS B CA 1
ATOM 2533 C C . HIS B 1 128 ? -2.784 -24.699 -17.999 1.00 43.50 567 HIS B C 1
ATOM 2534 O O . HIS B 1 128 ? -2.090 -25.258 -18.843 1.00 42.34 567 HIS B O 1
ATOM 2541 N N . ASN B 1 129 ? -4.055 -25.023 -17.789 1.00 38.70 568 ASN B N 1
ATOM 2542 C CA . ASN B 1 129 ? -4.693 -26.070 -18.583 1.00 42.93 568 ASN B CA 1
ATOM 2543 C C . ASN B 1 129 ? -3.874 -27.360 -18.595 1.00 46.87 568 ASN B C 1
ATOM 2544 O O . ASN B 1 129 ? -3.859 -28.106 -19.581 1.00 43.98 568 ASN B O 1
ATOM 2549 N N . ASN B 1 130 ? -3.181 -27.612 -17.491 1.00 43.14 569 ASN B N 1
ATOM 2550 C CA . ASN B 1 130 ? -2.395 -28.827 -17.348 1.00 46.87 569 ASN B CA 1
ATOM 2551 C C . ASN B 1 130 ? -1.195 -28.896 -18.290 1.00 48.73 569 ASN B C 1
ATOM 2552 O O . ASN B 1 130 ? -0.702 -29.978 -18.602 1.00 52.72 569 ASN B O 1
ATOM 2557 N N . VAL B 1 131 ? -0.735 -27.735 -18.747 1.00 50.55 570 VAL B N 1
ATOM 2558 C CA . VAL B 1 131 ? 0.517 -27.650 -19.488 1.00 52.22 570 VAL B CA 1
ATOM 2559 C C . VAL B 1 131 ? 1.554 -26.972 -18.602 1.00 53.63 570 VAL B C 1
ATOM 2560 O O . VAL B 1 131 ? 1.294 -25.911 -18.036 1.00 49.42 570 VAL B O 1
ATOM 2564 N N . GLU B 1 132 ? 2.723 -27.594 -18.485 1.00 51.42 571 GLU B N 1
ATOM 2565 C CA . GLU B 1 132 ? 3.790 -27.101 -17.623 1.00 51.77 571 GLU B CA 1
ATOM 2566 C C . GLU B 1 132 ? 4.917 -26.476 -18.436 1.00 53.81 571 GLU B C 1
ATOM 2567 O O . GLU B 1 132 ? 5.313 -27.014 -19.467 1.00 56.12 571 GLU B O 1
ATOM 2573 N N . LYS B 1 133 ? 5.431 -25.344 -17.967 1.00 54.70 572 LYS B N 1
ATOM 2574 C CA . LYS B 1 133 ? 6.589 -24.703 -18.586 1.00 55.40 572 LYS B CA 1
ATOM 2575 C C . LYS B 1 133 ? 7.658 -24.411 -17.537 1.00 56.23 572 LYS B C 1
ATOM 2576 O O . LYS B 1 133 ? 7.399 -23.732 -16.538 1.00 53.85 572 LYS B O 1
ATOM 2578 N N . THR B 1 134 ? 8.859 -24.933 -17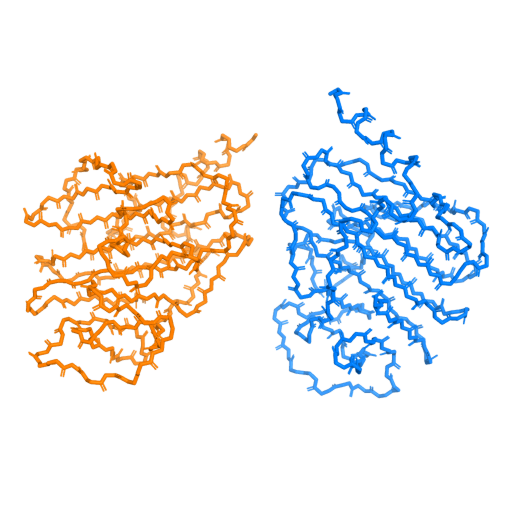.766 1.00 58.90 573 THR B N 1
ATOM 2579 C CA . THR B 1 134 ? 9.961 -24.761 -16.832 1.00 60.03 573 THR B CA 1
ATOM 2580 C C . THR B 1 134 ? 10.422 -23.309 -16.740 1.00 59.63 573 THR B C 1
ATOM 2581 O O . THR B 1 134 ? 10.537 -22.617 -17.751 1.00 61.54 573 THR B O 1
ATOM 2585 N N . LEU B 1 135 ? 10.693 -22.855 -15.521 1.00 58.70 574 LEU B N 1
ATOM 2586 C CA . LEU B 1 135 ? 11.217 -21.511 -15.301 1.00 58.58 574 LEU B CA 1
ATOM 2587 C C . LEU B 1 135 ? 12.610 -21.553 -14.661 1.00 61.06 574 LEU B C 1
ATOM 2588 O O . LEU B 1 135 ? 12.997 -22.558 -14.066 1.00 62.14 574 LEU B O 1
ATOM 2590 N N . PRO B 1 136 ? 13.365 -20.451 -14.791 1.00 62.09 575 PRO B N 1
ATOM 2591 C CA . PRO B 1 136 ? 14.694 -20.284 -14.196 1.00 65.47 575 PRO B CA 1
ATOM 2592 C C . PRO B 1 136 ? 14.585 -20.129 -12.687 1.00 65.46 575 PRO B C 1
ATOM 2593 O O . PRO B 1 136 ? 13.663 -19.467 -12.214 1.00 61.52 575 PRO B O 1
ATOM 2597 N N . SER B 1 137 ? 15.504 -20.723 -11.935 1.00 67.82 576 SER B N 1
ATOM 2598 C CA . SER B 1 137 ? 15.471 -20.555 -10.488 1.00 69.29 576 SER B CA 1
ATOM 2599 C C . SER B 1 137 ? 15.752 -19.104 -10.104 1.00 71.40 576 SER B C 1
ATOM 2600 O O . SER B 1 137 ? 16.102 -18.282 -10.950 1.00 76.80 576 SER B O 1
ATOM 2603 N N . THR B 1 138 ? 15.584 -18.795 -8.825 1.00 66.04 577 THR B N 1
ATOM 2604 C CA . THR B 1 138 ? 15.817 -17.447 -8.329 1.00 70.51 577 THR B CA 1
ATOM 2605 C C . THR B 1 138 ? 15.985 -17.476 -6.818 1.00 71.64 577 THR B C 1
ATOM 2606 O O . THR B 1 138 ? 15.312 -18.238 -6.125 1.00 71.98 577 THR B O 1
ATOM 2610 N N . LYS B 1 139 ? 16.896 -16.654 -6.312 1.00 72.28 578 LYS B N 1
ATOM 2611 C CA . LYS B 1 139 ? 17.100 -16.545 -4.877 1.00 71.65 578 LYS B CA 1
ATOM 2612 C C . LYS B 1 139 ? 15.909 -15.836 -4.242 1.00 69.59 578 LYS B C 1
ATOM 2613 O O . LYS B 1 139 ? 15.742 -15.853 -3.024 1.00 71.71 578 LYS B O 1
ATOM 2615 N N . ALA B 1 140 ? 15.080 -15.216 -5.078 1.00 66.69 579 ALA B N 1
ATOM 2616 C CA . ALA B 1 140 ? 13.936 -14.449 -4.596 1.00 61.70 579 ALA B CA 1
ATOM 2617 C C . ALA B 1 140 ? 12.942 -15.332 -3.851 1.00 59.09 579 ALA B C 1
ATOM 2618 O O . ALA B 1 140 ? 12.604 -16.420 -4.311 1.00 61.66 579 ALA B O 1
ATOM 2620 N N . THR B 1 141 ? 12.481 -14.856 -2.698 1.00 57.55 580 THR B N 1
ATOM 2621 C CA . THR B 1 141 ? 11.488 -15.577 -1.910 1.00 56.66 580 THR B CA 1
ATOM 2622 C C . THR B 1 141 ? 10.145 -14.865 -1.943 1.00 54.15 580 THR B C 1
ATOM 2623 O O . THR B 1 141 ? 9.241 -15.184 -1.171 1.00 54.26 580 THR B O 1
ATOM 2627 N N . ARG B 1 142 ? 10.027 -13.892 -2.838 1.00 51.24 581 ARG B N 1
ATOM 2628 C CA . ARG B 1 142 ? 8.793 -13.147 -3.005 1.00 47.39 581 ARG B CA 1
ATOM 2629 C C . ARG B 1 142 ? 8.377 -13.154 -4.473 1.00 42.78 581 ARG B C 1
ATOM 2630 O O . ARG B 1 142 ? 9.216 -13.047 -5.369 1.00 44.61 581 ARG B O 1
ATOM 2638 N N . VAL B 1 143 ? 7.080 -13.301 -4.714 1.00 40.48 582 VAL B N 1
ATOM 2639 C CA . VAL B 1 143 ? 6.553 -13.234 -6.067 1.00 43.43 582 VAL B CA 1
ATOM 2640 C C . VAL B 1 143 ? 5.514 -12.131 -6.172 1.00 41.55 582 VAL B C 1
ATOM 2641 O O . VAL B 1 143 ? 4.727 -11.914 -5.247 1.00 43.32 582 VAL B O 1
ATOM 2645 N N . GLY B 1 144 ? 5.522 -11.425 -7.297 1.00 40.57 583 GLY B N 1
ATOM 2646 C CA . GLY B 1 144 ? 4.557 -10.370 -7.543 1.00 40.50 583 GLY B CA 1
ATOM 2647 C C . GLY B 1 144 ? 3.650 -10.748 -8.694 1.00 39.68 583 GLY B C 1
ATOM 2648 O O . GLY B 1 144 ? 4.100 -11.351 -9.668 1.00 40.35 583 GLY B O 1
ATOM 2649 N N . VAL B 1 145 ? 2.375 -10.398 -8.580 1.00 35.68 584 VAL B N 1
ATOM 2650 C CA . VAL B 1 145 ? 1.399 -10.738 -9.607 1.00 31.82 584 VAL B CA 1
ATOM 2651 C C . VAL B 1 145 ? 0.766 -9.481 -10.178 1.00 33.89 584 VAL B C 1
ATOM 2652 O O . VAL B 1 145 ? 0.074 -8.745 -9.475 1.00 34.12 584 VAL B O 1
ATOM 2656 N N . LEU B 1 146 ? 1.016 -9.230 -11.458 1.00 34.27 585 LEU B N 1
ATOM 2657 C CA . LEU B 1 146 ? 0.408 -8.093 -12.134 1.00 32.08 585 LEU B CA 1
ATOM 2658 C C . LEU B 1 146 ? -0.734 -8.613 -12.993 1.00 31.37 585 LEU B C 1
ATOM 2659 O O . LEU B 1 146 ? -0.510 -9.331 -13.965 1.00 36.13 585 LEU B O 1
ATOM 2664 N N . LEU B 1 147 ? -1.961 -8.274 -12.613 1.00 28.51 586 LEU B N 1
ATOM 2665 C CA . LEU B 1 147 ? -3.129 -8.719 -13.350 1.00 26.51 586 LEU B CA 1
ATOM 2666 C C . LEU B 1 147 ? -3.739 -7.543 -14.098 1.00 26.96 586 LEU B C 1
ATOM 2667 O O . LEU B 1 147 ? -4.250 -6.608 -13.483 1.00 27.43 586 LEU B O 1
ATOM 2672 N N . ASN B 1 148 ? -3.681 -7.587 -15.425 1.00 26.62 587 ASN B N 1
ATOM 2673 C CA . ASN B 1 148 ? -4.310 -6.555 -16.237 1.00 27.14 587 ASN B CA 1
ATOM 2674 C C . ASN B 1 148 ? -5.572 -7.103 -16.879 1.00 26.52 587 ASN B C 1
ATOM 2675 O O . ASN B 1 148 ? -5.516 -7.736 -17.930 1.00 29.82 587 ASN B O 1
ATOM 2680 N N . CYS B 1 149 ? -6.706 -6.881 -16.224 1.00 26.02 588 CYS B N 1
ATOM 2681 C CA . CYS B 1 149 ? -7.983 -7.377 -16.727 1.00 25.72 588 CYS B CA 1
ATOM 2682 C C . CYS B 1 149 ? -8.380 -6.679 -18.018 1.00 31.97 588 CYS B C 1
ATOM 2683 O O . CYS B 1 149 ? -8.982 -7.295 -18.903 1.00 30.97 588 CYS B O 1
ATOM 2686 N N . ASP B 1 150 ? -8.046 -5.394 -18.115 1.00 27.95 589 ASP B N 1
ATOM 2687 C CA . ASP B 1 150 ? -8.469 -4.577 -19.251 1.00 30.58 589 ASP B CA 1
ATOM 2688 C C . ASP B 1 150 ? -7.850 -5.022 -20.569 1.00 31.01 589 ASP B C 1
ATOM 2689 O O . ASP B 1 150 ? -8.534 -5.120 -21.587 1.00 32.77 589 ASP B O 1
ATOM 2694 N N . HIS B 1 151 ? -6.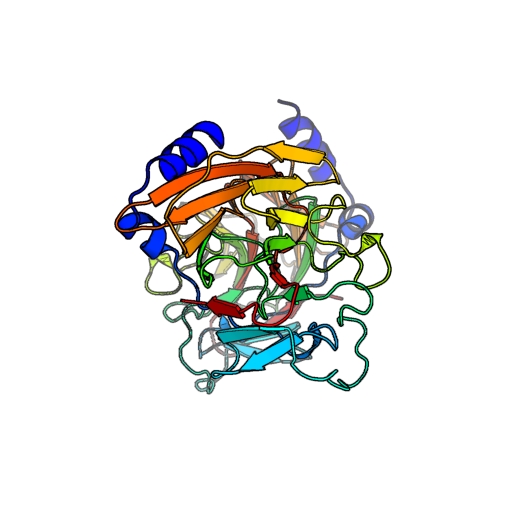548 -5.277 -20.557 1.00 30.59 590 HIS B N 1
ATOM 2695 C CA . HIS B 1 151 ? -5.861 -5.659 -21.782 1.00 34.25 590 HIS B CA 1
ATOM 2696 C C . HIS B 1 151 ? -5.573 -7.155 -21.842 1.00 35.79 590 HIS B C 1
ATOM 2697 O O . HIS B 1 151 ? -4.979 -7.642 -22.804 1.00 38.25 590 HIS B O 1
ATOM 2704 N N . GLY B 1 152 ? -6.009 -7.877 -20.816 1.00 33.41 591 GLY B N 1
ATOM 2705 C CA . GLY B 1 152 ? -6.005 -9.329 -20.854 1.00 34.59 591 GLY B CA 1
ATOM 2706 C C . GLY B 1 152 ? -4.651 -9.998 -20.786 1.00 35.02 591 GLY B C 1
ATOM 2707 O O . GLY B 1 152 ? -4.218 -10.667 -21.728 1.00 33.04 591 GLY B O 1
ATOM 2708 N N . PHE B 1 153 ? -3.971 -9.823 -19.661 1.00 34.39 592 PHE B N 1
ATOM 2709 C CA . PHE B 1 153 ? -2.785 -10.615 -19.377 1.00 31.43 592 PHE B CA 1
ATOM 2710 C C . PHE B 1 153 ? -2.507 -10.657 -17.885 1.00 30.70 592 PHE B C 1
ATOM 2711 O O . PHE B 1 153 ? -2.998 -9.814 -17.133 1.00 31.53 592 PHE B O 1
ATOM 2719 N N . VAL B 1 154 ? -1.740 -11.659 -17.467 1.00 31.86 593 VAL B N 1
ATOM 2720 C CA . VAL B 1 154 ? -1.218 -11.718 -16.112 1.00 37.16 593 VAL B CA 1
ATOM 2721 C C . VAL B 1 154 ? 0.290 -11.929 -16.185 1.00 40.61 593 VAL B C 1
ATOM 2722 O O . VAL B 1 154 ? 0.768 -12.686 -17.027 1.00 40.49 593 VAL B O 1
ATOM 2726 N N . ILE B 1 155 ? 1.035 -11.241 -15.325 1.00 34.36 594 ILE B N 1
ATOM 2727 C CA . ILE B 1 155 ? 2.479 -11.414 -15.268 1.00 36.71 594 ILE B CA 1
ATOM 2728 C C . ILE B 1 155 ? 2.931 -11.823 -13.873 1.00 36.71 594 ILE B C 1
ATOM 2729 O O . ILE B 1 155 ? 2.454 -11.289 -12.869 1.00 35.17 594 ILE B O 1
ATOM 2734 N N . PHE B 1 156 ? 3.846 -12.784 -13.828 1.00 38.58 595 PHE B N 1
ATOM 2735 C CA . PHE B 1 156 ? 4.447 -13.240 -12.582 1.00 41.46 595 PHE B CA 1
ATOM 2736 C C . PHE B 1 156 ? 5.903 -12.798 -12.496 1.00 43.91 595 PHE B C 1
ATOM 2737 O O . PHE B 1 156 ? 6.741 -13.233 -13.291 1.00 48.60 595 PHE B O 1
ATOM 2745 N N . PHE B 1 157 ? 6.193 -11.932 -11.530 1.00 43.87 596 PHE B N 1
ATOM 2746 C CA . PHE B 1 157 ? 7.545 -11.430 -11.315 1.00 44.89 596 PHE B CA 1
ATOM 2747 C C . PHE B 1 157 ? 8.222 -12.106 -10.126 1.00 46.91 596 PHE B C 1
ATOM 2748 O O . PHE B 1 157 ? 7.570 -12.438 -9.134 1.00 45.51 596 PHE B O 1
ATOM 2756 N N . ALA B 1 158 ? 9.532 -12.309 -10.233 1.00 49.26 597 ALA B N 1
ATOM 2757 C CA . ALA B 1 158 ? 10.345 -12.677 -9.080 1.00 52.13 597 ALA B CA 1
ATOM 2758 C C . ALA B 1 158 ? 10.798 -11.383 -8.418 1.00 53.83 597 ALA B C 1
ATOM 2759 O O . ALA B 1 158 ? 11.394 -10.525 -9.067 1.00 56.55 597 ALA B O 1
ATOM 2761 N N . VAL B 1 159 ? 10.505 -11.229 -7.133 1.00 53.47 598 VAL B N 1
ATOM 2762 C CA . VAL B 1 159 ? 10.792 -9.967 -6.465 1.00 53.48 598 VAL B CA 1
ATOM 2763 C C . VAL B 1 159 ? 11.929 -10.061 -5.454 1.00 56.85 598 VAL B C 1
ATOM 2764 O O . VAL B 1 159 ? 11.898 -10.868 -4.526 1.00 56.01 598 VAL B O 1
ATOM 2768 N N . THR B 1 160 ? 12.941 -9.230 -5.670 1.00 61.32 599 THR B N 1
ATOM 2769 C CA . THR B 1 160 ? 14.015 -9.027 -4.714 1.00 62.00 599 THR B CA 1
ATOM 2770 C C . THR B 1 160 ? 13.978 -7.548 -4.378 1.00 64.85 599 THR B C 1
ATOM 2771 O O . THR B 1 160 ? 12.948 -7.030 -3.942 1.00 67.44 599 THR B O 1
ATOM 2775 N N . GLU B 1 161 ? 15.092 -6.861 -4.598 1.00 66.09 600 GLU B N 1
ATOM 2776 C CA . GLU B 1 161 ? 15.078 -5.410 -4.591 1.00 65.71 600 GLU B CA 1
ATOM 2777 C C . GLU B 1 161 ? 14.408 -4.977 -5.889 1.00 66.77 600 GLU B C 1
ATOM 2778 O O . GLU B 1 161 ? 13.629 -4.019 -5.922 1.00 65.57 600 GLU B O 1
ATOM 2780 N N . LYS B 1 162 ? 14.708 -5.713 -6.957 1.00 67.77 601 LYS B N 1
ATOM 2781 C CA . LYS B 1 162 ? 14.158 -5.427 -8.277 1.00 65.80 601 LYS B CA 1
ATOM 2782 C C . LYS B 1 162 ? 13.126 -6.474 -8.690 1.00 64.48 601 LYS B C 1
ATOM 2783 O O . LYS B 1 162 ? 12.982 -7.511 -8.044 1.00 65.60 601 LYS B O 1
ATOM 2785 N N . VAL B 1 163 ? 12.399 -6.195 -9.766 1.00 62.42 602 VAL B N 1
ATOM 2786 C CA . VAL B 1 163 ? 11.503 -7.186 -10.344 1.00 58.40 602 VAL B CA 1
ATOM 2787 C C . VAL B 1 163 ? 12.131 -7.819 -11.586 1.00 59.35 602 VAL B C 1
ATOM 2788 O O . VAL B 1 163 ? 12.709 -7.132 -12.429 1.00 57.66 602 VAL B O 1
ATOM 2792 N N . HIS B 1 164 ? 12.030 -9.140 -11.673 1.00 60.58 603 HIS B N 1
ATOM 2793 C CA . HIS B 1 164 ? 12.530 -9.883 -12.820 1.00 61.71 603 HIS B CA 1
ATOM 2794 C C . HIS B 1 164 ? 11.444 -10.847 -13.283 1.00 59.19 603 HIS B C 1
ATOM 2795 O O . HIS B 1 164 ? 10.886 -11.593 -12.476 1.00 59.64 603 HIS B O 1
ATOM 2797 N N . LEU B 1 165 ? 11.137 -10.826 -14.576 1.00 55.59 604 LEU B N 1
ATOM 2798 C CA . LEU B 1 165 ? 10.044 -11.633 -15.108 1.00 53.74 604 LEU B CA 1
ATOM 2799 C C . LEU B 1 165 ? 10.246 -13.117 -14.838 1.00 55.57 604 LEU B C 1
ATOM 2800 O O . LEU B 1 165 ? 11.350 -13.643 -14.989 1.00 57.94 604 LEU B O 1
ATOM 2805 N N . MET B 1 166 ? 9.173 -13.784 -14.434 1.00 49.34 605 MET B N 1
ATOM 2806 C CA . MET B 1 166 ? 9.165 -15.236 -14.340 1.00 50.89 605 MET B CA 1
ATOM 2807 C C . MET B 1 166 ? 8.414 -15.794 -15.542 1.00 50.52 605 MET B C 1
ATOM 2808 O O . MET B 1 166 ? 8.928 -16.642 -16.265 1.00 51.59 605 MET B O 1
ATOM 2813 N N . TYR B 1 167 ? 7.197 -15.301 -15.758 1.00 47.71 606 TYR B N 1
ATOM 2814 C CA . TYR B 1 167 ? 6.382 -15.742 -16.884 1.00 47.76 606 TYR B CA 1
ATOM 2815 C C . TYR B 1 167 ? 5.126 -14.894 -17.015 1.00 46.92 606 TYR B C 1
ATOM 2816 O O . TYR B 1 167 ? 4.692 -14.250 -16.055 1.00 43.81 606 TYR B O 1
ATOM 2825 N N . LYS B 1 168 ? 4.538 -14.906 -18.207 1.00 45.96 607 LYS B N 1
ATOM 2826 C CA . LYS B 1 168 ? 3.320 -14.144 -18.468 1.00 43.51 607 LYS B CA 1
ATOM 2827 C C . LYS B 1 168 ? 2.349 -14.954 -19.318 1.00 41.22 607 LYS B C 1
ATOM 2828 O O . LYS B 1 168 ? 2.766 -15.808 -20.103 1.00 43.11 607 LYS B O 1
ATOM 2832 N N . PHE B 1 169 ? 1.055 -14.694 -19.149 1.00 39.58 608 PHE B N 1
ATOM 2833 C CA . PHE B 1 169 ? 0.033 -15.310 -19.987 1.00 39.89 608 PHE B CA 1
ATOM 2834 C C . PHE B 1 169 ? -0.836 -14.228 -20.617 1.00 39.35 608 PHE B C 1
ATOM 2835 O O . PHE B 1 169 ? -1.257 -13.295 -19.928 1.00 37.95 608 PHE B O 1
ATOM 2843 N N . LYS B 1 170 ? -1.113 -14.352 -21.913 1.00 38.64 609 LYS B N 1
ATOM 2844 C CA . LYS B 1 170 ? -2.118 -13.508 -22.563 1.00 36.55 609 LYS B CA 1
ATOM 2845 C C . LYS B 1 170 ? -3.446 -14.259 -22.608 1.00 37.15 609 LYS B C 1
ATOM 2846 O O . LYS B 1 170 ? -3.498 -15.413 -23.024 1.00 39.21 609 LYS B O 1
ATOM 2850 N N . VAL B 1 171 ? -4.515 -13.599 -22.182 1.00 33.81 610 VAL B N 1
ATOM 2851 C CA . VAL B 1 171 ? -5.813 -14.247 -22.037 1.00 36.70 610 VAL B CA 1
ATOM 2852 C C . VAL B 1 171 ? -6.941 -13.246 -22.173 1.00 35.86 610 VAL B C 1
ATOM 2853 O O . VAL B 1 171 ? -6.935 -12.205 -21.522 1.00 38.17 610 VAL B O 1
ATOM 2857 N N . ASP B 1 172 ? -7.925 -13.565 -23.003 1.00 31.35 611 ASP B N 1
ATOM 2858 C CA . ASP B 1 172 ? -9.164 -12.804 -23.004 1.00 32.45 611 ASP B CA 1
ATOM 2859 C C . ASP B 1 172 ? -10.048 -13.352 -21.891 1.00 29.56 611 ASP B C 1
ATOM 2860 O O . ASP B 1 172 ? -10.844 -14.260 -22.115 1.00 34.32 611 ASP B O 1
ATOM 2862 N N . PHE B 1 173 ? -9.885 -12.815 -20.686 1.00 27.25 612 PHE B N 1
ATOM 2863 C CA . PHE B 1 173 ? -10.572 -13.333 -19.501 1.00 26.02 612 PHE B CA 1
ATOM 2864 C C . PHE B 1 173 ? -12.091 -13.324 -19.632 1.00 27.66 612 PHE B C 1
ATOM 2865 O O . PHE B 1 173 ? -12.680 -12.333 -20.057 1.00 26.75 612 PHE B O 1
ATOM 2873 N N . THR B 1 174 ? -12.725 -14.434 -19.249 1.00 28.32 613 THR B N 1
ATOM 2874 C CA . THR B 1 174 ? -14.16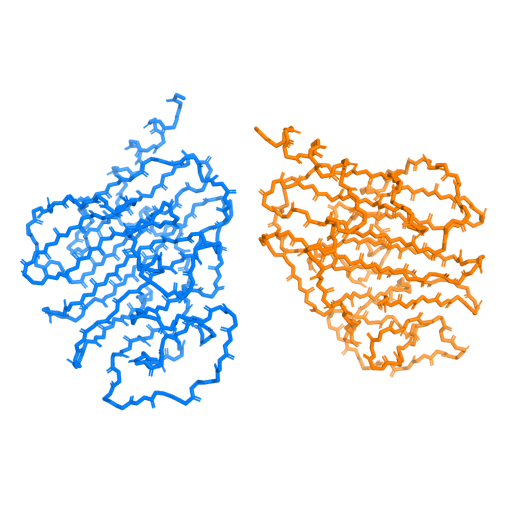7 -14.602 -19.445 1.00 24.66 613 THR B CA 1
ATOM 2875 C C . THR B 1 174 ? -15.005 -14.275 -18.193 1.00 26.38 613 THR B C 1
ATOM 2876 O O . THR B 1 174 ? -16.225 -14.145 -18.272 1.00 2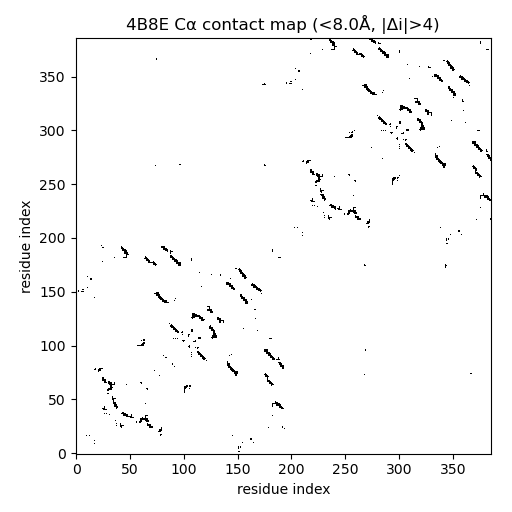6.08 613 THR B O 1
ATOM 2880 N N . GLU B 1 175 ? -14.349 -14.151 -17.043 1.00 23.24 614 GLU B N 1
ATOM 2881 C CA . GLU B 1 175 ? -15.013 -13.719 -15.817 1.00 18.63 614 GLU B CA 1
ATOM 2882 C C . GLU B 1 175 ? -13.947 -13.162 -14.868 1.00 23.62 614 GLU B C 1
ATOM 2883 O O . GLU B 1 175 ? -12.761 -13.138 -15.207 1.00 23.91 614 GLU B O 1
ATOM 2889 N N . ALA B 1 176 ? -14.372 -12.702 -13.700 1.00 21.11 615 ALA B N 1
ATOM 2890 C CA . ALA B 1 176 ? -13.457 -12.116 -12.718 1.00 20.13 615 ALA B CA 1
ATOM 2891 C C . ALA B 1 176 ? -12.435 -13.141 -12.223 1.00 20.23 615 ALA B C 1
ATOM 2892 O O . ALA B 1 176 ? -12.729 -14.337 -12.155 1.00 19.48 615 ALA B O 1
ATOM 2894 N N . LEU B 1 177 ? -11.243 -12.659 -11.867 1.00 19.50 616 LEU B N 1
ATOM 2895 C CA . LEU B 1 177 ? -10.157 -13.506 -11.364 1.00 19.86 616 LEU B CA 1
ATOM 2896 C C . LEU B 1 177 ? -10.004 -13.360 -9.845 1.00 23.45 616 LEU B C 1
ATOM 2897 O O . LEU B 1 177 ? -10.073 -12.254 -9.317 1.00 24.54 616 LEU B O 1
ATOM 2902 N N . TYR B 1 178 ? -9.811 -14.476 -9.148 1.00 19.87 617 TYR B N 1
ATOM 2903 C CA . TYR B 1 178 ? -9.381 -14.453 -7.749 1.00 19.83 617 TYR B CA 1
ATOM 2904 C C . TYR B 1 178 ? -7.897 -14.791 -7.657 1.00 21.28 617 TYR B C 1
ATOM 2905 O O . TYR B 1 178 ? -7.402 -15.664 -8.381 1.00 24.40 617 TYR B O 1
ATOM 2914 N N . PRO B 1 179 ? -7.187 -14.126 -6.736 1.00 21.43 618 PRO B N 1
ATOM 2915 C CA . PRO B 1 179 ? -5.868 -14.609 -6.325 1.00 22.87 618 PRO B CA 1
ATOM 2916 C C . PRO B 1 179 ? -6.021 -16.036 -5.800 1.00 23.28 618 PRO B C 1
ATOM 2917 O O . PRO B 1 179 ? -6.998 -16.334 -5.109 1.00 22.56 618 PRO B O 1
ATOM 2921 N N . ALA B 1 180 ? -5.088 -16.915 -6.138 1.00 24.78 619 ALA B N 1
ATOM 2922 C CA . ALA B 1 180 ? -5.222 -18.313 -5.770 1.00 27.05 619 ALA B CA 1
ATOM 2923 C C . ALA B 1 180 ? -3.901 -18.836 -5.231 1.00 29.39 619 ALA B C 1
ATOM 2924 O O . ALA B 1 180 ? -2.830 -18.362 -5.621 1.00 29.95 619 ALA B O 1
ATOM 2926 N N . PHE B 1 181 ? -3.981 -19.805 -4.325 1.00 27.28 620 PHE B N 1
ATOM 2927 C CA . PHE B 1 181 ? -2.795 -20.292 -3.626 1.00 28.79 620 PHE B CA 1
ATOM 2928 C C . PHE B 1 181 ? -2.858 -21.779 -3.347 1.00 31.96 620 PHE B C 1
ATOM 2929 O O . PHE B 1 181 ? -3.929 -22.329 -3.076 1.00 28.84 620 PHE B O 1
ATOM 2937 N N . TRP B 1 182 ? -1.687 -22.406 -3.399 1.00 31.50 621 TRP B N 1
ATOM 2938 C CA . TRP B 1 182 ? -1.496 -23.800 -3.027 1.00 32.70 621 TRP B CA 1
ATOM 2939 C C . TRP B 1 182 ? -0.349 -23.862 -2.028 1.00 33.97 621 TRP B C 1
ATOM 2940 O O . TRP B 1 182 ? 0.684 -23.215 -2.214 1.00 42.28 621 TRP B O 1
ATOM 2951 N N . VAL B 1 183 ? -0.533 -24.628 -0.960 1.00 34.18 622 VAL B N 1
ATOM 2952 C CA . VAL B 1 183 ? 0.548 -24.884 -0.016 1.00 41.11 622 VAL B CA 1
ATOM 2953 C C . VAL B 1 183 ? 0.595 -26.368 0.304 1.00 44.51 622 VAL B C 1
ATOM 2954 O O . VAL B 1 183 ? -0.444 -26.992 0.524 1.00 46.46 622 VAL B O 1
ATOM 2958 N N . PHE B 1 184 ? 1.799 -26.929 0.332 1.00 38.91 623 PHE B N 1
ATOM 2959 C CA . PHE B 1 184 ? 1.956 -28.361 0.529 1.00 40.37 623 PHE B CA 1
ATOM 2960 C C . PHE B 1 184 ? 3.159 -28.700 1.409 1.00 44.72 623 PHE B C 1
ATOM 2961 O O . PHE B 1 184 ? 4.209 -28.062 1.315 1.00 45.26 623 PHE B O 1
ATOM 2969 N N . SER B 1 185 ? 2.988 -29.704 2.267 1.00 47.63 624 SER B N 1
ATOM 2970 C CA . SER B 1 185 ? 4.072 -30.231 3.097 1.00 49.58 624 SER B CA 1
ATOM 2971 C C . SER B 1 185 ? 4.269 -29.442 4.389 1.00 51.75 624 SER B C 1
ATOM 2972 O O . SER B 1 185 ? 4.280 -28.209 4.389 1.00 50.18 624 SER B O 1
ATOM 2974 N N . ALA B 1 186 ? 4.426 -30.172 5.489 1.00 55.01 625 ALA B N 1
ATOM 2975 C CA . ALA B 1 186 ? 4.579 -29.573 6.813 1.00 52.16 625 ALA B CA 1
ATOM 2976 C C . ALA B 1 186 ? 5.542 -28.390 6.806 1.00 54.40 625 ALA B C 1
ATOM 2977 O O . ALA B 1 186 ? 6.586 -28.431 6.155 1.00 54.47 625 ALA B O 1
ATOM 2979 N N . GLY B 1 187 ? 5.178 -27.334 7.527 1.00 53.69 626 GLY B N 1
ATOM 2980 C CA . GLY B 1 187 ? 6.057 -26.193 7.694 1.00 56.10 626 GLY B CA 1
ATOM 2981 C C . GLY B 1 187 ? 5.964 -25.185 6.568 1.00 54.65 626 GLY B C 1
ATOM 2982 O O . GLY B 1 187 ? 6.509 -24.087 6.667 1.00 57.47 626 GLY B O 1
ATOM 2983 N N . THR B 1 188 ? 5.281 -25.556 5.490 1.00 52.57 627 THR B N 1
ATOM 2984 C CA . THR B 1 188 ? 5.114 -24.654 4.357 1.00 48.99 627 THR B CA 1
ATOM 2985 C C . THR B 1 188 ? 4.207 -23.491 4.731 1.00 46.94 627 THR B C 1
ATOM 2986 O O . THR B 1 188 ? 3.094 -23.689 5.217 1.00 42.50 627 THR B O 1
ATOM 2990 N N . THR B 1 189 ? 4.685 -22.275 4.501 1.00 48.26 628 THR B N 1
ATOM 2991 C CA . THR B 1 189 ? 3.903 -21.093 4.821 1.00 47.93 628 THR B CA 1
ATOM 2992 C C . THR B 1 189 ? 4.147 -19.981 3.814 1.00 47.41 628 THR B C 1
ATOM 2993 O O . THR B 1 189 ? 5.220 -19.886 3.219 1.00 51.65 628 THR B O 1
ATOM 2997 N N . LEU B 1 190 ? 3.144 -19.140 3.614 1.00 45.03 629 LEU B N 1
ATOM 2998 C CA . LEU B 1 190 ? 3.345 -17.959 2.800 1.00 43.29 629 LEU B CA 1
ATOM 2999 C C . LEU B 1 190 ? 2.435 -16.845 3.276 1.00 38.69 629 LEU B C 1
ATOM 3000 O O . LEU B 1 190 ? 1.385 -17.098 3.863 1.00 37.10 629 LEU B O 1
ATOM 3005 N N . SER B 1 191 ? 2.860 -15.611 3.042 1.00 37.45 630 SER B N 1
ATOM 3006 C CA . SER B 1 191 ? 2.130 -14.455 3.529 1.00 35.22 630 SER B CA 1
ATOM 3007 C C . SER B 1 191 ? 1.951 -13.410 2.446 1.00 33.69 630 SER B C 1
ATOM 3008 O O . SER B 1 191 ? 2.838 -13.190 1.616 1.00 41.75 630 SER B O 1
ATOM 3011 N N . ILE B 1 192 ? 0.797 -12.762 2.470 1.00 31.67 631 ILE B N 1
ATOM 3012 C CA . ILE B 1 192 ? 0.547 -11.609 1.630 1.00 32.87 631 ILE B CA 1
ATOM 3013 C C . ILE B 1 192 ? 1.375 -10.459 2.193 1.00 34.97 631 ILE B C 1
ATOM 3014 O O . ILE B 1 192 ? 1.179 -10.059 3.337 1.00 40.74 631 ILE B O 1
ATOM 3019 N N . CYS B 1 193 ? 2.313 -9.941 1.404 1.00 36.73 632 CYS B N 1
ATOM 3020 C CA . CYS B 1 193 ? 3.174 -8.852 1.869 1.00 42.77 632 CYS B CA 1
ATOM 3021 C C . CYS B 1 193 ? 2.364 -7.610 2.234 1.00 50.08 632 CYS B C 1
ATOM 3022 O O . CYS B 1 193 ? 2.831 -6.752 2.990 1.00 54.44 632 CYS B O 1
#

Secondary structure (DSSP, 8-state):
-HHHHHHHHHHT--HHHHGGGB----B-TTT--TTEEEETTTTEEEE-SS---PPP-TTS-SSSSEEEBS--B-SSEEEEEEEEPTT-EEEEEEEETTS-SSSGGGSTTSSTTEEEEEEETTEEEEEETTEEEEEPP----EEEEEEETTTTEEEEEEESSSEEEEEEEE----S-EEEEEEEESTT-EEEE--/-HHHHHHHHHT--HHHHGGGB----B-GGG--TTEEEETTTTEEEE-SS---PPP-TTS-SSSSEEEBS--BSSSEEEEEEEE-TT-EEEEEEEETTS--SSGGGSTTSSTTEEEEEEETTEEEEEETTEEEEE---S--EEEEEEETTTTEEEEEEESSSEEEEEEEE----S-EEEEEEEESTT-EEEE-

CATH classification: 2.60.120.920

GO terms:
  GO:0005737 cytoplasm (C, IDA)
  GO:1990830 cellular response to leukemia inhibitory factor (P, IEP)
  GO:0005634 nucleus (C, IDA)
  GO:0044790 suppression of viral release by host (P, IDA)
  GO:0140374 antiviral innate immune response (P, IDA)
  GO:0046597 host-mediated suppression of symbiont invasion (P, IDA)
  GO:0032880 regulation of protein localization (P, IMP)
  GO:0005515 protein binding (F, IPI)

Nearest PDB structures (foldseek):
  4b8e-assembly2_B  TM=1.000E+00  e=9.633E-40  Mus musculus
  6flm-assembly2_B  TM=9.964E-01  e=3.055E-36  Homo sapiens
  6fln-assembly1_B  TM=9.903E-01  e=3.979E-34  Homo sapiens
  6fln-assembly2_E-2  TM=9.904E-01  e=7.617E-34  Homo sapiens
  6fln-assembly1_A  TM=9.851E-01  e=6.475E-34  Homo sapiens

Organism: Mus musculus (NCBI:txid10090)

B-factor: mean 32.43, std 13.82, range [11.11, 79.08]

Radius of gyration: 23.82 Å; Cα contacts (8 Å, |Δi|>4): 979; chains: 2; bounding box: 62×56×54 Å